Protein AF-0000000081581794 (afdb_homodimer)

Structure (mmCIF, N/CA/C/O backbone):
data_AF-0000000081581794-model_v1
#
loop_
_entity.id
_entity.type
_entity.pdbx_description
1 polymer 'Sorting nexin 8/Mvp1 BAR domain-containing protein'
#
loop_
_atom_site.group_PDB
_atom_site.id
_atom_site.type_symbol
_atom_site.label_atom_id
_atom_site.label_alt_id
_atom_site.label_comp_id
_atom_site.label_asym_id
_atom_site.label_entity_id
_atom_site.label_seq_id
_atom_site.pdbx_PDB_ins_code
_atom_site.Cartn_x
_atom_site.Cartn_y
_atom_site.Cartn_z
_atom_site.occupancy
_atom_site.B_iso_or_equiv
_atom_site.auth_seq_id
_atom_site.auth_comp_id
_atom_site.auth_asym_id
_atom_site.auth_atom_id
_atom_site.pdbx_PDB_model_num
ATOM 1 N N . MET A 1 1 ? 2.571 -38.838 -3.15 1 15.88 1 MET A N 1
ATOM 2 C CA . MET A 1 1 ? 2.567 -38.268 -1.806 1 15.88 1 MET A CA 1
ATOM 3 C C . MET A 1 1 ? 2.924 -36.785 -1.843 1 15.88 1 MET A C 1
ATOM 5 O O . MET A 1 1 ? 3.583 -36.324 -2.776 1 15.88 1 MET A O 1
ATOM 9 N N . PHE A 1 2 ? 2.056 -35.899 -0.903 1 24.11 2 PHE A N 1
ATOM 10 C CA . PHE A 1 2 ? 1.143 -35.27 0.043 1 24.11 2 PHE A CA 1
ATOM 11 C C . PHE A 1 2 ? 1.891 -34.791 1.281 1 24.11 2 PHE A C 1
ATOM 13 O O . PHE A 1 2 ? 2.546 -35.583 1.962 1 24.11 2 PHE A O 1
ATOM 20 N N . LEU A 1 3 ? 2.773 -33.843 1.28 1 21.47 3 LEU A N 1
ATOM 21 C CA . LEU A 1 3 ? 3.25 -33.45 2.601 1 21.47 3 LEU A CA 1
ATOM 22 C C . LEU A 1 3 ? 2.082 -33.148 3.534 1 21.47 3 LEU A C 1
ATOM 24 O O . LEU A 1 3 ? 1.028 -32.689 3.087 1 21.47 3 LEU A O 1
ATOM 28 N N . THR A 1 4 ? 2.008 -33.867 4.716 1 24.39 4 THR A N 1
ATOM 29 C CA . THR A 1 4 ? 1.626 -33.788 6.121 1 24.39 4 THR A CA 1
ATOM 30 C C . THR A 1 4 ? 2.242 -32.556 6.78 1 24.39 4 THR A C 1
ATOM 32 O O . THR A 1 4 ? 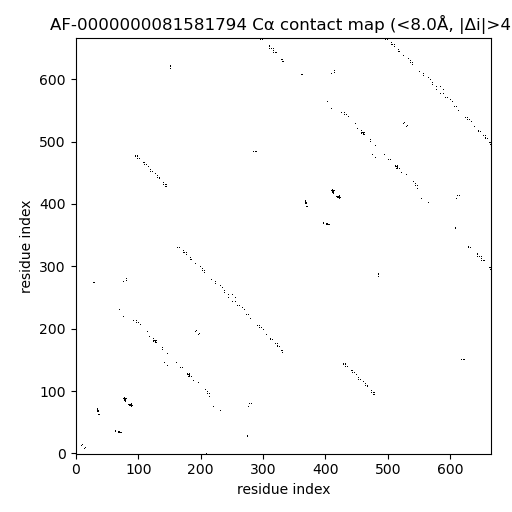3.386 -32.199 6.494 1 24.39 4 THR A O 1
ATOM 35 N N . VAL A 1 5 ? 1.724 -31.543 7.047 1 32.82 5 VAL A N 1
ATOM 36 C CA . VAL A 1 5 ? 1.978 -30.844 8.302 1 32.82 5 VAL A CA 1
ATOM 37 C C . VAL A 1 5 ? 2.266 -31.856 9.409 1 32.82 5 VAL A C 1
ATOM 39 O O . VAL A 1 5 ? 1.883 -33.024 9.305 1 32.82 5 VAL A O 1
ATOM 42 N N . PRO A 1 6 ? 2.948 -31.815 10.591 1 32.62 6 PRO A N 1
ATOM 43 C CA . PRO A 1 6 ? 2.888 -32.912 11.56 1 32.62 6 PRO A CA 1
ATOM 44 C C . PRO A 1 6 ? 1.545 -33.638 11.547 1 32.62 6 PRO A C 1
ATOM 46 O O . PRO A 1 6 ? 1.184 -34.294 12.527 1 32.62 6 PRO A O 1
ATOM 49 N N . ASN A 1 7 ? 0.827 -33.798 10.554 1 34.12 7 ASN A N 1
ATOM 50 C CA . ASN A 1 7 ? -0.032 -34.939 10.254 1 34.12 7 ASN A CA 1
ATOM 51 C C . ASN A 1 7 ? 0.785 -36.202 9.993 1 34.12 7 ASN A C 1
ATOM 53 O O . ASN A 1 7 ? 1.591 -36.243 9.062 1 34.12 7 ASN A O 1
ATOM 57 N N . ASP A 1 8 ? 1.502 -36.965 11.092 1 35.01 8 ASP A N 1
ATOM 58 C CA . ASP A 1 8 ? 2.462 -38.059 11.207 1 35.01 8 ASP A CA 1
ATOM 59 C C . ASP A 1 8 ? 2.275 -39.075 10.083 1 35.01 8 ASP A C 1
ATOM 61 O O . ASP A 1 8 ? 1.322 -39.857 10.098 1 35.01 8 ASP A O 1
ATOM 65 N N . PHE A 1 9 ? 2.508 -38.888 8.924 1 38.37 9 PHE A N 1
ATOM 66 C CA . PHE A 1 9 ? 2.329 -39.871 7.862 1 38.37 9 PHE A CA 1
ATOM 67 C C . PHE A 1 9 ? 3.103 -41.147 8.169 1 38.37 9 PHE A C 1
ATOM 69 O O . PHE A 1 9 ? 2.884 -42.18 7.533 1 38.37 9 PHE A O 1
ATOM 76 N N . SER A 1 10 ? 4.218 -41.123 8.837 1 38.15 10 SER A N 1
ATOM 77 C CA . SER A 1 10 ? 4.787 -42.373 9.33 1 38.15 10 SER A CA 1
ATOM 78 C C . SER A 1 10 ? 3.746 -43.197 10.08 1 38.15 10 SER A C 1
ATOM 80 O O . SER A 1 10 ? 3.675 -44.416 9.914 1 38.15 10 SER A O 1
ATOM 82 N N . ASN A 1 11 ? 3.141 -42.514 11.161 1 40.36 11 ASN A N 1
ATOM 83 C CA . ASN A 1 11 ? 2.062 -43.154 11.906 1 40.36 11 ASN A CA 1
ATOM 84 C C . ASN A 1 11 ? 0.745 -43.105 11.138 1 40.36 11 ASN A C 1
ATOM 86 O O . ASN A 1 11 ? -0.208 -43.806 11.485 1 40.36 11 ASN A O 1
ATOM 90 N N . TRP A 1 12 ? 0.551 -42.109 10.319 1 44.78 12 TRP A N 1
ATOM 91 C CA . TRP A 1 12 ? -0.661 -42.142 9.507 1 44.78 12 TRP A CA 1
ATOM 92 C C . TRP A 1 12 ? -0.673 -43.364 8.595 1 44.78 12 TRP A C 1
ATOM 94 O O . TRP A 1 12 ? -1.73 -43.948 8.343 1 44.78 12 TRP A O 1
ATOM 104 N N . LYS A 1 13 ? 0.37 -43.616 7.951 1 42.88 13 LYS A N 1
ATOM 105 C CA . LYS A 1 13 ? 0.433 -44.925 7.308 1 42.88 13 LYS A CA 1
ATOM 106 C C . LYS A 1 13 ? 0.066 -46.037 8.286 1 42.88 13 LYS A C 1
ATOM 108 O O . LYS A 1 13 ? -0.538 -47.039 7.897 1 42.88 13 LYS A O 1
ATOM 113 N N . LYS A 1 14 ? 0.507 -45.869 9.498 1 43.44 14 LYS A N 1
ATOM 114 C CA . LYS A 1 14 ? 0.141 -46.871 10.494 1 43.44 14 LYS A CA 1
ATOM 115 C C . LYS A 1 14 ? -1.365 -46.873 10.744 1 43.44 14 LYS A C 1
ATOM 117 O O . LYS A 1 14 ? -1.954 -47.922 11.012 1 43.44 14 LYS A O 1
ATOM 122 N N . PHE A 1 15 ? -1.948 -45.686 10.864 1 45.15 15 PHE A N 1
ATOM 123 C CA . PHE A 1 15 ? -3.386 -45.64 11.1 1 45.15 15 PHE A CA 1
ATOM 124 C C . PHE A 1 15 ? -4.15 -45.604 9.782 1 45.15 15 PHE A C 1
ATOM 126 O O . PHE A 1 15 ? -5.351 -45.882 9.746 1 45.15 15 PHE A O 1
ATOM 133 N N . ALA A 1 16 ? -3.536 -44.922 8.749 1 43.76 16 ALA A N 1
ATOM 134 C CA . ALA A 1 16 ? -4.236 -45.023 7.471 1 43.76 16 ALA A CA 1
ATOM 135 C C . ALA A 1 16 ? -4.098 -46.423 6.879 1 43.76 16 ALA A C 1
ATOM 137 O O . ALA A 1 16 ? -3.012 -47.005 6.893 1 43.76 16 ALA A O 1
ATOM 138 N N . ASN A 1 17 ? -4.92 -47.342 7.164 1 42.13 17 ASN A N 1
ATOM 139 C CA . ASN A 1 17 ? -4.988 -48.612 6.449 1 42.13 17 ASN A CA 1
ATOM 140 C C . ASN A 1 17 ? -4.678 -48.436 4.965 1 42.13 17 ASN A C 1
ATOM 142 O O . ASN A 1 17 ? -5.582 -48.207 4.16 1 42.13 17 ASN A O 1
ATOM 146 N N . ILE A 1 18 ? -3.591 -47.75 4.708 1 43.72 18 ILE A N 1
ATOM 147 C CA . ILE A 1 18 ? -3.258 -47.645 3.292 1 43.72 18 ILE A CA 1
ATOM 148 C C . ILE A 1 18 ? -3.1 -49.041 2.694 1 43.72 18 ILE A C 1
ATOM 150 O O . ILE A 1 18 ? -2.286 -49.838 3.168 1 43.72 18 ILE A O 1
ATOM 154 N N . GLU A 1 19 ? -4.05 -49.629 2.28 1 46.06 19 GLU A N 1
ATOM 155 C CA . GLU A 1 19 ? -3.909 -50.847 1.487 1 46.06 19 GLU A CA 1
ATOM 156 C C . GLU A 1 19 ? -2.819 -50.696 0.431 1 46.06 19 GLU A C 1
ATOM 158 O O . GLU A 1 19 ? -2.92 -49.845 -0.456 1 46.06 19 GLU A O 1
ATOM 163 N N . LEU A 1 20 ? -1.635 -50.896 0.862 1 47.8 20 LEU A N 1
ATOM 164 C CA . LEU A 1 20 ? -0.533 -50.946 -0.093 1 47.8 20 LEU A CA 1
ATOM 165 C C . LEU A 1 20 ? -0.796 -51.989 -1.173 1 47.8 20 LEU A C 1
ATOM 167 O O . LEU A 1 20 ? 0.027 -52.881 -1.394 1 47.8 20 LEU A O 1
ATOM 171 N N . THR A 1 21 ? -2.086 -52.267 -1.334 1 51.14 21 THR A N 1
ATOM 172 C CA . THR A 1 21 ? -2.295 -53.205 -2.431 1 51.14 21 THR A CA 1
ATOM 173 C C . THR A 1 21 ? -1.914 -52.571 -3.765 1 51.14 21 THR A C 1
ATOM 175 O O . THR A 1 21 ? -2.094 -51.367 -3.96 1 51.14 21 THR A O 1
ATOM 178 N N . ASP A 1 22 ? -1.001 -53.204 -4.345 1 57.32 22 ASP A N 1
ATOM 179 C CA . ASP A 1 22 ? -0.636 -52.757 -5.686 1 57.32 22 ASP A CA 1
ATOM 180 C C . ASP A 1 22 ? -1.878 -52.439 -6.516 1 57.32 22 ASP A C 1
ATOM 182 O O . ASP A 1 22 ? -2.799 -53.254 -6.602 1 57.32 22 ASP A O 1
ATOM 186 N N . GLU A 1 23 ? -2.096 -51.273 -6.787 1 58.6 23 GLU A 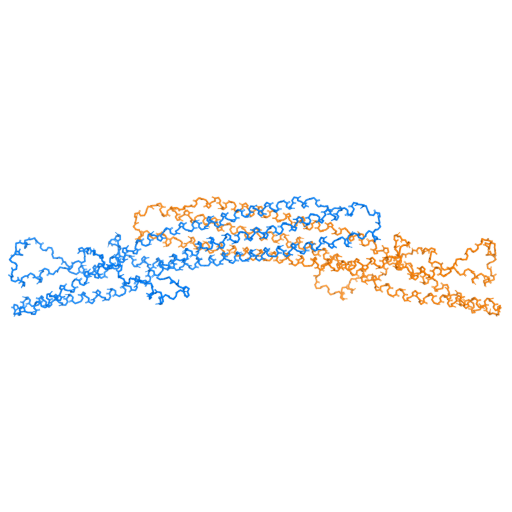N 1
ATOM 187 C CA . GLU A 1 23 ? -3.239 -50.764 -7.54 1 58.6 23 GLU A CA 1
ATOM 188 C C . GLU A 1 23 ? -3.55 -51.654 -8.74 1 58.6 23 GLU A C 1
ATOM 190 O O . GLU A 1 23 ? -4.701 -51.742 -9.173 1 58.6 23 GLU A O 1
ATOM 195 N N . PHE A 1 24 ? -2.478 -52.442 -9.187 1 58.23 24 PHE A N 1
ATOM 196 C CA . PHE A 1 24 ? -2.66 -53.164 -10.441 1 58.23 24 PHE A CA 1
ATOM 197 C C . PHE A 1 24 ? -2.785 -54.662 -10.19 1 58.23 24 PHE A C 1
ATOM 199 O O . PHE A 1 24 ? -2.85 -55.451 -11.134 1 58.23 24 PHE A O 1
ATOM 206 N N . GLU A 1 25 ? -2.696 -55.15 -8.975 1 60.35 25 GLU A N 1
ATOM 207 C CA . GLU A 1 25 ? -2.656 -56.581 -8.689 1 60.35 25 GLU A CA 1
ATOM 208 C C . GLU A 1 25 ? -3.875 -57.294 -9.269 1 60.35 25 GLU A C 1
ATOM 210 O O . GLU A 1 25 ? -3.761 -58.407 -9.787 1 60.35 25 GLU A O 1
ATOM 215 N N . SER A 1 26 ? -5.022 -56.652 -9.234 1 61.48 26 SER A N 1
ATOM 216 C CA . SER A 1 26 ? -6.21 -57.388 -9.656 1 61.48 26 SER A CA 1
ATOM 217 C C . SER A 1 26 ? -6.536 -57.117 -11.121 1 61.48 26 SER A C 1
ATOM 219 O O . SER A 1 26 ? -7.496 -57.67 -11.661 1 61.48 26 SER A O 1
ATOM 221 N N . ILE A 1 27 ? -5.635 -56.358 -11.873 1 63.63 27 ILE A N 1
ATOM 222 C CA . ILE A 1 27 ? -5.974 -56.021 -13.251 1 63.63 27 ILE A CA 1
ATOM 223 C C . ILE A 1 27 ? -5.113 -56.841 -14.209 1 63.63 27 ILE A C 1
ATOM 225 O O . ILE A 1 27 ? -3.882 -56.808 -14.131 1 63.63 27 ILE A O 1
ATOM 229 N N . LYS A 1 28 ? -5.704 -57.873 -14.816 1 64.98 28 LYS A N 1
ATOM 230 C CA . LYS A 1 28 ? -4.957 -58.643 -15.806 1 64.98 28 LYS A CA 1
ATOM 231 C C . LYS A 1 28 ? -5.172 -58.087 -17.211 1 64.98 28 LYS A C 1
ATOM 233 O O . LYS A 1 28 ? -6.308 -57.838 -17.619 1 64.98 28 LYS A O 1
ATOM 238 N N . ILE A 1 29 ? -4.143 -57.532 -17.794 1 73.15 29 ILE A N 1
ATOM 239 C CA . ILE A 1 29 ? -4.227 -57.048 -19.168 1 73.15 29 ILE A CA 1
ATOM 240 C C . ILE A 1 29 ? -3.593 -58.066 -20.113 1 73.15 29 ILE A C 1
ATOM 242 O O . ILE A 1 29 ? -2.645 -58.761 -19.742 1 73.15 29 ILE A O 1
ATOM 246 N N . ASN A 1 30 ? -4.329 -58.27 -21.161 1 74.94 30 ASN A N 1
ATOM 247 C CA . ASN A 1 30 ? -3.738 -59.109 -22.199 1 74.94 30 ASN A CA 1
ATOM 248 C C . ASN A 1 30 ? -2.583 -58.402 -22.901 1 74.94 30 ASN A C 1
ATOM 250 O O . ASN A 1 30 ? -2.756 -57.308 -23.443 1 74.94 30 ASN A O 1
ATOM 254 N N . VAL A 1 31 ? -1.454 -59.023 -22.704 1 84.12 31 VAL A N 1
ATOM 255 C CA . VAL A 1 31 ? -0.263 -58.464 -23.335 1 84.12 31 VAL A CA 1
ATOM 256 C C . VAL A 1 31 ? -0.381 -58.575 -24.853 1 84.12 31 VAL A C 1
ATOM 258 O O . VAL A 1 31 ? -0.769 -59.623 -25.377 1 84.12 31 VAL A O 1
ATOM 261 N N . PRO A 1 32 ? -0.146 -57.544 -25.53 1 84.72 32 PRO A N 1
ATOM 262 C CA . PRO A 1 32 ? -0.22 -57.569 -26.993 1 84.72 32 PRO A CA 1
ATOM 263 C C . PRO A 1 32 ? 0.717 -58.602 -27.614 1 84.72 32 PRO A C 1
ATOM 265 O O . PRO A 1 32 ? 1.728 -58.966 -27.009 1 84.72 32 PRO A O 1
ATOM 268 N N . LYS A 1 33 ? 0.48 -59.012 -28.863 1 84.36 33 LYS A N 1
ATOM 269 C CA . LYS A 1 33 ? 1.213 -60.052 -29.578 1 84.36 33 LYS A CA 1
ATOM 270 C C . LYS A 1 33 ? 2.647 -59.616 -29.863 1 84.36 33 LYS A C 1
ATOM 272 O O . LYS A 1 33 ? 3.544 -60.454 -29.981 1 84.36 33 LYS A O 1
ATOM 277 N N . ARG A 1 34 ? 2.776 -58.331 -29.82 1 86.31 34 ARG A N 1
ATOM 278 C CA . ARG A 1 34 ? 4.093 -57.805 -30.166 1 86.31 34 ARG A CA 1
ATOM 279 C C . ARG A 1 34 ? 5.099 -58.07 -29.051 1 86.31 34 ARG A C 1
ATOM 281 O O . ARG A 1 34 ? 6.308 -57.944 -29.256 1 86.31 34 ARG A O 1
ATOM 288 N N . PHE A 1 35 ? 4.574 -58.583 -27.853 1 88.17 35 PHE A N 1
ATOM 289 C CA . PHE A 1 35 ? 5.469 -58.86 -26.735 1 88.17 35 PHE A CA 1
ATOM 290 C C . PHE A 1 35 ? 5.488 -60.35 -26.414 1 88.17 35 PHE A C 1
ATOM 292 O O . PHE A 1 35 ? 6.095 -60.77 -25.426 1 88.17 35 PHE A O 1
ATOM 299 N N . LYS A 1 36 ? 4.954 -61.191 -27.224 1 84.47 36 LYS A N 1
ATOM 300 C CA . LYS A 1 36 ? 4.858 -62.617 -26.926 1 84.47 36 LYS A CA 1
ATOM 301 C C . LYS A 1 36 ? 5.956 -63.403 -27.637 1 84.47 36 LYS A C 1
ATOM 303 O O . LYS A 1 36 ? 6.025 -63.408 -28.868 1 84.47 36 LYS A O 1
ATOM 308 N N . LEU A 1 37 ? 6.748 -63.971 -26.783 1 84.33 37 LEU A N 1
ATOM 309 C CA . LEU A 1 37 ? 7.809 -64.825 -27.305 1 84.33 37 LEU A CA 1
ATOM 310 C C . LEU A 1 37 ? 7.256 -66.178 -27.737 1 84.33 37 LEU A C 1
ATOM 312 O O . LEU A 1 37 ? 6.293 -66.676 -27.15 1 84.33 37 LEU A O 1
ATOM 316 N N . ASN A 1 38 ? 7.774 -66.652 -28.808 1 80 38 ASN A N 1
ATOM 317 C CA . ASN A 1 38 ? 7.338 -67.947 -29.32 1 80 38 ASN A CA 1
ATOM 318 C C . ASN A 1 38 ? 8.371 -69.036 -29.043 1 80 38 ASN A C 1
ATOM 320 O O . ASN A 1 38 ? 9.509 -68.95 -29.506 1 80 38 ASN A O 1
ATOM 324 N N . PHE A 1 39 ? 7.884 -70.044 -28.213 1 79.39 39 PHE A N 1
ATOM 325 C CA . PHE A 1 39 ? 8.781 -71.145 -27.885 1 79.39 39 PHE A CA 1
ATOM 326 C C . PHE A 1 39 ? 8.278 -72.451 -28.488 1 79.39 39 PHE A C 1
ATOM 328 O O . PHE A 1 39 ? 8.719 -73.533 -28.094 1 79.39 39 PHE A O 1
ATOM 335 N N . ASP A 1 40 ? 7.396 -72.413 -29.452 1 71.89 40 ASP A N 1
ATOM 336 C CA . ASP A 1 40 ? 6.764 -73.598 -30.023 1 71.89 40 ASP A CA 1
ATOM 337 C C . ASP A 1 40 ? 7.803 -74.531 -30.642 1 71.89 40 ASP A C 1
ATOM 339 O O . ASP A 1 40 ? 7.687 -75.754 -30.539 1 71.89 40 ASP A O 1
ATOM 343 N N . GLN A 1 41 ? 8.801 -73.97 -31.248 1 70.59 41 GLN A N 1
ATOM 344 C CA . GLN A 1 41 ? 9.8 -74.804 -31.909 1 70.59 41 GLN A CA 1
ATOM 345 C C . GLN A 1 41 ? 10.537 -75.682 -30.903 1 70.59 41 GLN A C 1
ATOM 347 O O . GLN A 1 41 ? 10.839 -76.843 -31.188 1 70.59 41 GLN A O 1
ATOM 352 N N . VAL A 1 42 ? 10.69 -75.082 -29.709 1 70.59 42 VAL A N 1
ATOM 353 C CA . VAL A 1 42 ? 11.49 -75.814 -28.734 1 70.59 42 VAL A CA 1
ATOM 354 C C . VAL A 1 42 ? 10.588 -76.727 -27.906 1 70.59 42 VAL A C 1
ATOM 356 O O . VAL A 1 42 ? 10.994 -77.824 -27.516 1 70.59 42 VAL A O 1
ATOM 359 N N . LEU A 1 43 ? 9.388 -76.341 -27.758 1 70.62 43 LEU A N 1
ATOM 360 C CA . LEU A 1 43 ? 8.495 -77.11 -26.898 1 70.62 43 LEU A CA 1
ATOM 361 C C . LEU A 1 43 ? 7.815 -78.228 -27.681 1 70.62 43 LEU A C 1
ATOM 363 O O . LEU A 1 43 ? 7.425 -79.246 -27.106 1 70.62 43 LEU A O 1
ATOM 367 N N . ARG A 1 44 ? 7.798 -78.176 -29.05 1 69.02 44 ARG A N 1
ATOM 368 C CA . ARG A 1 44 ? 7.207 -79.219 -29.884 1 69.02 44 ARG A CA 1
ATOM 369 C C . ARG A 1 44 ? 8.101 -80.453 -29.932 1 69.02 44 ARG A C 1
ATOM 371 O O . ARG A 1 44 ? 9.315 -80.34 -30.112 1 69.02 44 ARG A O 1
ATOM 378 N N . GLY A 1 45 ? 7.568 -81.541 -29.512 1 58.86 45 GLY A N 1
ATOM 379 C CA . GLY A 1 45 ? 8.213 -82.842 -29.587 1 58.86 45 GLY A CA 1
ATOM 380 C C . GLY A 1 45 ? 8.681 -83.355 -28.239 1 58.86 45 GLY A C 1
ATOM 381 O O . GLY A 1 45 ? 9.108 -84.505 -28.12 1 58.86 45 GLY A O 1
ATOM 382 N N . LEU A 1 46 ? 8.854 -82.466 -27.385 1 59.53 46 LEU A N 1
ATOM 383 C CA . LEU A 1 46 ? 9.332 -82.951 -26.095 1 59.53 46 LEU A CA 1
ATOM 384 C C . LEU A 1 46 ? 8.219 -83.666 -25.337 1 59.53 46 LEU A C 1
ATOM 386 O O . LEU A 1 46 ? 8.489 -84.533 -24.502 1 59.53 46 LEU A O 1
ATOM 390 N N . ASN A 1 47 ? 6.971 -83.199 -25.27 1 50.01 47 ASN A N 1
ATOM 391 C CA . ASN A 1 47 ? 5.931 -83.946 -24.57 1 50.01 47 ASN A CA 1
ATOM 392 C C . ASN A 1 47 ? 5.38 -85.08 -25.431 1 50.01 47 ASN A C 1
ATOM 394 O O . ASN A 1 47 ? 4.952 -84.853 -26.564 1 50.01 47 ASN A O 1
ATOM 398 N N . ASP A 1 48 ? 5.824 -86.367 -25.405 1 46.46 48 ASP A N 1
ATOM 399 C CA . ASP A 1 48 ? 5.261 -87.571 -26.008 1 46.46 48 ASP A CA 1
ATOM 400 C C . ASP A 1 48 ? 3.739 -87.485 -26.09 1 46.46 48 ASP A C 1
ATOM 402 O O . ASP A 1 48 ? 3.11 -88.223 -26.852 1 46.46 48 ASP A O 1
ATOM 406 N N . GLN A 1 49 ? 2.955 -87.124 -25.007 1 42.27 49 GLN A N 1
ATOM 407 C CA . GLN A 1 49 ? 1.56 -87.519 -24.848 1 42.27 49 GLN A CA 1
ATOM 408 C C . GLN A 1 49 ? 0.653 -86.724 -25.783 1 42.27 49 GLN A C 1
ATOM 410 O O . GLN A 1 49 ? -0.534 -87.032 -25.915 1 42.27 49 GLN A O 1
ATOM 415 N N . ASP A 1 50 ? 0.666 -85.355 -25.914 1 40.36 50 ASP A N 1
ATOM 416 C CA . ASP A 1 50 ? -0.571 -84.864 -26.513 1 40.36 50 ASP A CA 1
ATOM 417 C C . ASP A 1 50 ? -0.568 -85.069 -28.026 1 40.36 50 ASP A C 1
ATOM 419 O O . ASP A 1 50 ? 0.251 -84.481 -28.735 1 40.36 50 ASP A O 1
ATOM 423 N N . PRO A 1 51 ? -0.982 -86.141 -28.622 1 41.59 51 PRO A N 1
ATOM 424 C CA . PRO A 1 51 ? -1.22 -86.473 -30.029 1 41.59 51 PRO A CA 1
ATOM 425 C C . PRO A 1 51 ? -1.704 -85.275 -30.843 1 41.59 51 PRO A C 1
ATOM 427 O O . PRO A 1 51 ? -1.529 -85.242 -32.064 1 41.59 51 PRO A O 1
ATOM 430 N N . GLU A 1 52 ? -2.687 -84.479 -30.244 1 41.24 52 GLU A N 1
ATOM 431 C CA . GLU A 1 52 ? -3.471 -83.504 -30.997 1 41.24 52 GLU A CA 1
ATOM 432 C C . GLU A 1 52 ? -2.58 -82.407 -31.573 1 41.24 52 GLU A C 1
ATOM 434 O O . GLU A 1 52 ? -3.025 -81.612 -32.404 1 41.24 52 GLU A O 1
ATOM 439 N N . LEU A 1 53 ? -1.434 -82.18 -31.129 1 41.85 53 LEU A N 1
ATOM 440 C CA . LEU A 1 53 ? -0.595 -81.121 -31.681 1 41.85 53 LEU A CA 1
ATOM 441 C C . LEU A 1 53 ? -0.048 -81.519 -33.047 1 41.85 53 LEU A C 1
ATOM 443 O O . LEU A 1 53 ? 0.626 -80.723 -33.707 1 41.85 53 LEU A O 1
ATOM 447 N N . GLU A 1 54 ? -0.055 -82.782 -33.532 1 40.75 54 GLU A N 1
ATOM 448 C CA . GLU A 1 54 ? 0.342 -83.13 -34.893 1 40.75 54 GLU A CA 1
ATOM 449 C C . GLU A 1 54 ? -0.454 -82.331 -35.922 1 40.75 54 GLU A C 1
ATOM 451 O O . GLU A 1 54 ? 0.081 -81.943 -36.962 1 40.75 54 GLU A O 1
ATOM 456 N N . GLU A 1 55 ? -1.83 -82.356 -35.839 1 41.99 55 GLU A N 1
ATOM 457 C CA . GLU A 1 55 ? -2.661 -81.857 -36.931 1 41.99 55 GLU A CA 1
ATOM 458 C C . GLU A 1 55 ? -2.495 -80.351 -37.108 1 41.99 55 GLU A C 1
ATOM 460 O O . GLU A 1 55 ? -2.709 -79.821 -38.2 1 41.99 55 GLU A O 1
ATOM 465 N N . GLN A 1 56 ? -2.402 -79.499 -36.062 1 41.15 56 GLN A N 1
ATOM 466 C CA . GLN A 1 56 ? -2.321 -78.069 -36.341 1 41.15 56 GLN A CA 1
ATOM 467 C C . GLN A 1 56 ? -0.945 -77.692 -36.884 1 41.15 56 GLN A C 1
ATOM 469 O O . GLN A 1 56 ? -0.642 -76.51 -37.055 1 41.15 56 GLN A O 1
ATOM 474 N N . ALA A 1 57 ? -0.072 -78.546 -37.299 1 43.29 57 ALA A N 1
ATOM 475 C CA . ALA A 1 57 ? 1.255 -78.485 -37.906 1 43.29 57 ALA A CA 1
ATOM 476 C C . ALA A 1 57 ? 1.21 -77.767 -39.252 1 43.29 57 ALA A C 1
ATOM 478 O O . ALA A 1 57 ? 2.232 -77.27 -39.732 1 43.29 57 ALA A O 1
ATOM 479 N N . GLN A 1 58 ? 0.226 -77.795 -39.987 1 41.88 58 GLN A N 1
ATOM 480 C CA . GLN A 1 58 ? 0.307 -77.335 -41.369 1 41.88 58 GLN A CA 1
ATOM 481 C C . GLN A 1 58 ? 0.269 -75.812 -41.446 1 41.88 58 GLN A C 1
ATOM 483 O O . GLN A 1 58 ? 0.261 -75.24 -42.538 1 41.88 58 GLN A O 1
ATOM 488 N N . VAL A 1 59 ? -0.267 -75.141 -40.417 1 43.46 59 VAL A N 1
ATOM 489 C CA . VAL A 1 59 ? -0.23 -73.719 -40.741 1 43.46 59 VAL A CA 1
ATOM 490 C C . VAL A 1 59 ? 1.219 -73.241 -40.806 1 43.46 59 VAL A C 1
ATOM 492 O O . VAL A 1 59 ? 2.032 -73.585 -39.944 1 43.46 59 VAL A O 1
ATOM 495 N N . PRO A 1 60 ? 1.838 -72.884 -41.981 1 41.43 60 PRO A N 1
ATOM 496 C CA . PRO A 1 60 ? 3.162 -72.267 -42.093 1 41.43 60 PRO A CA 1
ATOM 497 C C . PRO A 1 60 ? 3.527 -71.428 -40.87 1 41.43 60 PRO A C 1
ATOM 499 O O . PRO A 1 60 ? 2.741 -70.579 -40.443 1 41.43 60 PRO A O 1
ATOM 502 N N . GLU A 1 61 ? 4.131 -72.037 -39.814 1 42.89 61 GLU A N 1
ATOM 503 C CA . GLU A 1 61 ? 4.716 -71.423 -38.626 1 42.89 61 GLU A CA 1
ATOM 504 C C . GLU A 1 61 ? 5.318 -70.058 -38.95 1 42.89 61 GLU A C 1
ATOM 506 O O . GLU A 1 61 ? 6.301 -69.967 -39.688 1 42.89 61 GLU A O 1
ATOM 511 N N . GLN A 1 62 ? 4.591 -69.128 -39.367 1 44.23 62 GLN A N 1
ATOM 512 C CA . GLN A 1 62 ? 5.24 -67.824 -39.46 1 44.23 62 GLN A CA 1
ATOM 513 C C . GLN A 1 62 ? 6.342 -67.683 -38.414 1 44.23 62 GLN A C 1
ATOM 515 O O . GLN A 1 62 ? 6.094 -67.843 -37.217 1 44.23 62 GLN A O 1
ATOM 520 N N . THR A 1 63 ? 7.632 -68.105 -38.541 1 49.03 63 THR A N 1
ATOM 521 C CA . THR A 1 63 ? 8.864 -67.892 -37.79 1 49.03 63 THR A CA 1
ATOM 522 C C . THR A 1 63 ? 8.809 -66.573 -37.024 1 49.03 63 THR A C 1
ATOM 524 O O . THR A 1 63 ? 8.918 -65.499 -37.618 1 49.03 63 THR A O 1
ATOM 527 N N . VAL A 1 64 ? 7.932 -66.436 -36.124 1 58.17 64 VAL A N 1
ATOM 528 C CA . VAL A 1 64 ? 7.992 -65.264 -35.256 1 58.17 64 VAL A CA 1
ATOM 529 C C . VAL A 1 64 ? 9.431 -65.03 -34.802 1 58.17 64 VAL A C 1
ATOM 531 O O . VAL A 1 64 ? 10.074 -65.936 -34.265 1 58.17 64 VAL A O 1
ATOM 534 N N . ASN A 1 65 ? 10.212 -64.094 -35.441 1 70.75 65 ASN A N 1
ATOM 535 C CA . ASN A 1 65 ? 11.569 -63.672 -35.11 1 70.75 65 ASN A CA 1
ATOM 536 C C . ASN A 1 65 ? 11.654 -63.118 -33.691 1 70.75 65 ASN A C 1
ATOM 538 O O . ASN A 1 65 ? 11.227 -61.991 -33.433 1 70.75 65 ASN A O 1
ATOM 542 N N . ASN A 1 66 ? 12.034 -64.048 -32.662 1 82.7 66 ASN A N 1
ATOM 543 C CA . ASN A 1 66 ? 12.192 -63.691 -31.256 1 82.7 66 ASN A CA 1
ATOM 544 C C . ASN A 1 66 ? 13.097 -62.475 -31.084 1 82.7 66 ASN A C 1
ATOM 546 O O . ASN A 1 66 ? 12.969 -61.733 -30.108 1 82.7 66 ASN A O 1
ATOM 550 N N . ASP A 1 67 ? 13.812 -62.186 -32.16 1 85.4 67 ASP A N 1
ATOM 551 C CA . ASP A 1 67 ? 14.71 -61.04 -32.054 1 85.4 67 ASP A CA 1
ATOM 552 C C . ASP A 1 67 ? 13.934 -59.726 -32.111 1 85.4 67 ASP A C 1
ATOM 554 O O . ASP A 1 67 ? 14.224 -58.795 -31.358 1 85.4 67 ASP A O 1
ATOM 558 N N . SER A 1 68 ? 12.923 -59.685 -32.955 1 87.78 68 SER A N 1
ATOM 559 C CA . SER A 1 68 ? 12.104 -58.484 -33.079 1 87.78 68 SER A CA 1
ATOM 560 C C . SER A 1 68 ? 11.261 -58.258 -31.828 1 87.78 68 SER A C 1
ATOM 562 O O . SER A 1 68 ? 11.092 -57.12 -31.384 1 87.78 68 SER A O 1
ATOM 564 N N . ILE A 1 69 ? 10.873 -59.331 -31.2 1 90.29 69 ILE A N 1
ATOM 565 C CA . ILE A 1 69 ? 10.044 -59.25 -30.002 1 90.29 69 ILE A CA 1
ATOM 566 C C . ILE A 1 69 ? 10.888 -58.775 -28.822 1 90.29 69 ILE A C 1
ATOM 568 O O . ILE A 1 69 ? 10.438 -57.953 -28.02 1 90.29 69 ILE A O 1
ATOM 572 N N . VAL A 1 70 ? 12.122 -59.306 -28.75 1 91.44 70 VAL A N 1
ATOM 573 C CA . VAL A 1 70 ? 13.028 -58.89 -27.685 1 91.44 70 VAL A CA 1
ATOM 574 C C . VAL A 1 70 ? 13.311 -57.394 -27.802 1 91.44 70 VAL A C 1
ATOM 576 O O . VAL A 1 70 ? 13.365 -56.685 -26.794 1 91.44 70 VAL A O 1
ATOM 579 N N . ASN A 1 71 ? 13.396 -56.911 -29.058 1 91.3 71 ASN A N 1
ATOM 580 C CA . ASN A 1 71 ? 13.602 -55.483 -29.276 1 91.3 71 ASN A CA 1
ATOM 581 C C . ASN A 1 71 ? 12.39 -54.668 -28.835 1 91.3 71 ASN A C 1
ATOM 583 O O . ASN A 1 71 ? 12.538 -53.612 -28.218 1 91.3 71 ASN A O 1
ATOM 587 N N . ASN A 1 72 ? 11.209 -55.133 -29.102 1 91.48 72 ASN A N 1
ATOM 588 C CA . ASN A 1 72 ? 9.989 -54.462 -28.668 1 91.48 72 ASN A CA 1
ATOM 589 C C . ASN A 1 72 ? 9.885 -54.415 -27.146 1 91.48 72 ASN A C 1
ATOM 591 O O . ASN A 1 72 ? 9.488 -53.397 -26.578 1 91.48 72 ASN A O 1
ATOM 595 N N . ILE A 1 73 ? 10.319 -55.498 -26.49 1 93.71 73 ILE A N 1
ATOM 596 C CA . ILE A 1 73 ? 10.223 -55.592 -25.037 1 93.71 73 ILE A CA 1
ATOM 597 C C . ILE A 1 73 ? 11.2 -54.614 -24.39 1 93.71 73 ILE A C 1
ATOM 599 O O . ILE A 1 73 ? 10.856 -53.931 -23.423 1 93.71 73 ILE A O 1
ATOM 603 N N . THR A 1 74 ? 12.377 -54.484 -24.993 1 92.65 74 THR A N 1
ATOM 604 C CA . THR A 1 74 ? 13.392 -53.604 -24.424 1 92.65 74 THR A CA 1
ATOM 605 C C . THR A 1 74 ? 13.007 -52.14 -24.614 1 92.65 74 THR A C 1
ATOM 607 O O . THR A 1 74 ? 13.435 -51.275 -23.847 1 92.65 74 THR A O 1
ATOM 610 N N . GLN A 1 75 ? 12.044 -51.83 -25.629 1 93.4 75 GLN A N 1
ATOM 611 C CA . GLN A 1 75 ? 11.651 -50.457 -25.929 1 93.4 75 GLN A CA 1
ATOM 612 C C . GLN A 1 75 ? 10.245 -50.163 -25.414 1 93.4 75 GLN A C 1
ATOM 614 O O . GLN A 1 75 ? 9.636 -49.16 -25.793 1 93.4 75 GLN A O 1
ATOM 619 N N . ILE A 1 76 ? 9.781 -50.941 -24.488 1 93.59 76 ILE A N 1
ATOM 620 C CA . ILE A 1 76 ? 8.394 -50.844 -24.046 1 93.59 76 ILE A CA 1
ATOM 621 C C . ILE A 1 76 ? 8.158 -49.489 -23.382 1 93.59 76 ILE A C 1
ATOM 623 O O . ILE A 1 76 ? 7.09 -48.892 -23.539 1 93.59 76 ILE A O 1
ATOM 627 N N . TRP A 1 77 ? 9.124 -48.929 -22.76 1 93.51 77 TRP A N 1
ATOM 628 C CA . TRP A 1 77 ? 8.978 -47.669 -22.038 1 93.51 77 TRP A CA 1
ATOM 629 C C . TRP A 1 77 ? 8.99 -46.486 -23.001 1 93.51 77 TRP A C 1
ATOM 631 O O . TRP A 1 77 ? 8.371 -45.453 -22.732 1 93.51 77 TRP A O 1
ATOM 641 N N . ASN A 1 78 ? 9.634 -46.667 -24.107 1 92.49 78 ASN A N 1
ATOM 642 C CA . ASN A 1 78 ? 9.722 -45.57 -25.064 1 92.49 78 ASN A CA 1
ATOM 643 C C . ASN A 1 78 ? 8.532 -45.561 -26.019 1 92.49 78 ASN A C 1
ATOM 645 O O . ASN A 1 78 ? 8.265 -44.553 -26.676 1 92.49 78 ASN A O 1
ATOM 649 N N . GLU A 1 79 ? 7.793 -46.638 -26.022 1 90.86 79 GLU A N 1
ATOM 650 C CA . GLU A 1 79 ? 6.638 -46.735 -26.91 1 90.86 7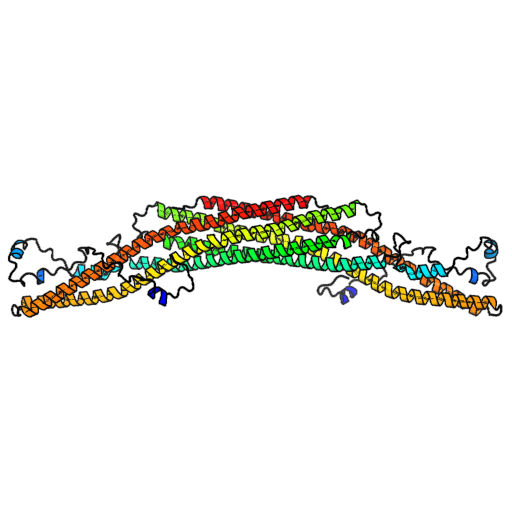9 GLU A CA 1
ATOM 651 C C . GLU A 1 79 ? 5.483 -45.871 -26.411 1 90.86 79 GLU A C 1
ATOM 653 O O . GLU A 1 79 ? 5.134 -45.915 -25.229 1 90.86 79 GLU A O 1
ATOM 658 N N . ASN A 1 80 ? 4.921 -45.161 -27.284 1 87.62 80 ASN A N 1
ATOM 659 C CA . ASN A 1 80 ? 3.756 -44.349 -26.948 1 87.62 80 ASN A CA 1
ATOM 660 C C . ASN A 1 80 ? 2.512 -45.209 -26.747 1 87.62 80 ASN A C 1
ATOM 662 O O . ASN A 1 80 ? 2.2 -46.061 -27.581 1 87.62 80 ASN A O 1
ATOM 666 N N . PRO A 1 81 ? 1.87 -45.005 -25.69 1 83.78 81 PRO A N 1
ATOM 667 C CA . PRO A 1 81 ? 0.7 -45.84 -25.408 1 83.78 81 PRO A CA 1
ATOM 668 C C . PRO A 1 81 ? -0.454 -45.585 -26.375 1 83.78 81 PRO A C 1
ATOM 670 O O . PRO A 1 81 ? -1.319 -46.448 -26.551 1 83.78 81 PRO A O 1
ATOM 673 N N . VAL A 1 82 ? -0.521 -44.425 -26.966 1 81.47 82 VAL A N 1
ATOM 674 C CA . VAL A 1 82 ? -1.589 -44.093 -27.903 1 81.47 82 VAL A CA 1
ATOM 675 C C . VAL A 1 82 ? -1.191 -44.521 -29.314 1 81.47 82 VAL A C 1
ATOM 677 O O . VAL A 1 82 ? -1.958 -45.197 -30.003 1 81.47 82 VAL A O 1
ATOM 680 N N . ASP A 1 83 ? -0.006 -44.151 -29.722 1 80.87 83 ASP A N 1
ATOM 681 C CA . ASP A 1 83 ? 0.566 -44.561 -31 1 80.87 83 ASP A CA 1
ATOM 682 C C . ASP A 1 83 ? 1.812 -45.419 -30.794 1 80.87 83 ASP A C 1
ATOM 684 O O . ASP A 1 83 ? 2.908 -44.892 -30.59 1 80.87 83 ASP A O 1
ATOM 688 N N . HIS A 1 84 ? 1.695 -46.68 -30.948 1 83.11 84 HIS A N 1
ATOM 689 C CA . HIS A 1 84 ? 2.743 -47.64 -30.62 1 83.11 84 HIS A CA 1
ATOM 690 C C . HIS A 1 84 ? 3.905 -47.544 -31.602 1 83.11 84 HIS A C 1
ATOM 692 O O . HIS A 1 84 ? 4.985 -48.084 -31.348 1 83.11 84 HIS A O 1
ATOM 698 N N . SER A 1 85 ? 3.705 -46.874 -32.734 1 83.53 85 SER A N 1
ATOM 699 C CA . SER A 1 85 ? 4.765 -46.737 -33.727 1 83.53 85 SER A CA 1
ATOM 700 C C . SER A 1 85 ? 5.782 -45.681 -33.307 1 83.53 85 SER A C 1
ATOM 702 O O . SER A 1 85 ? 6.916 -45.676 -33.792 1 83.53 85 SER A O 1
ATOM 704 N N . LYS A 1 86 ? 5.378 -44.838 -32.379 1 87.5 86 LYS A N 1
ATOM 705 C CA . LYS A 1 86 ? 6.258 -43.755 -31.949 1 87.5 86 LYS A CA 1
ATOM 706 C C . LYS A 1 86 ? 6.975 -44.112 -30.65 1 87.5 86 LYS A C 1
ATOM 708 O O . LYS A 1 86 ? 6.355 -44.615 -29.711 1 87.5 86 LYS A O 1
ATOM 713 N N . LEU A 1 87 ? 8.266 -43.899 -30.573 1 89.51 87 LEU A N 1
ATOM 714 C CA . LEU A 1 87 ? 9.092 -44.164 -29.401 1 89.51 87 LEU A CA 1
ATOM 715 C C . LEU A 1 87 ? 9.502 -42.863 -28.719 1 89.51 87 LEU A C 1
ATOM 717 O O . LEU A 1 87 ? 10.693 -42.566 -28.603 1 89.51 87 LEU A O 1
ATOM 721 N N . ASP A 1 88 ? 8.485 -42.073 -28.243 1 88.39 88 ASP A N 1
ATOM 722 C CA . ASP A 1 88 ? 8.796 -40.746 -27.721 1 88.39 88 ASP A CA 1
ATOM 723 C C . ASP A 1 88 ? 8.165 -40.535 -26.347 1 88.39 88 ASP A C 1
ATOM 725 O O . ASP A 1 88 ? 8.121 -39.41 -25.844 1 88.39 88 ASP A O 1
ATOM 729 N N . PHE A 1 89 ? 7.69 -41.584 -25.733 1 90.52 89 PHE A N 1
ATOM 730 C CA . PHE A 1 89 ? 6.954 -41.435 -24.483 1 90.52 89 PHE A CA 1
ATOM 731 C C . PHE A 1 89 ? 7.853 -40.872 -23.389 1 90.52 89 PHE A C 1
ATOM 733 O O . PHE A 1 89 ? 7.518 -39.868 -22.758 1 90.52 89 PHE A O 1
ATOM 740 N N . MET A 1 90 ? 9.027 -41.447 -23.222 1 90.09 90 MET A N 1
ATOM 741 C CA . MET A 1 90 ? 9.904 -41.029 -22.133 1 90.09 90 MET A CA 1
ATOM 742 C C . MET A 1 90 ? 10.496 -39.65 -22.409 1 90.09 90 MET A C 1
ATOM 744 O O . MET A 1 90 ? 10.703 -38.863 -21.484 1 90.09 90 MET A O 1
ATOM 748 N N . GLU A 1 91 ? 10.688 -39.356 -23.653 1 89.31 91 GLU A N 1
ATOM 749 C CA . GLU A 1 91 ? 11.178 -38.029 -24.012 1 89.31 91 GLU A CA 1
ATOM 750 C C . GLU A 1 91 ? 10.132 -36.957 -23.721 1 89.31 91 GLU A C 1
ATOM 752 O O . GLU A 1 91 ? 10.458 -35.893 -23.19 1 89.31 91 GLU A O 1
ATOM 757 N N . ASN A 1 92 ? 8.899 -37.235 -24.069 1 88.22 92 ASN A N 1
ATOM 758 C CA . ASN A 1 92 ? 7.807 -36.306 -23.8 1 88.22 92 ASN A CA 1
ATOM 759 C C . ASN A 1 92 ? 7.577 -36.13 -22.301 1 88.22 92 ASN A C 1
ATOM 761 O O . ASN A 1 92 ? 7.305 -35.022 -21.837 1 88.22 92 ASN A O 1
ATOM 765 N N . LEU A 1 93 ? 7.707 -37.227 -21.599 1 90.21 93 LEU A N 1
ATOM 766 C CA . LEU A 1 93 ? 7.534 -37.184 -20.151 1 90.21 93 LEU A CA 1
ATOM 767 C C . LEU A 1 93 ? 8.6 -36.306 -19.503 1 90.21 93 LEU A C 1
ATOM 769 O O . LEU A 1 93 ? 8.302 -35.536 -18.587 1 90.21 93 LEU A O 1
ATOM 773 N N . GLN A 1 94 ? 9.775 -36.429 -20.026 1 89.99 94 GLN A N 1
ATOM 774 C CA . GLN A 1 94 ? 10.856 -35.605 -19.495 1 89.99 94 GLN A CA 1
ATOM 775 C C . GLN A 1 94 ? 10.633 -34.13 -19.819 1 89.99 94 GLN A C 1
ATOM 777 O O . GLN A 1 94 ? 10.902 -33.26 -18.989 1 89.99 94 GLN A O 1
ATOM 782 N N . THR A 1 95 ? 10.178 -33.833 -20.989 1 89.19 95 THR A N 1
ATOM 783 C CA . THR A 1 95 ? 9.882 -32.459 -21.38 1 89.19 95 THR A CA 1
ATOM 784 C C . THR A 1 95 ? 8.791 -31.868 -20.492 1 89.19 95 THR A C 1
ATOM 786 O O . THR A 1 95 ? 8.892 -30.719 -20.057 1 89.19 95 THR A O 1
ATOM 789 N N . VAL A 1 96 ? 7.751 -32.655 -20.231 1 89.6 96 VAL A N 1
ATOM 790 C CA . VAL A 1 96 ? 6.66 -32.218 -19.366 1 89.6 96 VAL A CA 1
ATOM 791 C C . VAL A 1 96 ? 7.189 -31.953 -17.959 1 89.6 96 VAL A C 1
ATOM 793 O O . VAL A 1 96 ? 6.797 -30.978 -17.314 1 89.6 96 VAL A O 1
ATOM 796 N N . ASN A 1 97 ? 8.084 -32.786 -17.506 1 92.03 97 ASN A N 1
ATOM 797 C CA . ASN A 1 97 ? 8.629 -32.635 -16.161 1 92.03 97 ASN A CA 1
ATOM 798 C C . ASN A 1 97 ? 9.422 -31.339 -16.02 1 92.03 97 ASN A C 1
ATOM 800 O O . ASN A 1 97 ? 9.301 -30.638 -15.014 1 92.03 97 ASN A O 1
ATOM 804 N N . VAL A 1 98 ? 10.219 -31.031 -17.016 1 91.59 98 VAL A N 1
ATOM 805 C CA . VAL A 1 98 ? 11.006 -29.803 -16.998 1 91.59 98 VAL A CA 1
ATOM 806 C C . VAL A 1 98 ? 10.076 -28.592 -17.028 1 91.59 98 VAL A C 1
ATOM 808 O O . VAL A 1 98 ? 10.249 -27.65 -16.251 1 91.59 98 VAL A O 1
ATOM 811 N N . SER A 1 99 ? 9.112 -28.634 -17.891 1 91.29 99 SER A N 1
ATOM 812 C CA . SER A 1 99 ? 8.142 -27.547 -17.982 1 91.29 99 SER A CA 1
ATOM 813 C C . SER A 1 99 ? 7.343 -27.409 -16.691 1 91.29 99 SER A C 1
ATOM 815 O O . SER A 1 99 ? 7.054 -26.295 -16.25 1 91.29 99 SER A O 1
ATOM 817 N N . LEU A 1 100 ? 7.014 -28.561 -16.152 1 93.07 100 LEU A N 1
ATOM 818 C CA . LEU A 1 100 ? 6.264 -28.593 -14.902 1 93.07 100 LEU A CA 1
ATOM 819 C C . LEU A 1 100 ? 7.049 -27.923 -13.779 1 93.07 100 LEU A C 1
ATOM 821 O O . LEU A 1 100 ? 6.491 -27.141 -13.007 1 93.07 100 LEU A O 1
ATOM 825 N N . SER A 1 101 ? 8.312 -28.192 -13.663 1 93.7 101 SER A N 1
ATOM 826 C CA . SER A 1 101 ? 9.153 -27.595 -12.63 1 93.7 101 SER A CA 1
ATOM 827 C C . SER A 1 101 ? 9.243 -26.082 -12.798 1 93.7 101 SER A C 1
ATOM 829 O O . SER A 1 101 ? 9.113 -25.336 -11.825 1 93.7 101 SER A O 1
ATOM 831 N N . THR A 1 102 ? 9.426 -25.656 -14.001 1 94.18 102 THR A N 1
ATOM 832 C CA . THR A 1 102 ? 9.489 -24.227 -14.289 1 94.18 102 THR A CA 1
ATOM 833 C C . THR A 1 102 ? 8.158 -23.552 -13.974 1 94.18 102 THR A C 1
ATOM 835 O O . THR A 1 102 ? 8.126 -22.498 -13.335 1 94.18 102 THR A O 1
ATOM 838 N N . PHE A 1 103 ? 7.115 -24.234 -14.411 1 93.85 103 PHE A N 1
ATOM 839 C CA . PHE A 1 103 ? 5.771 -23.714 -14.192 1 93.85 103 PHE A CA 1
ATOM 840 C C . PHE A 1 103 ? 5.461 -23.626 -12.702 1 93.85 103 PHE A C 1
ATOM 842 O O . PHE A 1 103 ? 4.908 -22.627 -12.236 1 93.85 103 PHE A O 1
ATOM 849 N N . ALA A 1 104 ? 5.801 -24.596 -11.978 1 94.21 104 ALA A N 1
ATOM 850 C CA . ALA A 1 104 ? 5.555 -24.626 -10.538 1 94.21 104 ALA A CA 1
ATOM 851 C C . ALA A 1 104 ? 6.308 -23.504 -9.829 1 94.21 104 ALA A C 1
ATOM 853 O O . ALA A 1 104 ? 5.777 -22.877 -8.909 1 94.21 104 ALA A O 1
ATOM 854 N N . ASP A 1 105 ? 7.492 -23.246 -10.251 1 95.62 105 ASP A N 1
ATOM 855 C CA . ASP A 1 105 ? 8.297 -22.18 -9.662 1 95.62 105 ASP A CA 1
ATOM 856 C C . ASP A 1 105 ? 7.665 -20.813 -9.91 1 95.62 105 ASP A C 1
ATOM 858 O O . ASP A 1 105 ? 7.562 -19.995 -8.993 1 95.62 105 ASP A O 1
ATOM 862 N N . ILE A 1 106 ? 7.253 -20.561 -11.072 1 96.35 106 ILE A N 1
ATOM 863 C CA . ILE A 1 106 ? 6.623 -19.299 -11.444 1 96.35 106 ILE A CA 1
ATOM 864 C C . ILE A 1 106 ? 5.33 -19.115 -10.653 1 96.35 106 ILE A C 1
ATOM 866 O O . ILE A 1 106 ? 5.08 -18.042 -10.099 1 96.35 106 ILE A O 1
ATOM 870 N N . TRP A 1 107 ? 4.547 -20.157 -10.594 1 95.42 107 TRP A N 1
ATOM 871 C CA . TRP A 1 107 ? 3.266 -20.074 -9.9 1 95.42 107 TRP A CA 1
ATOM 872 C C . TRP A 1 107 ? 3.47 -19.814 -8.411 1 95.42 107 TRP A C 1
ATOM 874 O O . TRP A 1 107 ? 2.725 -19.042 -7.801 1 95.42 107 TRP A O 1
ATOM 884 N N . SER A 1 108 ? 4.466 -20.425 -7.819 1 95.97 108 SER A N 1
ATOM 885 C CA . SER A 1 108 ? 4.775 -20.185 -6.413 1 95.97 108 SER A CA 1
ATOM 886 C C . SER A 1 108 ? 5.115 -18.719 -6.164 1 95.97 108 SER A C 1
ATOM 888 O O . SER A 1 108 ? 4.681 -18.136 -5.168 1 95.97 108 SER A O 1
ATOM 890 N N . LYS A 1 109 ? 5.854 -18.163 -7.062 1 96.81 109 LYS A N 1
ATOM 891 C CA . LYS A 1 109 ? 6.208 -16.751 -6.949 1 96.81 109 LYS A CA 1
ATOM 892 C C . LYS A 1 109 ? 4.974 -15.863 -7.072 1 96.81 109 LYS A C 1
ATOM 894 O O . LYS A 1 109 ? 4.853 -14.858 -6.368 1 96.81 109 LYS A O 1
ATOM 899 N N . LEU A 1 110 ? 4.062 -16.234 -7.933 1 96.13 110 LEU A N 1
ATOM 900 C CA . LEU A 1 110 ? 2.813 -15.494 -8.077 1 96.13 110 LEU A CA 1
ATOM 901 C C . LEU A 1 110 ? 1.99 -15.562 -6.794 1 96.13 110 LEU A C 1
ATOM 903 O O . LEU A 1 110 ? 1.416 -14.557 -6.366 1 96.13 110 LEU A O 1
ATOM 907 N N . CYS A 1 111 ? 1.979 -16.726 -6.204 1 94.59 111 CYS A N 1
ATOM 908 C CA . CYS A 1 111 ? 1.244 -16.898 -4.955 1 94.59 111 CYS A CA 1
ATOM 909 C C . CYS A 1 111 ? 1.821 -16.013 -3.857 1 94.59 111 CYS A C 1
ATOM 911 O O . CYS A 1 111 ? 1.077 -15.339 -3.142 1 94.59 111 CYS A O 1
ATOM 913 N N . ILE A 1 112 ? 3.137 -15.932 -3.766 1 94.95 112 ILE A N 1
ATOM 914 C CA . ILE A 1 112 ? 3.813 -15.121 -2.76 1 94.95 112 ILE A CA 1
ATOM 915 C C . ILE A 1 112 ? 3.505 -13.644 -2.995 1 94.95 112 ILE A C 1
ATOM 917 O O . ILE A 1 112 ? 3.284 -12.891 -2.044 1 94.95 112 ILE A O 1
ATOM 921 N N . LEU A 1 113 ? 3.487 -13.249 -4.213 1 96.23 113 LEU A N 1
ATOM 922 C CA . LEU A 1 113 ? 3.238 -11.853 -4.555 1 96.23 113 LEU A CA 1
ATOM 923 C C . LEU A 1 113 ? 1.807 -11.455 -4.208 1 96.23 113 LEU A C 1
ATOM 925 O O . LEU A 1 113 ? 1.563 -10.342 -3.738 1 96.23 113 LEU A O 1
ATOM 929 N N . VAL A 1 114 ? 0.861 -12.31 -4.445 1 94.09 114 VAL A N 1
ATOM 930 C CA . VAL A 1 114 ? -0.528 -12.022 -4.105 1 94.09 114 VAL A CA 1
ATOM 931 C C . VAL A 1 114 ? -0.66 -11.823 -2.597 1 94.09 114 VAL A C 1
ATOM 933 O O . VAL A 1 114 ? -1.307 -10.876 -2.144 1 94.09 114 VAL A O 1
ATOM 936 N N . GLU A 1 115 ? -0.007 -12.677 -1.842 1 92.81 115 GLU A N 1
ATOM 937 C CA . GLU A 1 115 ? -0.03 -12.555 -0.388 1 92.81 115 GLU A CA 1
ATOM 938 C C . GLU A 1 115 ? 0.629 -11.256 0.068 1 92.81 115 GLU A C 1
ATOM 940 O O . GLU A 1 115 ? 0.121 -10.576 0.962 1 92.81 115 GLU A O 1
ATOM 945 N N . ARG A 1 116 ? 1.741 -10.991 -0.524 1 95.21 116 ARG A N 1
ATOM 946 C CA . ARG A 1 116 ? 2.474 -9.776 -0.179 1 95.21 116 ARG A CA 1
ATOM 947 C C . ARG A 1 116 ? 1.651 -8.532 -0.497 1 95.21 116 ARG A C 1
ATOM 949 O O . ARG A 1 116 ? 1.633 -7.578 0.283 1 95.21 116 ARG A O 1
ATOM 956 N N . MET A 1 117 ? 0.992 -8.473 -1.633 1 93.32 117 MET A N 1
ATOM 957 C CA . MET A 1 117 ? 0.142 -7.35 -2.014 1 93.32 117 MET A CA 1
ATOM 958 C C . MET A 1 117 ? -0.985 -7.153 -1.005 1 93.32 117 MET A C 1
ATOM 960 O O . MET A 1 117 ? -1.299 -6.021 -0.633 1 93.32 117 MET A O 1
ATOM 964 N N . GLU A 1 118 ? -1.544 -8.24 -0.565 1 91.54 118 GLU A N 1
ATOM 965 C CA . GLU A 1 118 ? -2.623 -8.159 0.416 1 91.54 118 GLU A CA 1
ATOM 966 C C . GLU A 1 118 ? -2.12 -7.599 1.743 1 91.54 118 GLU A C 1
ATOM 968 O O . GLU A 1 118 ? -2.794 -6.781 2.373 1 91.54 118 GLU A O 1
ATOM 973 N N . LYS A 1 119 ? -0.967 -8.007 2.162 1 91.95 119 LYS A N 1
ATOM 974 C CA . LYS A 1 119 ? -0.396 -7.535 3.42 1 91.95 119 LYS A CA 1
ATOM 975 C C . LYS A 1 119 ? -0.051 -6.05 3.344 1 91.95 119 LYS A C 1
ATOM 977 O O . LYS A 1 119 ? -0.232 -5.314 4.316 1 91.95 119 LYS A O 1
ATOM 982 N N . ARG A 1 120 ? 0.452 -5.636 2.25 1 94.43 120 ARG A N 1
ATOM 983 C CA . ARG A 1 120 ? 0.789 -4.229 2.063 1 94.43 120 ARG A CA 1
ATOM 984 C C . ARG A 1 120 ? -0.465 -3.363 2.043 1 94.43 120 ARG A C 1
ATOM 986 O O . ARG A 1 120 ? -0.468 -2.252 2.577 1 94.43 120 ARG A O 1
ATOM 993 N N . GLU A 1 121 ? -1.508 -3.891 1.39 1 92.88 121 GLU A N 1
ATOM 994 C CA . GLU A 1 121 ? -2.777 -3.17 1.382 1 92.88 121 GLU A CA 1
ATOM 995 C C . GLU A 1 121 ? -3.347 -3.041 2.792 1 92.88 121 GLU A C 1
ATOM 997 O O . GLU A 1 121 ? -3.892 -1.997 3.154 1 92.88 121 GLU A O 1
ATOM 1002 N N . LEU A 1 122 ? -3.181 -4.092 3.553 1 92.57 122 LEU A N 1
ATOM 1003 C CA . LEU A 1 122 ? -3.662 -4.047 4.93 1 92.57 122 LEU A CA 1
ATOM 1004 C C . LEU A 1 122 ? -2.906 -2.995 5.735 1 92.57 122 LEU A C 1
ATOM 1006 O O . LEU A 1 122 ? -3.51 -2.239 6.499 1 92.57 122 LEU A O 1
ATOM 1010 N N . ALA A 1 123 ? -1.628 -2.94 5.554 1 94.91 123 ALA A N 1
ATOM 1011 C CA . ALA A 1 123 ? -0.805 -1.954 6.249 1 94.91 123 ALA A CA 1
ATOM 1012 C C . ALA A 1 123 ? -1.202 -0.534 5.857 1 94.91 123 ALA A C 1
ATOM 1014 O O . ALA A 1 123 ? -1.244 0.362 6.703 1 94.91 123 ALA A O 1
ATOM 1015 N N . LEU A 1 124 ? -1.463 -0.318 4.608 1 95.36 124 LEU A N 1
ATOM 1016 C CA . LEU A 1 124 ? -1.895 0.98 4.101 1 95.36 124 LEU A CA 1
ATOM 1017 C C . LEU A 1 124 ? -3.203 1.412 4.756 1 95.36 124 LEU A C 1
ATOM 1019 O O . LEU A 1 124 ? -3.34 2.562 5.179 1 95.36 124 LEU A O 1
ATOM 1023 N N . HIS A 1 125 ? -4.13 0.538 4.928 1 95.48 125 HIS A N 1
ATOM 1024 C CA . HIS A 1 125 ? -5.437 0.893 5.469 1 95.48 125 HIS A CA 1
ATOM 1025 C C . HIS A 1 125 ? -5.38 1.06 6.983 1 95.48 125 HIS A C 1
ATOM 1027 O O . HIS A 1 125 ? -6.246 1.71 7.573 1 95.48 125 HIS A O 1
ATOM 1033 N N . GLN A 1 126 ? -4.357 0.444 7.631 1 96.07 126 GLN A N 1
ATOM 1034 C CA . GLN A 1 126 ? -4.107 0.753 9.035 1 96.07 126 GLN A CA 1
ATOM 1035 C C . GLN A 1 126 ? -3.671 2.205 9.21 1 96.07 126 GLN A C 1
ATOM 1037 O O . GLN A 1 126 ? -4.048 2.859 10.184 1 96.07 126 GLN A O 1
ATOM 1042 N N . ASP A 1 127 ? -2.905 2.637 8.289 1 96.56 127 ASP A N 1
ATOM 1043 C CA . ASP A 1 127 ? -2.49 4.036 8.311 1 96.56 127 ASP A CA 1
ATOM 1044 C C . ASP A 1 127 ? -3.679 4.965 8.077 1 96.56 127 ASP A C 1
ATOM 1046 O O . ASP A 1 127 ? -3.719 6.077 8.608 1 96.56 127 ASP A O 1
ATOM 1050 N N . HIS A 1 128 ? -4.665 4.532 7.264 1 96.26 128 HIS A N 1
ATOM 1051 C CA . HIS A 1 128 ? -5.889 5.306 7.087 1 96.26 128 HIS A CA 1
ATOM 1052 C C . HIS A 1 128 ? -6.612 5.505 8.415 1 96.26 128 HIS A C 1
ATOM 1054 O O . HIS A 1 128 ? -7.09 6.603 8.708 1 96.26 128 HIS A O 1
ATOM 1060 N N . GLN A 1 129 ? -6.598 4.452 9.18 1 96.88 129 GLN A N 1
ATOM 1061 C CA . GLN A 1 129 ? -7.246 4.534 10.485 1 96.88 129 GLN A CA 1
ATOM 1062 C C . GLN A 1 129 ? -6.523 5.523 11.395 1 96.88 129 GLN A C 1
ATOM 1064 O O . GLN A 1 129 ? -7.162 6.317 12.089 1 96.88 129 GLN A O 1
ATOM 1069 N N . ARG A 1 130 ? -5.223 5.456 11.422 1 97.63 130 ARG A N 1
ATOM 1070 C CA . ARG A 1 130 ? -4.432 6.384 12.225 1 97.63 130 ARG A CA 1
ATOM 1071 C C . ARG A 1 130 ? -4.638 7.822 11.762 1 97.63 130 ARG A C 1
ATOM 1073 O O . ARG A 1 130 ? -4.737 8.736 12.583 1 97.63 130 ARG A O 1
ATOM 1080 N N . PHE A 1 131 ? -4.718 8.019 10.436 1 97.83 131 PHE A N 1
ATOM 1081 C CA . PHE A 1 131 ? -4.947 9.348 9.88 1 97.83 131 PHE A CA 1
ATOM 1082 C C . PHE A 1 131 ? -6.286 9.907 10.346 1 97.83 131 PHE A C 1
ATOM 1084 O O . PHE A 1 131 ? -6.378 11.075 10.729 1 97.83 131 PHE A O 1
ATOM 1091 N N . SER A 1 132 ? -7.266 9.001 10.327 1 97.63 132 SER A N 1
ATOM 1092 C CA . SER A 1 132 ? -8.59 9.404 10.789 1 97.63 132 SER A CA 1
ATOM 1093 C C . SER A 1 132 ? -8.561 9.819 12.256 1 97.63 132 SER A C 1
ATOM 1095 O O . SER A 1 132 ? -9.182 10.813 12.638 1 97.63 132 SER A O 1
ATOM 1097 N N . TYR A 1 133 ? -7.775 9.166 13.021 1 97.36 133 TYR A N 1
ATOM 1098 C CA . TYR A 1 133 ? -7.665 9.463 14.445 1 97.36 133 TYR A CA 1
ATOM 1099 C C . TYR A 1 133 ? -7.044 10.836 14.67 1 97.36 133 TYR A C 1
ATOM 1101 O O . TYR A 1 133 ? -7.596 11.662 15.401 1 97.36 133 TYR A O 1
ATOM 1109 N N . TYR A 1 134 ? -5.963 11.127 14.018 1 97.1 134 TYR A N 1
ATOM 1110 C CA . TYR A 1 134 ? -5.266 12.397 14.191 1 97.1 134 TYR A CA 1
ATOM 1111 C C . TYR A 1 134 ? -6.07 13.546 13.594 1 97.1 134 TYR A C 1
ATOM 1113 O O . TYR A 1 134 ? -6.04 14.666 14.11 1 97.1 134 TYR A O 1
ATOM 1121 N N . LEU A 1 135 ? -6.798 13.286 12.482 1 96.74 135 LEU A N 1
ATOM 1122 C CA . LEU A 1 135 ? -7.663 14.311 11.91 1 96.74 135 LEU A CA 1
ATOM 1123 C C . LEU A 1 135 ? -8.78 14.683 12.879 1 96.74 135 LEU A C 1
ATOM 1125 O O . LEU A 1 135 ? -9.162 15.851 12.976 1 96.74 135 LEU A O 1
ATOM 1129 N N . GLY A 1 136 ? -9.237 13.651 13.598 1 96.03 136 GLY A N 1
ATOM 1130 C CA . GLY A 1 136 ? -10.218 13.924 14.636 1 96.03 136 GLY A CA 1
ATOM 1131 C C . GLY A 1 136 ? -9.685 14.815 15.743 1 96.03 136 GLY A C 1
ATOM 1132 O O . GLY A 1 136 ? -10.372 15.734 16.193 1 96.03 136 GLY A O 1
ATOM 1133 N N . GLN A 1 137 ? -8.468 14.604 16.125 1 95.64 137 GLN A N 1
ATOM 1134 C CA . GLN A 1 137 ? -7.814 15.444 17.123 1 95.64 137 GLN A CA 1
ATOM 1135 C C . GLN A 1 137 ? -7.614 16.864 16.601 1 95.64 137 GLN A C 1
ATOM 1137 O O . GLN A 1 137 ? -7.767 17.833 17.348 1 95.64 137 GLN A O 1
ATOM 1142 N N . PHE A 1 138 ? -7.334 16.976 15.308 1 94.58 138 PHE A N 1
ATOM 1143 C CA . PHE A 1 138 ? -7.131 18.272 14.672 1 94.58 138 PHE A CA 1
ATOM 1144 C C . PHE A 1 138 ? -8.409 19.1 14.711 1 94.58 138 PHE A C 1
ATOM 1146 O O . PHE A 1 138 ? -8.386 20.27 15.101 1 94.58 138 PHE A O 1
ATOM 1153 N N . THR A 1 139 ? -9.516 18.525 14.389 1 93.06 139 THR A N 1
ATOM 1154 C CA . THR A 1 139 ? -10.797 19.222 14.337 1 93.06 139 THR A CA 1
ATOM 1155 C C . THR A 1 139 ? -11.248 19.629 15.736 1 93.06 139 THR A C 1
ATOM 1157 O O . THR A 1 139 ? -11.849 20.69 15.917 1 93.06 139 THR A O 1
ATOM 1160 N N . SER A 1 140 ? -10.893 18.86 16.781 1 91.09 140 SER A N 1
ATOM 1161 C CA . SER A 1 140 ? -11.301 19.155 18.151 1 91.09 140 SER A CA 1
ATOM 1162 C C . SER A 1 140 ? -10.463 20.28 18.747 1 91.09 140 SER A C 1
ATOM 1164 O O . SER A 1 140 ? -10.925 21.002 19.633 1 91.09 140 SER A O 1
ATOM 1166 N N . ASN A 1 141 ? -9.276 20.49 18.227 1 88.15 141 ASN A N 1
ATOM 1167 C CA . ASN A 1 141 ? -8.366 21.479 18.795 1 88.15 141 ASN A CA 1
ATOM 1168 C C . ASN A 1 141 ? -8.3 22.739 17.935 1 88.15 141 ASN A C 1
ATOM 1170 O O . ASN A 1 141 ? -7.668 23.725 18.319 1 88.15 141 ASN A O 1
ATOM 1174 N N . SER A 1 142 ? -8.999 22.758 16.797 1 85.55 142 SER A N 1
ATOM 1175 C CA . SER A 1 142 ? -8.95 23.896 15.884 1 85.55 142 SER A CA 1
ATOM 1176 C C . SER A 1 142 ? -9.673 25.105 16.468 1 85.55 142 SER A C 1
ATOM 1178 O O . SER A 1 142 ? -9.309 26.248 16.185 1 85.55 142 SER A O 1
ATOM 1180 N N . GLY A 1 143 ? -10.653 24.905 17.343 1 78.54 143 GLY A N 1
ATOM 1181 C CA . GLY A 1 143 ? -11.429 25.981 17.939 1 78.54 143 GLY A CA 1
ATOM 1182 C C . GLY A 1 143 ? -10.615 26.861 18.868 1 78.54 143 GLY A C 1
ATOM 1183 O O . GLY A 1 143 ? -10.855 28.067 18.959 1 78.54 143 GLY A O 1
ATOM 1184 N N . ASN A 1 144 ? -9.609 26.322 19.438 1 77.78 144 ASN A N 1
ATOM 1185 C CA . ASN A 1 144 ? -8.787 27.075 20.38 1 77.78 144 ASN A CA 1
ATOM 1186 C C . ASN A 1 144 ? -7.814 28.003 19.658 1 77.78 144 ASN A C 1
ATOM 1188 O O . ASN A 1 144 ? -7.445 29.053 20.186 1 77.78 144 ASN A O 1
ATOM 1192 N N . LEU A 1 145 ? -7.458 27.627 18.447 1 82.86 145 LEU A N 1
ATOM 1193 C CA . LEU A 1 145 ? -6.484 28.418 17.702 1 82.86 145 LEU A CA 1
ATOM 1194 C C . LEU A 1 145 ? -7.18 29.467 16.841 1 82.86 145 LEU A C 1
ATOM 1196 O O . LEU A 1 145 ? -6.746 30.62 16.787 1 82.86 145 LEU A O 1
ATOM 1200 N N . TYR A 1 146 ? -8.294 29.156 16.256 1 80.23 146 TYR A N 1
ATOM 1201 C CA . TYR A 1 146 ? -8.982 30.051 15.333 1 80.23 146 TYR A CA 1
ATOM 1202 C C . TYR A 1 146 ? -10.194 30.693 15.997 1 80.23 146 TYR A C 1
ATOM 1204 O O . TYR A 1 146 ? -10.775 31.639 15.46 1 80.23 146 TYR A O 1
ATOM 1212 N N . GLY A 1 147 ? -10.623 30.378 17.117 1 66.92 147 GLY A N 1
ATOM 1213 C CA . GLY A 1 147 ? -11.822 30.878 17.77 1 66.92 147 GLY A CA 1
ATOM 1214 C C . GLY A 1 147 ? -11.533 31.934 18.82 1 66.92 147 GLY A C 1
ATOM 1215 O O . GLY A 1 147 ? -12.427 32.333 19.569 1 66.92 147 GLY A O 1
ATOM 1216 N N . ILE A 1 148 ? -10.288 32.304 19.018 1 60.09 148 ILE A N 1
ATOM 1217 C CA . ILE A 1 148 ? -10.064 33.227 20.125 1 60.09 148 ILE A CA 1
ATOM 1218 C C . ILE A 1 148 ? -10.52 34.629 19.728 1 60.09 148 ILE A C 1
ATOM 1220 O O . ILE A 1 148 ? -9.802 35.347 19.029 1 60.09 148 ILE A O 1
ATOM 1224 N N . GLU A 1 149 ? -11.811 34.886 19.852 1 60.13 149 GLU A N 1
ATOM 1225 C CA . GLU A 1 149 ? -12.5 36.14 19.563 1 60.13 149 GLU A CA 1
ATOM 1226 C C . GLU A 1 149 ? -11.833 37.313 20.276 1 60.13 149 GLU A C 1
ATOM 1228 O O . GLU A 1 149 ? -11.774 38.421 19.739 1 60.13 149 GLU A O 1
ATOM 1233 N N . ASN A 1 150 ? -11.283 37.011 21.411 1 57.55 150 ASN A N 1
ATOM 1234 C CA . ASN A 1 150 ? -10.816 38.121 22.233 1 57.55 150 ASN A CA 1
ATOM 1235 C C . ASN A 1 150 ? -9.51 38.703 21.7 1 57.55 150 ASN A C 1
ATOM 1237 O O . ASN A 1 150 ? -9.14 39.827 22.045 1 57.55 150 ASN A O 1
ATOM 1241 N N . MET A 1 151 ? -8.765 37.885 20.976 1 66.96 151 MET A N 1
ATOM 1242 C CA . MET A 1 151 ? -7.521 38.422 20.432 1 66.96 151 MET A CA 1
ATOM 1243 C C . MET A 1 151 ? -7.762 39.091 19.082 1 66.96 151 MET A C 1
ATOM 1245 O O . MET A 1 151 ? -7.026 40 18.696 1 66.96 151 MET A O 1
ATOM 1249 N N . VAL A 1 152 ? -8.696 38.624 18.424 1 60.34 152 VAL A N 1
ATOM 1250 C CA . VAL A 1 152 ? -8.947 39.174 17.096 1 60.34 152 VAL A CA 1
ATOM 1251 C C . VAL A 1 152 ? -10.177 40.078 17.135 1 60.34 152 VAL A C 1
ATOM 1253 O O . VAL A 1 152 ? -11.098 39.85 17.922 1 60.34 152 VAL A O 1
ATOM 1256 N N . VAL A 1 153 ? -9.98 41.373 16.974 1 54.02 153 VAL A N 1
ATOM 1257 C CA . VAL A 1 153 ? -11.037 42.379 16.959 1 54.02 153 VAL A CA 1
ATOM 1258 C C . VAL A 1 153 ? -12.35 41.743 16.511 1 54.02 153 VAL A C 1
ATOM 1260 O O . VAL A 1 153 ? -12.382 40.995 15.531 1 54.02 153 VAL A O 1
ATOM 1263 N N . SER A 1 154 ? -13.196 41.636 17.489 1 51.24 154 SER A N 1
ATOM 1264 C CA . SER A 1 154 ? -14.614 41.33 17.336 1 51.24 154 SER A CA 1
ATOM 1265 C C . SER A 1 154 ? -15.122 41.737 15.957 1 51.24 154 SER A C 1
ATOM 1267 O O . SER A 1 154 ? -16.271 41.461 15.606 1 51.24 154 SER A O 1
ATOM 1269 N N . GLU A 1 155 ? -14.441 42.686 15.495 1 50.84 155 GLU A N 1
ATOM 1270 C CA . GLU A 1 155 ? -15.126 43.052 14.259 1 50.84 155 GLU A CA 1
ATOM 1271 C C . GLU A 1 155 ? -15.053 41.925 13.232 1 50.84 155 GLU A C 1
ATOM 1273 O O . GLU A 1 155 ? -15.471 42.095 12.085 1 50.84 155 GLU A O 1
ATOM 1278 N N . ALA A 1 156 ? -14.24 41.089 13.515 1 50.98 156 ALA A N 1
ATOM 1279 C CA . ALA A 1 156 ? -14.192 39.95 12.601 1 50.98 156 ALA A CA 1
ATOM 1280 C C . ALA A 1 156 ? -15.574 39.325 12.431 1 50.98 156 ALA A C 1
ATOM 1282 O O . ALA A 1 156 ? -16.291 39.112 13.412 1 50.98 156 ALA A O 1
ATOM 1283 N N . GLN A 1 157 ? -16.063 39.453 11.408 1 55.55 157 GLN A N 1
ATOM 1284 C CA . GLN A 1 157 ? -17.359 39.109 10.832 1 55.55 157 GLN A CA 1
ATOM 1285 C C . GLN A 1 157 ? -17.756 37.678 11.186 1 55.55 157 GLN A C 1
ATOM 1287 O O . GLN A 1 157 ? -16.929 36.766 11.124 1 55.55 157 GLN A O 1
ATOM 1292 N N . PRO A 1 158 ? -18.873 37.565 12.055 1 58.65 158 PRO A N 1
ATOM 1293 C CA . PRO A 1 158 ? -19.545 36.29 12.313 1 58.65 158 PRO A CA 1
ATOM 1294 C C . PRO A 1 158 ? -19.277 35.251 11.227 1 58.65 158 PRO A C 1
ATOM 1296 O O . PRO A 1 158 ? -19.243 34.051 11.51 1 58.65 158 PRO A O 1
ATOM 1299 N N . GLU A 1 159 ? -18.876 35.777 10.146 1 60.96 159 GLU A N 1
ATOM 1300 C CA . GLU A 1 159 ? -18.705 34.895 8.996 1 60.96 159 GLU A CA 1
ATOM 1301 C C . GLU A 1 159 ? -17.423 34.075 9.115 1 60.96 159 GLU A C 1
ATOM 1303 O O . GLU A 1 159 ? -17.383 32.913 8.703 1 60.96 159 GLU A O 1
ATOM 1308 N N . GLU A 1 160 ? -16.444 34.727 9.862 1 63.32 160 GLU A N 1
ATOM 1309 C CA . GLU A 1 160 ? -15.166 34.023 9.92 1 63.32 160 GLU A CA 1
ATOM 1310 C C . GLU A 1 160 ? -15.237 32.827 10.865 1 63.32 160 GLU A C 1
ATOM 1312 O O . GLU A 1 160 ? -14.668 31.771 10.582 1 63.32 160 GLU A O 1
ATOM 1317 N N . SER A 1 161 ? -15.939 32.999 12.007 1 67.08 161 SER A N 1
ATOM 1318 C CA . SER A 1 161 ? -16.126 31.882 12.928 1 67.08 161 SER A CA 1
ATOM 1319 C C . SER A 1 161 ? -16.976 30.783 12.299 1 67.08 161 SER A C 1
ATOM 1321 O O . SER A 1 161 ? -16.747 29.597 12.545 1 67.08 161 SER A O 1
ATOM 1323 N N . GLN A 1 162 ? -17.838 31.182 11.415 1 77.49 162 GLN A N 1
ATOM 1324 C CA . GLN A 1 162 ? -18.718 30.225 10.752 1 77.49 162 GLN A CA 1
ATOM 1325 C C . GLN A 1 162 ? -17.95 29.383 9.737 1 77.49 162 GLN A C 1
ATOM 1327 O O . GLN A 1 162 ? -18.24 28.198 9.56 1 77.49 162 GLN A O 1
ATOM 1332 N N . ASN A 1 163 ? -16.887 29.946 9.216 1 84.52 163 ASN A N 1
ATOM 1333 C CA . ASN A 1 163 ? -16.118 29.235 8.2 1 84.52 163 ASN A CA 1
ATOM 1334 C C . ASN A 1 163 ? -15.312 28.09 8.805 1 84.52 163 ASN A C 1
ATOM 1336 O O . ASN A 1 163 ? -15.185 27.025 8.198 1 84.52 163 ASN A O 1
ATOM 1340 N N . MET A 1 164 ? -14.912 28.281 10.033 1 84.37 164 MET A N 1
ATOM 1341 C CA . MET A 1 164 ? -14.143 27.216 10.672 1 84.37 164 MET A CA 1
ATOM 1342 C C . MET A 1 164 ? -15.041 26.037 11.029 1 84.37 164 MET A C 1
ATOM 1344 O O . MET A 1 164 ? -14.624 24.881 10.932 1 84.37 164 MET A O 1
ATOM 1348 N N . SER A 1 165 ? -16.251 26.38 11.395 1 86.63 165 SER A N 1
ATOM 1349 C CA . SER A 1 165 ? -17.196 25.318 11.724 1 86.63 165 SER A CA 1
ATOM 1350 C C . SER A 1 165 ? -17.534 24.479 10.496 1 86.63 165 SER A C 1
ATOM 1352 O O . SER A 1 165 ? -17.642 23.255 10.584 1 86.63 165 SER A O 1
ATOM 1354 N N . ILE A 1 166 ? -17.622 25.092 9.344 1 90.45 166 ILE A N 1
ATOM 1355 C CA . ILE A 1 166 ? -17.895 24.401 8.089 1 90.45 166 ILE A CA 1
ATOM 1356 C C . ILE A 1 166 ? -16.706 23.518 7.717 1 90.45 166 ILE A C 1
ATOM 1358 O O . ILE A 1 166 ? -16.882 22.359 7.333 1 90.45 166 ILE A O 1
ATOM 1362 N N . ILE A 1 167 ? -15.529 24.032 7.845 1 92.33 167 ILE A N 1
ATOM 1363 C CA . ILE A 1 167 ? -14.315 23.291 7.524 1 92.33 167 ILE A CA 1
ATOM 1364 C C . ILE A 1 167 ? -14.212 22.056 8.416 1 92.33 167 ILE A C 1
ATOM 1366 O O . ILE A 1 167 ? -13.938 20.955 7.933 1 92.33 167 ILE A O 1
ATOM 1370 N N . ASN A 1 168 ? -14.514 22.257 9.689 1 91.96 168 ASN A N 1
ATOM 1371 C CA . ASN A 1 168 ? -14.435 21.137 10.62 1 91.96 168 ASN A CA 1
ATOM 1372 C C . ASN A 1 168 ? -15.475 20.067 10.3 1 91.96 168 ASN A C 1
ATOM 1374 O O . ASN A 1 168 ? -15.203 18.872 10.431 1 91.96 168 ASN A O 1
ATOM 1378 N N . THR A 1 169 ? -16.644 20.472 9.872 1 93.29 169 THR A N 1
ATOM 1379 C CA . THR A 1 169 ? -17.688 19.52 9.508 1 93.29 169 THR A CA 1
ATOM 1380 C C . THR A 1 169 ? -17.26 18.682 8.307 1 93.29 169 THR A C 1
ATOM 1382 O O . THR A 1 169 ? -17.446 17.463 8.296 1 93.29 169 THR A O 1
ATOM 1385 N N . ILE A 1 170 ? -16.655 19.339 7.355 1 94.6 170 ILE A N 1
ATOM 1386 C CA . ILE A 1 170 ? -16.222 18.64 6.15 1 94.6 170 ILE A CA 1
ATOM 1387 C C . ILE A 1 170 ? -15.027 17.746 6.473 1 94.6 170 ILE A C 1
ATOM 1389 O O . ILE A 1 170 ? -14.905 16.643 5.935 1 94.6 170 ILE A O 1
ATOM 1393 N N . LEU A 1 171 ? -14.176 18.145 7.353 1 95.3 171 LEU A N 1
ATOM 1394 C CA . LEU A 1 171 ? -13.043 17.322 7.761 1 95.3 171 LEU A CA 1
ATOM 1395 C C . LEU A 1 171 ? -13.516 16.07 8.493 1 95.3 171 LEU A C 1
ATOM 1397 O O . LEU A 1 171 ? -12.883 15.016 8.401 1 95.3 171 LEU A O 1
ATOM 1401 N N . LYS A 1 172 ? -14.622 16.248 9.204 1 95.12 172 LYS A N 1
ATOM 1402 C CA . LYS A 1 172 ? -15.197 15.076 9.857 1 95.12 172 LYS A CA 1
ATOM 1403 C C . LYS A 1 172 ? -15.699 14.065 8.83 1 95.12 172 LYS A C 1
ATOM 1405 O O . LYS A 1 172 ? -15.649 12.856 9.066 1 95.12 172 LYS A O 1
ATOM 1410 N N . GLN A 1 173 ? -16.151 14.559 7.705 1 95.58 173 GLN A N 1
ATOM 1411 C CA . GLN A 1 173 ? -16.543 13.667 6.619 1 95.58 173 GLN A CA 1
ATOM 1412 C C . GLN A 1 173 ? -15.331 12.949 6.032 1 95.58 173 GLN A C 1
ATOM 1414 O O . GLN A 1 173 ? -15.418 11.777 5.659 1 95.58 173 GLN A O 1
ATOM 1419 N N . VAL A 1 174 ? -14.237 13.655 5.936 1 96.27 174 VAL A N 1
ATOM 1420 C CA . VAL A 1 174 ? -12.997 13.044 5.468 1 96.27 174 VAL A CA 1
ATOM 1421 C C . VAL A 1 174 ? -12.565 11.944 6.435 1 96.27 174 VAL A C 1
ATOM 1423 O O . VAL A 1 174 ? -12.118 10.876 6.011 1 96.27 174 VAL A O 1
ATOM 1426 N N . MET A 1 175 ? -12.741 12.238 7.704 1 96.65 175 MET A N 1
ATOM 1427 C CA . MET A 1 175 ? -12.444 11.236 8.724 1 96.65 175 MET A CA 1
ATOM 1428 C C . MET A 1 175 ? -13.28 9.978 8.511 1 96.65 175 MET A C 1
ATOM 1430 O O . MET A 1 175 ? -12.757 8.864 8.568 1 96.65 175 MET A O 1
ATOM 1434 N N . LYS A 1 176 ? -14.49 10.144 8.236 1 95.46 176 LYS A N 1
ATOM 1435 C CA . LYS A 1 176 ? -15.393 9.022 7.997 1 95.46 176 LYS A CA 1
ATOM 1436 C C . LYS A 1 176 ? -14.977 8.235 6.759 1 95.46 176 LYS A C 1
ATOM 1438 O O . LYS A 1 176 ? -15.074 7.006 6.736 1 95.46 176 LYS A O 1
ATOM 1443 N N . TYR A 1 177 ? -14.535 8.946 5.78 1 96.01 177 TYR A N 1
ATOM 1444 C CA . TYR A 1 177 ? -14.049 8.301 4.566 1 96.01 177 TYR A CA 1
ATOM 1445 C C . TYR A 1 177 ? -12.908 7.34 4.877 1 96.01 177 TYR A C 1
ATOM 1447 O O . TYR A 1 177 ? -12.926 6.185 4.445 1 96.01 177 TYR A O 1
ATOM 1455 N N . PHE A 1 178 ? -11.943 7.762 5.635 1 96.86 178 PHE A N 1
ATOM 1456 C CA . PHE A 1 178 ? -10.784 6.936 5.952 1 96.86 178 PHE A CA 1
ATOM 1457 C C . PHE A 1 178 ? -11.184 5.754 6.827 1 96.86 178 PHE A C 1
ATOM 1459 O O . PHE A 1 178 ? -10.671 4.646 6.655 1 96.86 178 PHE A O 1
ATOM 1466 N N . THR A 1 179 ? -12.112 5.973 7.683 1 95.85 179 THR A N 1
ATOM 1467 C CA . THR A 1 179 ? -12.594 4.892 8.535 1 95.85 179 THR A CA 1
ATOM 1468 C C . THR A 1 179 ? -13.372 3.865 7.718 1 95.85 179 THR A C 1
ATOM 1470 O O . THR A 1 179 ? -13.199 2.658 7.902 1 95.85 179 THR A O 1
ATOM 1473 N N . THR A 1 180 ? -14.159 4.361 6.797 1 95.65 180 THR A N 1
ATOM 1474 C CA . THR A 1 180 ? -14.947 3.479 5.942 1 95.65 180 THR A CA 1
ATOM 1475 C C . THR A 1 180 ? -14.041 2.663 5.025 1 95.65 180 THR A C 1
ATOM 1477 O O . THR A 1 180 ? -14.285 1.476 4.798 1 95.65 180 THR A O 1
ATOM 1480 N N . THR A 1 181 ? -13.05 3.339 4.482 1 94.82 181 THR A N 1
ATOM 1481 C CA . THR A 1 181 ? -12.129 2.65 3.584 1 94.82 181 THR A CA 1
ATOM 1482 C C . THR A 1 181 ? -11.409 1.518 4.312 1 94.82 181 THR A C 1
ATOM 1484 O O . THR A 1 181 ? -11.179 0.452 3.738 1 94.82 181 THR A O 1
ATOM 1487 N N . LYS A 1 182 ? -11.06 1.706 5.573 1 95.65 182 LYS A N 1
ATOM 1488 C CA . LYS A 1 182 ? -10.438 0.655 6.373 1 95.65 182 LYS A CA 1
ATOM 1489 C C . LYS A 1 182 ? -11.407 -0.499 6.614 1 95.65 182 LYS A C 1
ATOM 1491 O O . LYS A 1 182 ? -11.031 -1.667 6.498 1 95.65 182 LYS A O 1
ATOM 1496 N N . GLN A 1 183 ? -12.614 -0.185 6.869 1 95.37 183 GLN A N 1
ATOM 1497 C CA . GLN A 1 183 ? -13.623 -1.213 7.099 1 95.37 183 GLN A CA 1
ATOM 1498 C C . GLN A 1 183 ? -13.868 -2.034 5.836 1 95.37 183 GLN A C 1
ATOM 1500 O O . GLN A 1 183 ? -13.977 -3.261 5.899 1 95.37 183 GLN A O 1
ATOM 1505 N N . LEU A 1 184 ? -13.934 -1.372 4.744 1 94.34 184 LEU A N 1
ATOM 1506 C CA . LEU A 1 184 ? -14.138 -2.048 3.467 1 94.34 184 LEU A CA 1
ATOM 1507 C C . LEU A 1 184 ? -12.97 -2.977 3.151 1 94.34 184 LEU A C 1
ATOM 1509 O O . LEU A 1 184 ? -13.172 -4.086 2.65 1 94.34 184 LEU A O 1
ATOM 1513 N N . LYS A 1 185 ? -11.782 -2.537 3.487 1 93.3 185 LYS A N 1
ATOM 1514 C CA . LYS A 1 185 ? -10.611 -3.368 3.224 1 93.3 185 LYS A CA 1
ATOM 1515 C C . LYS A 1 185 ? -10.586 -4.589 4.139 1 93.3 185 LYS A C 1
ATOM 1517 O O . LYS A 1 185 ? -10.181 -5.676 3.722 1 93.3 185 LYS A O 1
ATOM 1522 N N . ASP A 1 186 ? -11 -4.475 5.372 1 92.42 186 ASP A N 1
ATOM 1523 C CA . ASP A 1 186 ? -11.093 -5.608 6.288 1 92.42 186 ASP A CA 1
ATOM 1524 C C . ASP A 1 186 ? -12.075 -6.656 5.768 1 92.42 186 ASP A C 1
ATOM 1526 O O . ASP A 1 186 ? -11.798 -7.856 5.823 1 92.42 186 ASP A O 1
ATOM 1530 N N . ASP A 1 187 ? -13.089 -6.214 5.19 1 91.83 187 ASP A N 1
ATOM 1531 C CA . ASP A 1 187 ? -14.084 -7.118 4.62 1 91.83 187 ASP A CA 1
ATOM 1532 C C . ASP A 1 187 ? -13.537 -7.828 3.384 1 91.83 187 ASP A C 1
ATOM 1534 O O . ASP A 1 187 ? -13.751 -9.029 3.205 1 91.83 187 ASP A O 1
ATOM 1538 N N . GLU A 1 188 ? -12.904 -7.071 2.587 1 90.59 188 GLU A N 1
ATOM 1539 C CA . GLU A 1 188 ? -12.297 -7.635 1.385 1 90.59 188 GLU A CA 1
ATOM 1540 C C . GLU A 1 188 ? -11.275 -8.713 1.737 1 90.59 188 GLU A C 1
ATOM 1542 O O . GLU A 1 188 ? -11.247 -9.776 1.113 1 90.59 188 GLU A O 1
ATOM 1547 N N . LEU A 1 189 ? -10.45 -8.471 2.753 1 87.83 189 LEU A N 1
ATOM 1548 C CA . LEU A 1 189 ? -9.39 -9.394 3.145 1 87.83 189 LEU A CA 1
ATOM 1549 C C . LEU A 1 189 ? -9.975 -10.682 3.715 1 87.83 189 LEU A C 1
ATOM 1551 O O . LEU A 1 189 ? -9.421 -11.765 3.509 1 87.83 189 LEU A O 1
ATOM 1555 N N . THR A 1 190 ? -10.99 -10.566 4.391 1 85.73 190 THR A N 1
ATOM 1556 C CA . THR A 1 190 ? -11.639 -11.753 4.938 1 85.73 190 THR A CA 1
ATOM 1557 C C . THR A 1 190 ? -12.165 -12.646 3.818 1 85.73 190 THR A C 1
ATOM 1559 O O . THR A 1 190 ? -12.029 -13.87 3.878 1 85.73 190 THR A O 1
ATOM 1562 N N . SER A 1 191 ? -12.672 -12.05 2.778 1 81.96 191 SER A N 1
ATOM 1563 C CA . SER A 1 191 ? -13.165 -12.795 1.624 1 81.96 191 SER A CA 1
ATOM 1564 C C . SER A 1 191 ? -12.014 -13.364 0.801 1 81.96 191 SER A C 1
ATOM 1566 O O . SER A 1 191 ? -12.067 -14.516 0.365 1 81.96 191 SER A O 1
ATOM 1568 N N . LEU A 1 192 ? -10.918 -12.607 0.603 1 80.19 192 LEU A N 1
ATOM 1569 C CA . LEU A 1 192 ? -9.775 -12.996 -0.217 1 80.19 192 LEU A CA 1
ATOM 1570 C C . LEU A 1 192 ? -8.975 -14.106 0.457 1 80.19 192 LEU A C 1
ATOM 1572 O O . LEU A 1 192 ? -8.531 -15.047 -0.206 1 80.19 192 LEU A O 1
ATOM 1576 N N . SER A 1 193 ? -8.662 -13.951 1.757 1 73.95 193 SER A N 1
ATOM 1577 C CA . SER A 1 193 ? -7.854 -14.927 2.479 1 73.95 193 SER A CA 1
ATOM 1578 C C . SER A 1 193 ? -8.533 -16.293 2.511 1 73.95 193 SER A C 1
ATOM 1580 O O . SER A 1 193 ? -7.862 -17.326 2.476 1 73.95 193 SER A O 1
ATOM 1582 N N . SER A 1 194 ? -9.756 -16.364 2.37 1 73.33 194 SER A N 1
ATOM 1583 C CA . SER A 1 194 ? -10.47 -17.632 2.484 1 73.33 194 SER A CA 1
ATOM 1584 C C . SER A 1 194 ? -10.597 -18.319 1.129 1 73.33 194 SER A C 1
ATOM 1586 O O . SER A 1 194 ? -10.161 -19.46 0.962 1 73.33 194 SER A O 1
ATOM 1588 N N . ASP A 1 195 ? -10.83 -17.56 0.123 1 81.66 195 ASP A N 1
ATOM 1589 C CA . ASP A 1 195 ? -11.245 -18.245 -1.097 1 81.66 195 ASP A CA 1
ATOM 1590 C C . ASP A 1 195 ? -10.186 -18.112 -2.189 1 81.66 195 ASP A C 1
ATOM 1592 O O . ASP A 1 195 ? -9.769 -19.109 -2.782 1 81.66 195 ASP A O 1
ATOM 1596 N N . THR A 1 196 ? -9.731 -16.922 -2.349 1 84.25 196 THR A N 1
ATOM 1597 C CA . THR A 1 196 ? -8.855 -16.677 -3.49 1 84.25 196 THR A CA 1
ATOM 1598 C C . THR A 1 196 ? -7.47 -17.267 -3.245 1 84.25 196 THR A C 1
ATOM 1600 O O . THR A 1 196 ? -6.927 -17.967 -4.103 1 84.25 196 THR A O 1
ATOM 1603 N N . LEU A 1 197 ? -6.891 -17.125 -2.056 1 86.51 197 LEU A N 1
ATOM 1604 C CA . LEU A 1 197 ? -5.569 -17.657 -1.747 1 86.51 197 LEU A CA 1
ATOM 1605 C C . LEU A 1 197 ? -5.587 -19.182 -1.725 1 86.51 197 LEU A C 1
ATOM 1607 O O . LEU A 1 197 ? -4.623 -19.825 -2.145 1 86.51 197 LEU A O 1
ATOM 1611 N N . GLU A 1 198 ? -6.716 -19.683 -1.368 1 89.28 198 GLU A N 1
ATOM 1612 C CA . GLU A 1 198 ? -6.866 -21.135 -1.366 1 89.28 198 GLU A CA 1
ATOM 1613 C C . GLU A 1 198 ? -6.865 -21.692 -2.786 1 89.28 198 GLU A C 1
ATOM 1615 O O . GLU A 1 198 ? -6.283 -22.749 -3.043 1 89.28 198 GLU A O 1
ATOM 1620 N N . ASN A 1 199 ? -7.481 -21.001 -3.659 1 90.04 199 ASN A N 1
ATOM 1621 C CA . ASN A 1 199 ? -7.498 -21.446 -5.048 1 90.04 199 ASN A CA 1
ATOM 1622 C C . ASN A 1 199 ? -6.101 -21.423 -5.661 1 90.04 199 ASN A C 1
ATOM 1624 O O . ASN A 1 199 ? -5.733 -22.328 -6.412 1 90.04 199 ASN A O 1
ATOM 1628 N N . PHE A 1 200 ? -5.334 -20.456 -5.335 1 91.63 200 PHE A N 1
ATOM 1629 C CA . PHE A 1 200 ? -3.954 -20.4 -5.802 1 91.63 200 PHE A CA 1
ATOM 1630 C C . PHE A 1 200 ? -3.153 -21.58 -5.265 1 91.63 200 PHE A C 1
ATOM 1632 O O . PHE A 1 200 ? -2.374 -22.193 -5.998 1 91.63 200 PHE A O 1
ATOM 1639 N N . ARG A 1 201 ? -3.447 -21.956 -4.051 1 91.98 201 ARG A N 1
ATOM 1640 C CA . ARG A 1 201 ? -2.714 -23.049 -3.42 1 91.98 201 ARG A CA 1
ATOM 1641 C C . ARG A 1 201 ? -3.158 -24.398 -3.976 1 91.98 201 ARG A C 1
ATOM 1643 O O . ARG A 1 201 ? -2.359 -25.333 -4.062 1 91.98 201 ARG A O 1
ATOM 1650 N N . LYS A 1 202 ? -4.426 -24.457 -4.44 1 93.42 202 LYS A N 1
ATOM 1651 C CA . LYS A 1 202 ? -4.928 -25.688 -5.044 1 93.42 202 LYS A CA 1
ATOM 1652 C C . LYS A 1 202 ? -4.144 -26.041 -6.305 1 93.42 202 LYS A C 1
ATOM 1654 O O . LYS A 1 202 ? -3.787 -27.202 -6.516 1 93.42 202 LYS A O 1
ATOM 1659 N N . LEU A 1 203 ? -3.914 -25.037 -7.109 1 93.31 203 LEU A N 1
ATOM 1660 C CA . LEU A 1 203 ? -3.149 -25.298 -8.324 1 93.31 203 LEU A CA 1
ATOM 1661 C C . LEU A 1 203 ? -1.73 -25.743 -7.987 1 93.31 203 LEU A C 1
ATOM 1663 O O . LEU A 1 203 ? -1.176 -26.621 -8.652 1 93.31 203 LEU A O 1
ATOM 1667 N N . GLN A 1 204 ? -1.154 -25.147 -6.961 1 93.36 204 GLN A N 1
ATOM 1668 C CA . GLN A 1 204 ? 0.178 -25.551 -6.525 1 93.36 204 GLN A CA 1
ATOM 1669 C C . GLN A 1 204 ? 0.205 -27.024 -6.129 1 93.36 204 GLN A C 1
ATOM 1671 O O . GLN A 1 204 ? 1.151 -27.744 -6.457 1 93.36 204 GLN A O 1
ATOM 1676 N N . ASP A 1 205 ? -0.851 -27.467 -5.555 1 93.6 205 ASP A N 1
ATOM 1677 C CA . ASP A 1 205 ? -0.954 -28.859 -5.129 1 93.6 205 ASP A CA 1
ATOM 1678 C C . ASP A 1 205 ? -1.041 -29.797 -6.331 1 93.6 205 ASP A C 1
ATOM 1680 O O . ASP A 1 205 ? -0.426 -30.865 -6.337 1 93.6 205 ASP A O 1
ATOM 1684 N N . TYR A 1 206 ? -1.78 -29.379 -7.347 1 94.07 206 TYR A N 1
ATOM 1685 C CA . TYR A 1 206 ? -1.906 -30.195 -8.549 1 94.07 206 TYR A CA 1
ATOM 1686 C C . TYR A 1 206 ? -0.572 -30.304 -9.277 1 94.07 206 TYR A C 1
ATOM 1688 O O . TYR A 1 206 ? -0.207 -31.379 -9.759 1 94.07 206 TYR A O 1
ATOM 1696 N N . LEU A 1 207 ? 0.163 -29.22 -9.311 1 93.7 207 LEU A N 1
ATOM 1697 C CA . LEU A 1 207 ? 1.465 -29.229 -9.969 1 93.7 207 LEU A CA 1
ATOM 1698 C C . LEU A 1 207 ? 2.45 -30.116 -9.215 1 93.7 207 LEU A C 1
ATOM 1700 O O . LEU A 1 207 ? 3.167 -30.913 -9.825 1 93.7 207 LEU A O 1
ATOM 1704 N N . ALA A 1 208 ? 2.425 -30.058 -7.919 1 93.32 208 ALA A N 1
ATOM 1705 C CA . ALA A 1 208 ? 3.3 -30.888 -7.095 1 93.32 208 ALA A CA 1
ATOM 1706 C C . ALA A 1 208 ? 2.942 -32.365 -7.23 1 93.32 208 ALA A C 1
ATOM 1708 O O . ALA A 1 208 ? 3.828 -33.22 -7.305 1 93.32 208 ALA A O 1
ATOM 1709 N N . SER A 1 209 ? 1.638 -32.611 -7.294 1 94.09 209 SER A N 1
ATOM 1710 C CA . SER A 1 209 ? 1.173 -33.99 -7.407 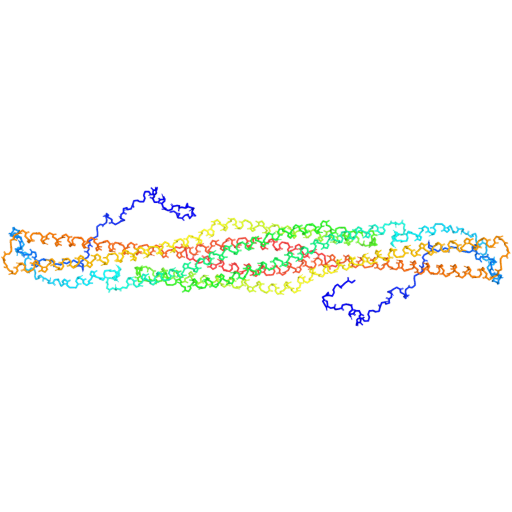1 94.09 209 SER A CA 1
ATOM 1711 C C . SER A 1 209 ? 1.649 -34.628 -8.708 1 94.09 209 SER A C 1
ATOM 1713 O O . SER A 1 209 ? 2.096 -35.777 -8.714 1 94.09 209 SER A O 1
ATOM 1715 N N . LEU A 1 210 ? 1.561 -33.891 -9.78 1 93.83 210 LEU A N 1
ATOM 1716 C CA . LEU A 1 210 ? 2.009 -34.423 -11.062 1 93.83 210 LEU A CA 1
ATOM 1717 C C . LEU A 1 210 ? 3.519 -34.64 -11.062 1 93.83 210 LEU A C 1
ATOM 1719 O O . LEU A 1 210 ? 4.009 -35.623 -11.623 1 93.83 210 LEU A O 1
ATOM 1723 N N . HIS A 1 211 ? 4.224 -33.742 -10.42 1 93.83 211 HIS A N 1
ATOM 1724 C CA . HIS A 1 211 ? 5.672 -33.881 -10.315 1 93.83 211 HIS A CA 1
ATOM 1725 C C . HIS A 1 211 ? 6.051 -35.16 -9.575 1 93.83 211 HIS A C 1
ATOM 1727 O O . HIS A 1 211 ? 6.904 -35.92 -10.039 1 93.83 211 HIS A O 1
ATOM 1733 N N . PHE A 1 212 ? 5.355 -35.463 -8.525 1 92.8 212 PHE A N 1
ATOM 1734 C CA . PHE A 1 212 ? 5.632 -36.656 -7.733 1 92.8 212 PHE A CA 1
ATOM 1735 C C . PHE A 1 212 ? 5.246 -37.916 -8.499 1 92.8 212 PHE A C 1
ATOM 1737 O O . PHE A 1 212 ? 5.905 -38.95 -8.375 1 92.8 212 PHE A O 1
ATOM 1744 N N . LEU A 1 213 ? 4.204 -37.763 -9.29 1 94.47 213 LEU A N 1
ATOM 1745 C CA . LEU A 1 213 ? 3.79 -38.898 -10.108 1 94.47 213 LEU A CA 1
ATOM 1746 C C . LEU A 1 213 ? 4.856 -39.238 -11.144 1 94.47 213 LEU A C 1
ATOM 1748 O O . LEU A 1 213 ? 5.191 -40.41 -11.334 1 94.47 213 LEU A O 1
ATOM 1752 N N . ILE A 1 214 ? 5.455 -38.254 -11.761 1 94.84 214 ILE A N 1
ATOM 1753 C CA . ILE A 1 214 ? 6.483 -38.472 -12.772 1 94.84 214 ILE A CA 1
ATOM 1754 C C . ILE A 1 214 ? 7.732 -39.059 -12.119 1 94.84 214 ILE A C 1
ATOM 1756 O O . ILE A 1 214 ? 8.381 -39.941 -12.686 1 94.84 214 ILE A O 1
ATOM 1760 N N . GLU A 1 215 ? 8.009 -38.619 -10.948 1 94.03 215 GLU A N 1
ATOM 1761 C CA . GLU A 1 215 ? 9.145 -39.163 -10.211 1 94.03 215 GLU A CA 1
ATOM 1762 C C . GLU A 1 215 ? 8.939 -40.64 -9.889 1 94.03 215 GLU A C 1
ATOM 1764 O O . GLU A 1 215 ? 9.864 -41.444 -10.016 1 94.03 215 GLU A O 1
ATOM 1769 N N . ARG A 1 216 ? 7.734 -41.05 -9.543 1 93.95 216 ARG A N 1
ATOM 1770 C CA . ARG A 1 216 ? 7.403 -42.44 -9.247 1 93.95 216 ARG A CA 1
ATOM 1771 C C . ARG A 1 216 ? 7.522 -43.309 -10.494 1 93.95 216 ARG A C 1
ATOM 1773 O O . ARG A 1 216 ? 8.02 -44.435 -10.427 1 93.95 216 ARG A O 1
ATOM 1780 N N . ILE A 1 217 ? 7.139 -42.785 -11.614 1 94.63 217 ILE A N 1
ATOM 1781 C CA . ILE A 1 217 ? 7.229 -43.519 -12.871 1 94.63 217 ILE A CA 1
ATOM 1782 C C . ILE A 1 217 ? 8.695 -43.71 -13.253 1 94.63 217 ILE A C 1
ATOM 1784 O O . ILE A 1 217 ? 9.089 -44.787 -13.708 1 94.63 217 ILE A O 1
ATOM 1788 N N . GLY A 1 218 ? 9.452 -42.641 -13.038 1 93.2 218 GLY A N 1
ATOM 1789 C CA . GLY A 1 218 ? 10.876 -42.754 -13.311 1 93.2 218 GLY A CA 1
ATOM 1790 C C . GLY A 1 218 ? 11.56 -43.821 -12.479 1 93.2 218 GLY A C 1
ATOM 1791 O O . GLY A 1 218 ? 12.357 -44.605 -12.999 1 93.2 218 GLY A O 1
ATOM 1792 N N . ASN A 1 219 ? 11.251 -43.957 -11.225 1 94.42 219 ASN A N 1
ATOM 1793 C CA . ASN A 1 219 ? 11.815 -44.968 -10.337 1 94.42 219 ASN A CA 1
ATOM 1794 C C . ASN A 1 219 ? 11.381 -46.374 -10.742 1 94.42 219 ASN A C 1
ATOM 1796 O O . ASN A 1 219 ? 12.194 -47.299 -10.755 1 94.42 219 ASN A O 1
ATOM 1800 N N . PHE A 1 220 ? 10.109 -46.502 -11.12 1 94.5 220 PHE A N 1
ATOM 1801 C CA . PHE A 1 220 ? 9.587 -47.795 -11.545 1 94.5 220 PHE A CA 1
ATOM 1802 C C . PHE A 1 220 ? 10.225 -48.231 -12.859 1 94.5 220 PHE A C 1
ATOM 1804 O O . PHE A 1 220 ? 10.512 -49.414 -13.053 1 94.5 220 PHE A O 1
ATOM 1811 N N . LYS A 1 221 ? 10.406 -47.316 -13.754 1 96.12 221 LYS A N 1
ATOM 1812 C CA . LYS A 1 221 ? 11.07 -47.621 -15.018 1 96.12 221 LYS A CA 1
ATOM 1813 C C . LYS A 1 221 ? 12.459 -48.209 -14.782 1 96.12 221 LYS A C 1
ATOM 1815 O O . LYS A 1 221 ? 12.806 -49.242 -15.357 1 96.12 221 LYS A O 1
ATOM 1820 N N . ASN A 1 222 ? 13.278 -47.597 -13.902 1 95.77 222 ASN A N 1
ATOM 1821 C CA . ASN A 1 222 ? 14.634 -48.061 -13.63 1 95.77 222 ASN A CA 1
ATOM 1822 C C . ASN A 1 222 ? 14.638 -49.468 -13.04 1 95.77 222 ASN A C 1
ATOM 1824 O O . ASN A 1 222 ? 15.425 -50.319 -13.458 1 95.77 222 ASN A O 1
ATOM 1828 N N . ALA A 1 223 ? 13.704 -49.758 -12.203 1 95.02 223 ALA A N 1
ATOM 1829 C CA . ALA A 1 223 ? 13.616 -51.069 -11.564 1 95.02 223 ALA A CA 1
ATOM 1830 C C . ALA A 1 223 ? 13.119 -52.125 -12.546 1 95.02 223 ALA A C 1
ATOM 1832 O O . ALA A 1 223 ? 13.657 -53.234 -12.6 1 95.02 223 ALA A O 1
ATOM 1833 N N . SER A 1 224 ? 12.115 -51.802 -13.35 1 95.21 224 SER A N 1
ATOM 1834 C CA . SER A 1 224 ? 11.511 -52.753 -14.278 1 95.21 224 SER A CA 1
ATOM 1835 C C . SER A 1 224 ? 12.445 -53.059 -15.443 1 95.21 224 SER A C 1
ATOM 1837 O O . SER A 1 224 ? 12.477 -54.186 -15.941 1 95.21 224 SER A O 1
ATOM 1839 N N . GLU A 1 225 ? 13.186 -52.027 -15.885 1 95.2 225 GLU A N 1
ATOM 1840 C CA . GLU A 1 225 ? 14.139 -52.256 -16.968 1 95.2 225 GLU A CA 1
ATOM 1841 C C . GLU A 1 225 ? 15.213 -53.258 -16.554 1 95.2 225 GLU A C 1
ATOM 1843 O O . GLU A 1 225 ? 15.578 -54.141 -17.333 1 95.2 225 GLU A O 1
ATOM 1848 N N . LYS A 1 226 ? 15.729 -53.205 -15.339 1 95.75 226 LYS A N 1
ATOM 1849 C CA . LYS A 1 226 ? 16.702 -54.161 -14.82 1 95.75 226 LYS A CA 1
ATOM 1850 C C . LYS A 1 226 ? 16.105 -55.563 -14.737 1 95.75 226 LYS A C 1
ATOM 1852 O O . LYS A 1 226 ? 16.745 -56.54 -15.131 1 95.75 226 LYS A O 1
ATOM 1857 N N . GLN A 1 227 ? 14.871 -55.66 -14.35 1 96.28 227 GLN A N 1
ATOM 1858 C CA . GLN A 1 227 ? 14.195 -56.946 -14.213 1 96.28 227 GLN A CA 1
ATOM 1859 C C . GLN A 1 227 ? 13.942 -57.581 -15.577 1 96.28 227 GLN A C 1
ATOM 1861 O O . GLN A 1 227 ? 14.056 -58.799 -15.732 1 96.28 227 GLN A O 1
ATOM 1866 N N . ILE A 1 228 ? 13.614 -56.74 -16.55 1 96.31 228 ILE A N 1
ATOM 1867 C CA . ILE A 1 228 ? 13.367 -57.236 -17.9 1 96.31 228 ILE A CA 1
ATOM 1868 C C . ILE A 1 228 ? 14.643 -57.86 -18.462 1 96.31 228 ILE A C 1
ATOM 1870 O O . ILE A 1 228 ? 14.608 -58.951 -19.036 1 96.31 228 ILE A O 1
ATOM 1874 N N . HIS A 1 229 ? 15.769 -57.221 -18.244 1 95.1 229 HIS A N 1
ATOM 1875 C CA . HIS A 1 229 ? 17.034 -57.732 -18.76 1 95.1 229 HIS A CA 1
ATOM 1876 C C . HIS A 1 229 ? 17.398 -59.062 -18.109 1 95.1 229 HIS A C 1
ATOM 1878 O O . HIS A 1 229 ? 17.836 -59.992 -18.789 1 95.1 229 HIS A O 1
ATOM 1884 N N . VAL A 1 230 ? 17.113 -59.18 -16.822 1 95.87 230 VAL A N 1
ATOM 1885 C CA . VAL A 1 230 ? 17.418 -60.408 -16.094 1 95.87 230 VAL A CA 1
ATOM 1886 C C . VAL A 1 230 ? 16.521 -61.539 -16.591 1 95.87 230 VAL A C 1
ATOM 1888 O O . VAL A 1 230 ? 16.998 -62.642 -16.868 1 95.87 230 VAL A O 1
ATOM 1891 N N . LEU A 1 231 ? 15.256 -61.246 -16.844 1 96.01 231 LEU A N 1
ATOM 1892 C CA . LEU A 1 231 ? 14.289 -62.255 -17.264 1 96.01 231 LEU A CA 1
ATOM 1893 C C . LEU A 1 231 ? 14.534 -62.674 -18.71 1 96.01 231 LEU A C 1
ATOM 1895 O O . LEU A 1 231 ? 14.474 -63.862 -19.035 1 96.01 231 LEU A O 1
ATOM 1899 N N . LEU A 1 232 ? 14.834 -61.733 -19.566 1 94.54 232 LEU A N 1
ATOM 1900 C CA . LEU A 1 232 ? 15.096 -62.045 -20.967 1 94.54 232 LEU A CA 1
ATOM 1901 C C . LEU A 1 232 ? 16.351 -62.9 -21.107 1 94.54 232 LEU A C 1
ATOM 1903 O O . LEU A 1 232 ? 16.373 -63.853 -21.89 1 94.54 232 LEU A O 1
ATOM 1907 N N . ASN A 1 233 ? 17.405 -62.595 -20.336 1 94.55 233 ASN A N 1
ATOM 1908 C CA . ASN A 1 233 ? 18.629 -63.389 -20.354 1 94.55 233 ASN A CA 1
ATOM 1909 C C . ASN A 1 233 ? 18.379 -64.814 -19.869 1 94.55 233 ASN A C 1
ATOM 1911 O O . ASN A 1 233 ? 18.881 -65.773 -20.46 1 94.55 233 ASN A O 1
ATOM 1915 N N . ARG A 1 234 ? 17.562 -64.945 -18.866 1 95.05 234 ARG A N 1
ATOM 1916 C CA . ARG A 1 234 ? 17.213 -66.261 -18.341 1 95.05 234 ARG A CA 1
ATOM 1917 C C . ARG A 1 234 ? 16.426 -67.069 -19.369 1 95.05 234 ARG A C 1
ATOM 1919 O O . ARG A 1 234 ? 16.7 -68.253 -19.577 1 95.05 234 ARG A O 1
ATOM 1926 N N . ILE A 1 235 ? 15.516 -66.433 -20.035 1 93.94 235 ILE A N 1
ATOM 1927 C CA . ILE A 1 235 ? 14.672 -67.089 -21.027 1 93.94 235 ILE A CA 1
ATOM 1928 C C . ILE A 1 235 ? 15.517 -67.509 -22.228 1 93.94 235 ILE A C 1
ATOM 1930 O O . ILE A 1 235 ? 15.398 -68.636 -22.715 1 93.94 235 ILE A O 1
ATOM 1934 N N . MET A 1 236 ? 16.45 -66.627 -22.636 1 90.5 236 MET A N 1
ATOM 1935 C CA . MET A 1 236 ? 17.284 -66.919 -23.799 1 90.5 236 MET A CA 1
ATOM 1936 C C . MET A 1 236 ? 18.268 -68.044 -23.493 1 90.5 236 MET A C 1
ATOM 1938 O O . MET A 1 236 ? 18.472 -68.936 -24.317 1 90.5 236 MET A O 1
ATOM 1942 N N . LYS A 1 237 ? 18.833 -68.032 -22.295 1 92.08 237 LYS A N 1
ATOM 1943 C CA . LYS A 1 237 ? 19.77 -69.08 -21.901 1 92.08 237 LYS A CA 1
ATOM 1944 C C . LYS A 1 237 ? 19.066 -70.428 -21.773 1 92.08 237 LYS A C 1
ATOM 1946 O O . LYS A 1 237 ? 19.581 -71.45 -22.232 1 92.08 237 LYS A O 1
ATOM 1951 N N . THR A 1 238 ? 17.857 -70.388 -21.188 1 91.9 238 THR A N 1
ATOM 1952 C CA . THR A 1 238 ? 17.091 -71.618 -21.02 1 91.9 238 THR A CA 1
ATOM 1953 C C . THR A 1 238 ? 16.646 -72.167 -22.373 1 91.9 238 THR A C 1
ATOM 1955 O O . THR A 1 238 ? 16.681 -73.378 -22.599 1 91.9 238 THR A O 1
ATOM 1958 N N . ASN A 1 239 ? 16.238 -71.296 -23.272 1 87.39 239 ASN A N 1
ATOM 1959 C CA . ASN A 1 239 ? 15.832 -71.692 -24.616 1 87.39 239 ASN A CA 1
ATOM 1960 C C . ASN A 1 239 ? 16.994 -72.299 -25.397 1 87.39 239 ASN A C 1
ATOM 1962 O O . ASN A 1 239 ? 16.822 -73.298 -26.097 1 87.39 239 ASN A O 1
ATOM 1966 N N . GLU A 1 240 ? 18.17 -71.712 -25.263 1 87.16 240 GLU A N 1
ATOM 1967 C CA . GLU A 1 240 ? 19.354 -72.23 -25.942 1 87.16 240 GLU A CA 1
ATOM 1968 C C . GLU A 1 240 ? 19.738 -73.607 -25.408 1 87.16 240 GLU A C 1
ATOM 1970 O O . GLU A 1 240 ? 20.077 -74.506 -26.181 1 87.16 240 GLU A O 1
ATOM 1975 N N . ARG A 1 241 ? 19.659 -73.761 -24.12 1 89.14 241 ARG A N 1
ATOM 1976 C CA . ARG A 1 241 ? 19.98 -75.045 -23.506 1 89.14 241 ARG A CA 1
ATOM 1977 C C . ARG A 1 241 ? 18.997 -76.125 -23.947 1 89.14 241 ARG A C 1
ATOM 1979 O O . ARG A 1 241 ? 19.395 -77.258 -24.226 1 89.14 241 ARG A O 1
ATOM 1986 N N . LEU A 1 242 ? 17.749 -75.733 -23.998 1 87.3 242 LEU A N 1
ATOM 1987 C CA . LEU A 1 242 ? 16.725 -76.673 -24.441 1 87.3 242 LEU A CA 1
ATOM 1988 C C . LEU A 1 242 ? 16.936 -77.057 -25.902 1 87.3 242 LEU A C 1
ATOM 1990 O O . LEU A 1 242 ? 16.753 -78.218 -26.275 1 87.3 242 LEU A O 1
ATOM 1994 N N . PHE A 1 243 ? 17.37 -76.097 -26.663 1 82.1 243 PHE A N 1
ATOM 1995 C CA . PHE A 1 243 ? 17.635 -76.352 -28.074 1 82.1 243 PHE A CA 1
ATOM 1996 C C . PHE A 1 243 ? 18.809 -77.308 -28.24 1 82.1 243 PHE A C 1
ATOM 1998 O O . PHE A 1 243 ? 18.764 -78.216 -29.073 1 82.1 243 PHE A O 1
ATOM 2005 N N . GLN A 1 244 ? 19.787 -77.209 -27.447 1 83.66 244 GLN A N 1
ATOM 2006 C CA . GLN A 1 244 ? 20.963 -78.071 -27.508 1 83.66 244 GLN A CA 1
ATOM 2007 C C . GLN A 1 244 ? 20.619 -79.501 -27.1 1 83.66 244 GLN A C 1
ATOM 2009 O O . GLN A 1 244 ? 21.129 -80.459 -27.684 1 83.66 244 GLN A O 1
ATOM 2014 N N . ILE A 1 245 ? 19.738 -79.667 -26.14 1 83.76 245 ILE A N 1
ATOM 2015 C CA . ILE A 1 245 ? 19.344 -80.989 -25.667 1 83.76 245 ILE A CA 1
ATOM 2016 C C . ILE A 1 245 ? 18.512 -81.693 -26.736 1 83.76 245 ILE A C 1
ATOM 2018 O O . ILE A 1 245 ? 18.626 -82.907 -26.921 1 83.76 245 ILE A O 1
ATOM 2022 N N . LYS A 1 246 ? 17.737 -80.985 -27.407 1 77.85 246 LYS A N 1
ATOM 2023 C CA . LYS A 1 246 ? 16.886 -81.538 -28.456 1 77.85 246 LYS A CA 1
ATOM 2024 C C . LYS A 1 246 ? 17.719 -82.058 -29.623 1 77.85 246 LYS A C 1
ATOM 2026 O O . LYS A 1 246 ? 17.404 -83.1 -30.202 1 77.85 246 LYS A O 1
ATOM 2031 N N . ILE A 1 247 ? 18.793 -81.376 -29.894 1 74.76 247 ILE A N 1
ATOM 2032 C CA . ILE A 1 247 ? 19.65 -81.78 -31.004 1 74.76 247 ILE A CA 1
ATOM 2033 C C . ILE A 1 247 ? 20.45 -83.02 -30.613 1 74.76 247 ILE A C 1
ATOM 2035 O O . ILE A 1 247 ? 20.648 -83.921 -31.432 1 74.76 247 ILE A O 1
ATOM 2039 N N . LYS A 1 248 ? 20.91 -83.189 -29.371 1 73.49 248 LYS A N 1
ATOM 2040 C CA . LYS A 1 248 ? 21.788 -84.284 -28.969 1 73.49 248 LYS A CA 1
ATOM 2041 C C . LYS A 1 248 ? 20.982 -85.521 -28.584 1 73.49 248 LYS A C 1
ATOM 2043 O O . LYS A 1 248 ? 21.537 -86.615 -28.455 1 73.49 248 LYS A O 1
ATOM 2048 N N . SER A 1 249 ? 19.697 -85.789 -28.757 1 65.12 249 SER A N 1
ATOM 2049 C CA . SER A 1 249 ? 18.793 -86.917 -28.556 1 65.12 249 SER A CA 1
ATOM 2050 C C . SER A 1 249 ? 19.024 -87.576 -27.2 1 65.12 249 SER A C 1
ATOM 2052 O O . SER A 1 249 ? 18.334 -88.533 -26.844 1 65.12 249 SER A O 1
ATOM 2054 N N . ASP A 1 250 ? 20.149 -87.259 -26.484 1 58.04 250 ASP A N 1
ATOM 2055 C CA . ASP A 1 250 ? 20.601 -88.114 -25.391 1 58.04 250 ASP A CA 1
ATOM 2056 C C . ASP A 1 250 ? 19.769 -87.881 -24.132 1 58.04 250 ASP A C 1
ATOM 2058 O O . ASP A 1 250 ? 19.885 -88.628 -23.158 1 58.04 250 ASP A O 1
AT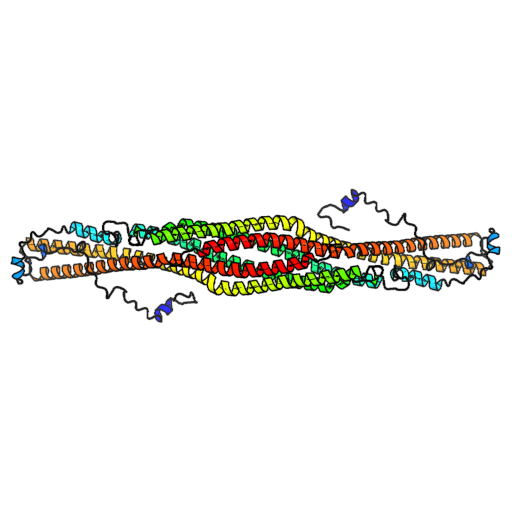OM 2062 N N . ILE A 1 251 ? 19.385 -86.64 -23.797 1 57.55 251 ILE A N 1
ATOM 2063 C CA . ILE A 1 251 ? 19.218 -86.306 -22.386 1 57.55 251 ILE A CA 1
ATOM 2064 C C . ILE A 1 251 ? 17.814 -86.693 -21.927 1 57.55 251 ILE A C 1
ATOM 2066 O O . ILE A 1 251 ? 16.848 -86.553 -22.681 1 57.55 251 ILE A O 1
ATOM 2070 N N . ARG A 1 252 ? 17.853 -87.255 -20.662 1 63.58 252 ARG A N 1
ATOM 2071 C CA . ARG A 1 252 ? 16.867 -87.831 -19.753 1 63.58 252 ARG A CA 1
ATOM 2072 C C . ARG A 1 252 ? 15.692 -86.882 -19.547 1 63.58 252 ARG A C 1
ATOM 2074 O O . ARG A 1 252 ? 15.86 -85.661 -19.577 1 63.58 252 ARG A O 1
ATOM 2081 N N . GLY A 1 253 ? 14.519 -87.254 -19.45 1 69.8 253 GLY A N 1
ATOM 2082 C CA . GLY A 1 253 ? 13.167 -86.749 -19.275 1 69.8 253 GLY A CA 1
ATOM 2083 C C . GLY A 1 253 ? 13.04 -85.767 -18.126 1 69.8 253 GLY A C 1
ATOM 2084 O O . GLY A 1 253 ? 12.339 -84.759 -18.238 1 69.8 253 GLY A O 1
ATOM 2085 N N . SER A 1 254 ? 13.996 -85.833 -17.127 1 81.99 254 SER A N 1
ATOM 2086 C CA . SER A 1 254 ? 13.829 -85.042 -15.912 1 81.99 254 SER A CA 1
ATOM 2087 C C . SER A 1 254 ? 14.422 -83.647 -16.074 1 81.99 254 SER A C 1
ATOM 2089 O O . SER A 1 254 ? 13.842 -82.662 -15.612 1 81.99 254 SER A O 1
ATOM 2091 N N . GLU A 1 255 ? 15.645 -83.524 -16.72 1 84.44 255 GLU A N 1
ATOM 2092 C CA . GLU A 1 255 ? 16.283 -82.228 -16.93 1 84.44 255 GLU A CA 1
ATOM 2093 C C . GLU A 1 255 ? 15.477 -81.366 -17.897 1 84.44 255 GLU A C 1
ATOM 2095 O O . GLU A 1 255 ? 15.37 -80.151 -17.714 1 84.44 255 GLU A O 1
ATOM 2100 N N . VAL A 1 256 ? 14.923 -81.931 -18.845 1 83.54 256 VAL A N 1
ATOM 2101 C CA . VAL A 1 256 ? 14.098 -81.233 -19.824 1 83.54 256 VAL A CA 1
ATOM 2102 C C . VAL A 1 256 ? 12.849 -80.675 -19.145 1 83.54 256 VAL A C 1
ATOM 2104 O O . VAL A 1 256 ? 12.452 -79.536 -19.402 1 83.54 256 VAL A O 1
ATOM 2107 N N . ASP A 1 257 ? 12.34 -81.437 -18.221 1 85.51 257 ASP A N 1
ATOM 2108 C CA . ASP A 1 257 ? 11.15 -80.996 -17.5 1 85.51 257 ASP A CA 1
ATOM 2109 C C . ASP A 1 257 ? 11.456 -79.785 -16.622 1 85.51 257 ASP A C 1
ATOM 2111 O O . ASP A 1 257 ? 10.636 -78.873 -16.506 1 85.51 257 ASP A O 1
ATOM 2115 N N . LYS A 1 258 ? 12.575 -79.784 -16.029 1 89.53 258 LYS A N 1
ATOM 2116 C CA . LYS A 1 258 ? 12.983 -78.664 -15.186 1 89.53 258 LYS A CA 1
ATOM 2117 C C . LYS A 1 258 ? 13.194 -77.4 -16.015 1 89.53 258 LYS A C 1
ATOM 2119 O O . LYS A 1 258 ? 12.785 -76.31 -15.611 1 89.53 258 LYS A O 1
ATOM 2124 N N . LEU A 1 259 ? 13.805 -77.563 -17.121 1 89.96 259 LEU A N 1
ATOM 2125 C CA . LEU A 1 259 ? 14.078 -76.425 -17.991 1 89.96 259 LEU A CA 1
ATOM 2126 C C . LEU A 1 259 ? 12.786 -75.868 -18.579 1 89.96 259 LEU A C 1
ATOM 2128 O O . LEU A 1 259 ? 12.64 -74.652 -18.726 1 89.96 259 LEU A O 1
ATOM 2132 N N . VAL A 1 260 ? 11.864 -76.754 -18.908 1 87.48 260 VAL A N 1
ATOM 2133 C CA . VAL A 1 260 ? 10.572 -76.328 -19.436 1 87.48 260 VAL A CA 1
ATOM 2134 C C . VAL A 1 260 ? 9.798 -75.569 -18.36 1 87.48 260 VAL A C 1
ATOM 2136 O O . VAL A 1 260 ? 9.159 -74.554 -18.646 1 87.48 260 VAL A O 1
ATOM 2139 N N . LYS A 1 261 ? 9.945 -76.02 -17.119 1 90.36 261 LYS A N 1
ATOM 2140 C CA . LYS A 1 261 ? 9.295 -75.335 -16.006 1 90.36 261 LYS A CA 1
ATOM 2141 C C . LYS A 1 261 ? 9.911 -73.958 -15.773 1 90.36 261 LYS A C 1
ATOM 2143 O O . LYS A 1 261 ? 9.193 -72.978 -15.566 1 90.36 261 LYS A O 1
ATOM 2148 N N . LEU A 1 262 ? 11.172 -73.897 -15.862 1 91.39 262 LEU A N 1
ATOM 2149 C CA . LEU A 1 262 ? 11.875 -72.632 -15.68 1 91.39 262 LEU A CA 1
ATOM 2150 C C . LEU A 1 262 ? 11.523 -71.65 -16.792 1 91.39 262 LEU A C 1
ATOM 2152 O O . LEU A 1 262 ? 11.314 -70.462 -16.534 1 91.39 262 LEU A O 1
ATOM 2156 N N . LEU A 1 263 ? 11.422 -72.119 -17.983 1 91.13 263 LEU A N 1
ATOM 2157 C CA . LEU A 1 263 ? 11.082 -71.284 -19.13 1 91.13 263 LEU A CA 1
ATOM 2158 C C . LEU A 1 263 ? 9.656 -70.757 -19.015 1 91.13 263 LEU A C 1
ATOM 2160 O O . LEU A 1 263 ? 9.407 -69.571 -19.244 1 91.13 263 LEU A O 1
ATOM 2164 N N . THR A 1 264 ? 8.734 -71.597 -18.608 1 89.74 264 THR A N 1
ATOM 2165 C CA . THR A 1 264 ? 7.336 -71.206 -18.47 1 89.74 264 THR A CA 1
ATOM 2166 C C . THR A 1 264 ? 7.164 -70.201 -17.334 1 89.74 264 THR A C 1
ATOM 2168 O O . THR A 1 264 ? 6.436 -69.216 -17.475 1 89.74 264 THR A O 1
ATOM 2171 N N . GLU A 1 265 ? 7.878 -70.424 -16.271 1 92.57 265 GLU A N 1
ATOM 2172 C CA . GLU A 1 265 ? 7.808 -69.514 -15.132 1 92.57 265 GLU A CA 1
ATOM 2173 C C . GLU A 1 265 ? 8.407 -68.153 -15.476 1 92.57 265 GLU A C 1
ATOM 2175 O O . GLU A 1 265 ? 7.85 -67.114 -15.114 1 92.57 265 GLU A O 1
ATOM 2180 N N . SER A 1 266 ? 9.524 -68.179 -16.158 1 93.98 266 SER A N 1
ATOM 2181 C CA . SER A 1 266 ? 10.172 -66.929 -16.54 1 93.98 266 SER A CA 1
ATOM 2182 C C . SER A 1 266 ? 9.333 -66.159 -17.554 1 93.98 266 SER A C 1
ATOM 2184 O O . SER A 1 266 ? 9.254 -64.93 -17.498 1 93.98 266 SER A O 1
ATOM 2186 N N . ALA A 1 267 ? 8.719 -66.93 -18.413 1 89.87 267 ALA A N 1
ATOM 2187 C CA . ALA A 1 267 ? 7.854 -66.297 -19.405 1 89.87 267 ALA A CA 1
ATOM 2188 C C . ALA A 1 267 ? 6.624 -65.68 -18.746 1 89.87 267 ALA A C 1
ATOM 2190 O O . ALA A 1 267 ? 6.181 -64.597 -19.136 1 89.87 267 ALA A O 1
ATOM 2191 N N . GLU A 1 268 ? 6.114 -66.369 -17.74 1 89.14 268 GLU A N 1
ATOM 2192 C CA . GLU A 1 268 ? 4.963 -65.848 -17.008 1 89.14 268 GLU A CA 1
ATOM 2193 C C . GLU A 1 268 ? 5.336 -64.607 -16.202 1 89.14 268 GLU A C 1
ATOM 2195 O O . GLU A 1 268 ? 4.571 -63.643 -16.147 1 89.14 268 GLU A O 1
ATOM 2200 N N . GLU A 1 269 ? 6.49 -64.615 -15.645 1 92.98 269 GLU A N 1
ATOM 2201 C CA . GLU A 1 269 ? 6.97 -63.456 -14.897 1 92.98 269 GLU A CA 1
ATOM 2202 C C . GLU A 1 269 ? 7.18 -62.255 -15.814 1 92.98 269 GLU A C 1
ATOM 2204 O O . GLU A 1 269 ? 6.848 -61.125 -15.452 1 92.98 269 GLU A O 1
ATOM 2209 N N . LEU A 1 270 ? 7.709 -62.482 -16.929 1 93.74 270 LEU A N 1
ATOM 2210 C CA . LEU A 1 270 ? 7.921 -61.417 -17.903 1 93.74 270 LEU A CA 1
ATOM 2211 C C . LEU A 1 270 ? 6.591 -60.833 -18.367 1 93.74 270 LEU A C 1
ATOM 2213 O O . LEU A 1 270 ? 6.441 -59.612 -18.453 1 93.74 270 LEU A O 1
ATOM 2217 N N . ASN A 1 271 ? 5.661 -61.77 -18.615 1 89.78 271 ASN A N 1
ATOM 2218 C CA . ASN A 1 271 ? 4.342 -61.31 -19.038 1 89.78 271 ASN A CA 1
ATOM 2219 C C . ASN A 1 271 ? 3.673 -60.461 -17.961 1 89.78 271 ASN A C 1
ATOM 2221 O O . ASN A 1 271 ? 3.007 -59.472 -18.27 1 89.78 271 ASN A O 1
ATOM 2225 N N . ASN A 1 272 ? 3.845 -60.857 -16.732 1 89.41 272 ASN A N 1
ATOM 2226 C CA . ASN A 1 272 ? 3.289 -60.079 -15.63 1 89.41 272 ASN A CA 1
ATOM 2227 C C . ASN A 1 272 ? 3.951 -58.708 -15.522 1 89.41 272 ASN A C 1
ATOM 2229 O O . ASN A 1 272 ? 3.272 -57.702 -15.309 1 89.41 272 ASN A O 1
ATOM 2233 N N . LEU A 1 273 ? 5.225 -58.674 -15.676 1 92.02 273 LEU A N 1
ATOM 2234 C CA . LEU A 1 273 ? 5.97 -57.421 -15.615 1 92.02 273 LEU A CA 1
ATOM 2235 C C . LEU A 1 273 ? 5.561 -56.489 -16.751 1 92.02 273 LEU A C 1
ATOM 2237 O O . LEU A 1 273 ? 5.337 -55.297 -16.531 1 92.02 273 LEU A O 1
ATOM 2241 N N . LEU A 1 274 ? 5.393 -57.014 -17.934 1 92.36 274 LEU A N 1
ATOM 2242 C CA . LEU A 1 274 ? 4.99 -56.225 -19.093 1 92.36 274 LEU A CA 1
ATOM 2243 C C . LEU A 1 274 ? 3.577 -55.679 -18.914 1 92.36 274 LEU A C 1
ATOM 2245 O O . LEU A 1 274 ? 3.304 -54.526 -19.256 1 92.36 274 LEU A O 1
ATOM 2249 N N . SER A 1 275 ? 2.715 -56.532 -18.362 1 90.12 275 SER A N 1
ATOM 2250 C CA . SER A 1 275 ? 1.351 -56.09 -18.085 1 90.12 275 SER A CA 1
ATOM 2251 C C . SER A 1 275 ? 1.337 -54.921 -17.106 1 90.12 275 SER A C 1
ATOM 2253 O O . SER A 1 275 ? 0.582 -53.963 -17.287 1 90.12 275 SER A O 1
ATOM 2255 N N . TYR A 1 276 ? 2.198 -54.946 -16.127 1 90.15 276 TYR A N 1
ATOM 2256 C CA . TYR A 1 276 ? 2.299 -53.885 -15.131 1 90.15 276 TYR A CA 1
ATOM 2257 C C . TYR A 1 276 ? 2.787 -52.587 -15.764 1 90.15 276 TYR A C 1
ATOM 2259 O O . TYR A 1 276 ? 2.259 -51.511 -15.475 1 90.15 276 TYR A O 1
ATOM 2267 N N . ILE A 1 277 ? 3.719 -52.653 -16.6 1 92.7 277 ILE A N 1
ATOM 2268 C CA . ILE A 1 277 ? 4.286 -51.475 -17.247 1 92.7 277 ILE A CA 1
ATOM 2269 C C . ILE A 1 277 ? 3.23 -50.81 -18.127 1 92.7 277 ILE A C 1
ATOM 2271 O O . ILE A 1 277 ? 3.069 -49.587 -18.098 1 92.7 277 ILE A O 1
ATOM 2275 N N . ILE A 1 278 ? 2.463 -51.612 -18.829 1 90.41 278 ILE A N 1
ATOM 2276 C CA . ILE A 1 278 ? 1.418 -51.087 -19.701 1 90.41 278 ILE A CA 1
ATOM 2277 C C . ILE A 1 278 ? 0.342 -50.402 -18.861 1 90.41 278 ILE A C 1
ATOM 2279 O O . ILE A 1 278 ? -0.154 -49.334 -19.228 1 90.41 278 ILE A O 1
ATOM 2283 N N . LEU A 1 279 ? 0.084 -50.982 -17.733 1 88.94 279 LEU A N 1
ATOM 2284 C CA . LEU A 1 279 ? -0.923 -50.41 -16.846 1 88.94 279 LEU A CA 1
ATOM 2285 C C . LEU A 1 279 ? -0.442 -49.087 -16.258 1 88.94 279 LEU A C 1
ATOM 2287 O O . LEU A 1 279 ? -1.211 -48.128 -16.167 1 88.94 279 LEU A O 1
ATOM 2291 N N . VAL A 1 280 ? 0.74 -48.972 -15.811 1 91.44 280 VAL A N 1
ATOM 2292 C CA . VAL A 1 280 ? 1.311 -47.761 -15.232 1 91.44 280 VAL A CA 1
ATOM 2293 C C . VAL A 1 280 ? 1.295 -46.637 -16.266 1 91.44 280 VAL A C 1
ATOM 2295 O O . VAL A 1 280 ? 0.902 -45.509 -15.96 1 91.44 280 VAL A O 1
ATOM 2298 N N . LYS A 1 281 ? 1.668 -46.906 -17.495 1 90.36 281 LYS A N 1
ATOM 2299 C CA . LYS A 1 281 ? 1.69 -45.907 -18.559 1 90.36 281 LYS A CA 1
ATOM 2300 C C . LYS A 1 281 ? 0.28 -45.427 -18.892 1 90.36 281 LYS A C 1
ATOM 2302 O O . LYS A 1 281 ? 0.058 -44.233 -19.1 1 90.36 281 LYS A O 1
ATOM 2307 N N . SER A 1 282 ? -0.68 -46.394 -18.86 1 87.35 282 SER A N 1
ATOM 2308 C CA . SER A 1 282 ? -2.066 -46.034 -19.142 1 87.35 282 SER A CA 1
ATOM 2309 C C . SER A 1 282 ? -2.652 -45.175 -18.027 1 87.35 282 SER A C 1
ATOM 2311 O O . SER A 1 282 ? -3.405 -44.235 -18.29 1 87.35 282 SER A O 1
ATOM 2313 N N . THR A 1 283 ? -2.342 -45.501 -16.821 1 88.34 283 THR A N 1
ATOM 2314 C CA . THR A 1 283 ? -2.817 -44.722 -15.683 1 88.34 283 THR A CA 1
ATOM 2315 C C . THR A 1 283 ? -2.231 -43.313 -15.708 1 88.34 283 THR A C 1
ATOM 2317 O O . THR A 1 283 ? -2.925 -42.341 -15.404 1 88.34 283 THR A O 1
ATOM 2320 N N . PHE A 1 284 ? -1.004 -43.173 -16.056 1 91.33 284 PHE A N 1
ATOM 2321 C CA . PHE A 1 284 ? -0.386 -41.857 -16.155 1 91.33 284 PHE A CA 1
ATOM 2322 C C . PHE A 1 284 ? -1.097 -41.002 -17.197 1 91.33 284 PHE A C 1
ATOM 2324 O 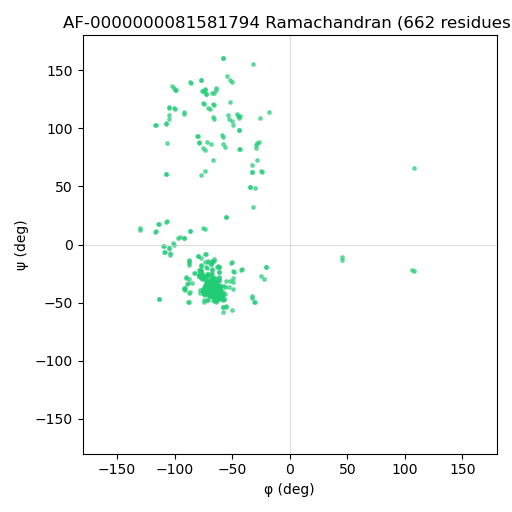O . PHE A 1 284 ? -1.369 -39.823 -16.96 1 91.33 284 PHE A O 1
ATOM 2331 N N . LEU A 1 285 ? -1.369 -41.604 -18.334 1 87.89 285 LEU A N 1
ATOM 2332 C CA . LEU A 1 285 ? -2.03 -40.856 -19.398 1 87.89 285 LEU A CA 1
ATOM 2333 C C . LEU A 1 285 ? -3.393 -40.349 -18.94 1 87.89 285 LEU A C 1
ATOM 2335 O O . LEU A 1 285 ? -3.782 -39.224 -19.263 1 87.89 285 LEU A O 1
ATOM 2339 N N . THR A 1 286 ? -4.07 -41.202 -18.172 1 87.55 286 THR A N 1
ATOM 2340 C CA . THR A 1 286 ? -5.37 -40.793 -17.652 1 87.55 286 THR A CA 1
ATOM 2341 C C . THR A 1 286 ? -5.219 -39.641 -16.663 1 87.55 286 THR A C 1
ATOM 2343 O O . THR A 1 286 ? -5.976 -38.669 -16.713 1 87.55 286 THR A O 1
ATOM 2346 N N . GLU A 1 287 ? -4.227 -39.726 -15.82 1 89.76 287 GLU A N 1
ATOM 2347 C CA . GLU A 1 287 ? -3.973 -38.675 -14.839 1 89.76 287 GLU A CA 1
ATOM 2348 C C . GLU A 1 287 ? -3.539 -37.379 -15.518 1 89.76 287 GLU A C 1
ATOM 2350 O O . GLU A 1 287 ? -3.909 -36.288 -15.079 1 89.76 287 GLU A O 1
ATOM 2355 N N . PHE A 1 288 ? -2.785 -37.513 -16.563 1 89.3 288 PHE A N 1
ATOM 2356 C CA . PHE A 1 288 ? -2.312 -36.343 -17.294 1 89.3 288 PHE A CA 1
ATOM 2357 C C . PHE A 1 288 ? -3.465 -35.647 -18.006 1 89.3 288 PHE A C 1
ATOM 2359 O O . PHE A 1 288 ? -3.507 -34.416 -18.075 1 89.3 288 PHE A O 1
ATOM 2366 N N . ARG A 1 289 ? -4.404 -36.462 -18.475 1 85.26 289 ARG A N 1
ATOM 2367 C CA . ARG A 1 289 ? -5.603 -35.892 -19.08 1 85.26 289 ARG A CA 1
ATOM 2368 C C . ARG A 1 289 ? -6.408 -35.097 -18.056 1 85.26 289 ARG A C 1
ATOM 2370 O O . ARG A 1 289 ? -6.923 -34.021 -18.364 1 85.26 289 ARG A O 1
ATOM 2377 N N . LEU A 1 290 ? -6.507 -35.609 -16.87 1 87.33 290 LEU A N 1
ATOM 2378 C CA . LEU A 1 290 ? -7.207 -34.911 -15.797 1 87.33 290 LEU A CA 1
ATOM 2379 C C . LEU A 1 290 ? -6.468 -33.637 -15.404 1 87.33 290 LEU A C 1
ATOM 2381 O O . LEU A 1 290 ? -7.094 -32.624 -15.085 1 87.33 290 LEU A O 1
ATOM 2385 N N . PHE A 1 291 ? -5.156 -33.731 -15.463 1 89.77 291 PHE A N 1
ATOM 2386 C CA . PHE A 1 291 ? -4.329 -32.578 -15.128 1 89.77 291 PHE A CA 1
ATOM 2387 C C . PHE A 1 291 ? -4.553 -31.443 -16.121 1 89.77 291 PHE A C 1
ATOM 2389 O O . PHE A 1 291 ? -4.489 -30.268 -15.753 1 89.77 291 PHE A O 1
ATOM 2396 N N . GLN A 1 292 ? -4.822 -31.743 -17.366 1 86.87 292 GLN A N 1
ATOM 2397 C CA . GLN A 1 292 ? -5.026 -30.722 -18.389 1 86.87 292 GLN A CA 1
ATOM 2398 C C . GLN A 1 292 ? -6.226 -29.841 -18.056 1 86.87 292 GLN A C 1
ATOM 2400 O O . GLN A 1 292 ? -6.3 -28.692 -18.495 1 86.87 292 GLN A O 1
ATOM 2405 N N . LYS A 1 293 ? -7.112 -30.331 -17.172 1 86.8 293 LYS A N 1
ATOM 2406 C CA . LYS A 1 293 ? -8.301 -29.575 -16.789 1 86.8 293 LYS A CA 1
ATOM 2407 C C . LYS A 1 293 ? -7.963 -28.505 -15.755 1 86.8 293 LYS A C 1
ATOM 2409 O O . LYS A 1 293 ? -8.783 -27.629 -15.47 1 86.8 293 LYS A O 1
ATOM 2414 N N . THR A 1 294 ? -6.749 -28.55 -15.226 1 90.08 294 THR A N 1
ATOM 2415 C CA . THR A 1 294 ? -6.334 -27.568 -14.23 1 90.08 294 THR A CA 1
ATOM 2416 C C . THR A 1 294 ? -6.219 -26.18 -14.854 1 90.08 294 THR A C 1
ATOM 2418 O O . THR A 1 294 ? -6.168 -25.176 -14.141 1 90.08 294 THR A O 1
ATOM 2421 N N . LYS A 1 295 ? -6.205 -26.11 -16.251 1 89.56 295 LYS A N 1
ATOM 2422 C CA . LYS A 1 295 ? -6.178 -24.81 -16.916 1 89.56 295 LYS A CA 1
ATOM 2423 C C . LYS A 1 295 ? -7.423 -23.995 -16.579 1 89.56 295 LYS A C 1
ATOM 2425 O O . LYS A 1 295 ? -7.362 -22.767 -16.491 1 89.56 295 LYS A O 1
ATOM 2430 N N . TYR A 1 296 ? -8.551 -24.695 -16.28 1 90.4 296 TYR A N 1
ATOM 2431 C CA . TYR A 1 296 ? -9.792 -24.004 -15.948 1 90.4 296 TYR A CA 1
ATOM 2432 C C . TYR A 1 296 ? -9.762 -23.485 -14.516 1 90.4 296 TYR A C 1
ATOM 2434 O O . TYR A 1 296 ? -10.476 -22.539 -14.176 1 90.4 296 TYR A O 1
ATOM 2442 N N . LEU A 1 297 ? -8.959 -24.146 -13.713 1 91.05 297 LEU A N 1
ATOM 2443 C CA . LEU A 1 297 ? -8.77 -23.657 -12.352 1 91.05 297 LEU A CA 1
ATOM 2444 C C . LEU A 1 297 ? -8.087 -22.293 -12.354 1 91.05 297 LEU A C 1
ATOM 2446 O O . LEU A 1 297 ? -8.395 -21.439 -11.519 1 91.05 297 LEU A O 1
ATOM 2450 N N . VAL A 1 298 ? -7.18 -22.101 -13.279 1 92.41 298 VAL A N 1
ATOM 2451 C CA . VAL A 1 298 ? -6.511 -20.812 -13.417 1 92.41 298 VAL A CA 1
ATOM 2452 C C . VAL A 1 298 ? -7.531 -19.736 -13.781 1 92.41 298 VAL A C 1
ATOM 2454 O O . VAL A 1 298 ? -7.538 -18.653 -13.19 1 92.41 298 VAL A O 1
ATOM 2457 N N . SER A 1 299 ? -8.391 -20.078 -14.692 1 92.81 299 SER A N 1
ATOM 2458 C CA . SER A 1 299 ? -9.43 -19.141 -15.106 1 92.81 299 SER A CA 1
ATOM 2459 C C . SER A 1 299 ? -10.347 -18.782 -13.942 1 92.81 299 SER A C 1
ATOM 2461 O O . SER A 1 299 ? -10.616 -17.604 -13.697 1 92.81 299 SER A O 1
ATOM 2463 N N . GLU A 1 300 ? -10.742 -19.776 -13.219 1 92.53 300 GLU A N 1
ATOM 2464 C CA . GLU A 1 300 ? -11.631 -19.559 -12.082 1 92.53 300 GLU A CA 1
ATOM 2465 C C . GLU A 1 300 ? -10.96 -18.705 -11.011 1 92.53 300 GLU A C 1
ATOM 2467 O O . GLU A 1 300 ? -11.591 -17.821 -10.428 1 92.53 300 GLU A O 1
ATOM 2472 N N . THR A 1 301 ? -9.768 -18.973 -10.765 1 92.99 301 THR A N 1
ATOM 2473 C CA . THR A 1 301 ? -9.026 -18.255 -9.735 1 92.99 301 THR A CA 1
ATOM 2474 C C . THR A 1 301 ? -8.937 -16.769 -10.069 1 92.99 301 THR A C 1
ATOM 2476 O O . THR A 1 301 ? -9.206 -15.919 -9.217 1 92.99 301 THR A O 1
ATOM 2479 N N . PHE A 1 302 ? -8.661 -16.437 -11.304 1 94.12 302 PHE A N 1
ATOM 2480 C CA . PHE A 1 302 ? -8.521 -15.042 -11.705 1 94.12 302 PHE A CA 1
ATOM 2481 C C . PHE A 1 302 ? -9.881 -14.357 -11.768 1 94.12 302 PHE A C 1
ATOM 2483 O O . PHE A 1 302 ? -10.009 -13.185 -11.41 1 94.12 302 PHE A O 1
ATOM 2490 N N . GLN A 1 303 ? -10.876 -15.073 -12.181 1 93.27 303 GLN A N 1
ATOM 2491 C CA . GLN A 1 303 ? -12.217 -14.497 -12.212 1 93.27 303 GLN A CA 1
ATOM 2492 C C . GLN A 1 303 ? -12.699 -14.151 -10.806 1 93.27 303 GLN A C 1
ATOM 2494 O O . GLN A 1 303 ? -13.215 -13.056 -10.573 1 93.27 303 GLN A O 1
ATOM 2499 N N . ASP A 1 304 ? -12.456 -15.093 -9.913 1 91.28 304 ASP A N 1
ATOM 2500 C CA . ASP A 1 304 ? -12.867 -14.862 -8.531 1 91.28 304 ASP A CA 1
ATOM 2501 C C . ASP A 1 304 ? -12.083 -13.709 -7.91 1 91.28 304 ASP A C 1
ATOM 2503 O O . ASP A 1 304 ? -12.652 -12.873 -7.205 1 91.28 304 ASP A O 1
ATOM 2507 N N . TRP A 1 305 ? -10.86 -13.681 -8.132 1 92.69 305 TRP A N 1
ATOM 2508 C CA . TRP A 1 305 ? -9.986 -12.649 -7.585 1 92.69 305 TRP A CA 1
ATOM 2509 C C . TRP A 1 305 ? -10.419 -11.264 -8.054 1 92.69 305 TRP A C 1
ATOM 2511 O O . TRP A 1 305 ? -10.569 -10.346 -7.244 1 92.69 305 TRP A O 1
ATOM 2521 N N . PHE A 1 306 ? -10.751 -11.133 -9.339 1 94.03 306 PHE A N 1
ATOM 2522 C CA . PHE A 1 306 ? -11.072 -9.824 -9.894 1 94.03 306 PHE A CA 1
ATOM 2523 C C . PHE A 1 306 ? -12.526 -9.461 -9.617 1 94.03 306 PHE A C 1
ATOM 2525 O O . PHE A 1 306 ? -12.883 -8.281 -9.595 1 94.03 306 PHE A O 1
ATOM 2532 N N . LEU A 1 307 ? -13.345 -10.508 -9.416 1 92.44 307 LEU A N 1
ATOM 2533 C CA . LEU A 1 307 ? -14.718 -10.223 -9.012 1 92.44 307 LEU A CA 1
ATOM 2534 C C . LEU A 1 307 ? -14.749 -9.486 -7.677 1 92.44 307 LEU A C 1
ATOM 2536 O O . LEU A 1 307 ? -15.451 -8.482 -7.533 1 92.44 307 LEU A O 1
ATOM 2540 N N . GLU A 1 308 ? -13.991 -9.984 -6.784 1 91.1 308 GLU A N 1
ATOM 2541 C CA . GLU A 1 308 ? -13.902 -9.35 -5.472 1 91.1 308 GLU A CA 1
ATOM 2542 C C . GLU A 1 308 ? -13.252 -7.973 -5.567 1 91.1 308 GLU A C 1
ATOM 2544 O O . GLU A 1 308 ? -13.701 -7.022 -4.924 1 91.1 308 GLU A O 1
ATOM 2549 N N . LYS A 1 309 ? -12.248 -7.789 -6.369 1 92.44 309 LYS A N 1
ATOM 2550 C CA . LYS A 1 309 ? -11.541 -6.521 -6.523 1 92.44 309 LYS A CA 1
ATOM 2551 C C . LYS A 1 309 ? -12.453 -5.452 -7.118 1 92.44 309 LYS A C 1
ATOM 2553 O O . LYS A 1 309 ? -12.403 -4.289 -6.712 1 92.44 309 LYS A O 1
ATOM 2558 N N . VAL A 1 310 ? -13.28 -5.848 -8.067 1 94.32 310 VAL A N 1
ATOM 2559 C CA . VAL A 1 310 ? -14.174 -4.892 -8.711 1 94.32 310 VAL A CA 1
ATOM 2560 C C . VAL A 1 310 ? -15.272 -4.474 -7.736 1 94.32 310 VAL A C 1
ATOM 2562 O O . VAL A 1 310 ? -15.612 -3.292 -7.642 1 94.32 310 VAL A O 1
ATOM 2565 N N . LYS A 1 311 ? -15.779 -5.448 -7.023 1 94.08 311 LYS A N 1
ATOM 2566 C CA . LYS A 1 311 ? -16.83 -5.158 -6.052 1 94.08 311 LYS A CA 1
ATOM 2567 C C . LYS A 1 311 ? -16.36 -4.137 -5.021 1 94.08 311 LYS A C 1
ATOM 2569 O O . LYS A 1 311 ? -16.992 -3.095 -4.838 1 94.08 311 LYS A O 1
ATOM 2574 N N . TYR A 1 312 ? -15.311 -4.381 -4.411 1 93.2 312 TYR A N 1
ATOM 2575 C CA . TYR A 1 312 ? -14.814 -3.505 -3.356 1 93.2 312 TYR A CA 1
ATOM 2576 C C . TYR A 1 312 ? -14.183 -2.248 -3.943 1 93.2 312 TYR A C 1
ATOM 2578 O O . TYR A 1 312 ? -14.18 -1.192 -3.306 1 93.2 312 TYR A O 1
ATOM 2586 N N . GLY A 1 313 ? -13.644 -2.349 -5.179 1 92.19 313 GLY A N 1
ATOM 2587 C CA . GLY A 1 313 ? -13.158 -1.159 -5.858 1 92.19 313 GLY A CA 1
ATOM 2588 C C . GLY A 1 313 ? -14.248 -0.139 -6.129 1 92.19 313 GLY A C 1
ATOM 2589 O O . GLY A 1 313 ? -14.032 1.064 -5.975 1 92.19 313 GLY A O 1
ATOM 2590 N N . GLU A 1 314 ? -15.37 -0.636 -6.437 1 94.23 314 GLU A N 1
ATOM 2591 C CA . GLU A 1 314 ? -16.51 0.236 -6.699 1 94.23 314 GLU A CA 1
ATOM 2592 C C . GLU A 1 314 ? -16.998 0.907 -5.418 1 94.23 314 GLU A C 1
ATOM 2594 O O . GLU A 1 314 ? -17.317 2.098 -5.418 1 94.23 314 GLU A O 1
ATOM 2599 N N . LEU A 1 315 ? -17.06 0.151 -4.367 1 94.91 315 LEU A N 1
ATOM 2600 C CA . LEU A 1 315 ? -17.487 0.701 -3.085 1 94.91 315 LEU A CA 1
ATOM 2601 C C . LEU A 1 315 ? -16.52 1.779 -2.606 1 94.91 315 LEU A C 1
ATOM 2603 O O . LEU A 1 315 ? -16.945 2.816 -2.092 1 94.91 315 LEU A O 1
ATOM 2607 N N . GLN A 1 316 ? -15.257 1.549 -2.82 1 94.05 316 GLN A N 1
ATOM 2608 C CA . GLN A 1 316 ? -14.24 2.52 -2.427 1 94.05 316 GLN A CA 1
ATOM 2609 C C . GLN A 1 316 ? -14.335 3.788 -3.271 1 94.05 316 GLN A C 1
ATOM 2611 O O . GLN A 1 316 ? -14.204 4.897 -2.75 1 94.05 316 GLN A O 1
ATOM 2616 N N . GLN A 1 317 ? -14.558 3.626 -4.52 1 94.19 317 GLN A N 1
ATOM 2617 C CA . GLN A 1 317 ? -14.67 4.773 -5.415 1 94.19 317 GLN A CA 1
ATOM 2618 C C . GLN A 1 317 ? -15.91 5.602 -5.094 1 94.19 317 GLN A C 1
ATOM 2620 O O . GLN A 1 317 ? -15.878 6.832 -5.171 1 94.19 317 GLN A O 1
ATOM 2625 N N . ASP A 1 318 ? -16.94 4.945 -4.757 1 94.76 318 ASP A N 1
ATOM 2626 C CA . ASP A 1 318 ? -18.16 5.646 -4.369 1 94.76 318 ASP A CA 1
ATOM 2627 C C . ASP A 1 318 ? -17.937 6.481 -3.11 1 94.76 318 ASP A C 1
ATOM 2629 O O . ASP A 1 318 ? -18.388 7.625 -3.03 1 94.76 318 ASP A O 1
ATOM 2633 N N . SER A 1 319 ? -17.27 5.886 -2.194 1 95.03 319 SER A N 1
ATOM 2634 C CA . SER A 1 319 ? -16.958 6.604 -0.962 1 95.03 319 SER A CA 1
ATOM 2635 C C . SER A 1 319 ? -16.051 7.799 -1.234 1 95.03 319 SER A C 1
ATOM 2637 O O . SER A 1 319 ? -16.24 8.873 -0.658 1 95.03 319 SER A O 1
ATOM 2639 N N . LEU A 1 320 ? -15.125 7.638 -2.142 1 95.49 320 LEU A N 1
ATOM 2640 C CA . LEU A 1 320 ? -14.198 8.702 -2.512 1 95.49 320 LEU A CA 1
ATOM 2641 C C . LEU A 1 320 ? -14.931 9.848 -3.201 1 95.49 320 LEU A C 1
ATOM 2643 O O . LEU A 1 320 ? -14.68 11.018 -2.905 1 95.49 320 LEU A O 1
ATOM 2647 N N . GLN A 1 321 ? -15.854 9.553 -4.037 1 95.22 321 GLN A N 1
ATOM 2648 C CA . GLN A 1 321 ? -16.618 10.568 -4.754 1 95.22 321 GLN A CA 1
ATOM 2649 C C . GLN A 1 321 ? -17.525 11.346 -3.805 1 95.22 321 GLN A C 1
ATOM 2651 O O . GLN A 1 321 ? -17.691 12.559 -3.951 1 95.22 321 GLN A O 1
ATOM 2656 N N . ARG A 1 322 ? -18.065 10.665 -2.851 1 94.73 322 ARG A N 1
ATOM 2657 C CA . ARG A 1 322 ? -18.934 11.319 -1.878 1 94.73 322 ARG A CA 1
ATOM 2658 C C . ARG A 1 322 ? -18.164 12.355 -1.066 1 94.73 322 ARG A C 1
ATOM 2660 O O . ARG A 1 322 ? -18.616 13.492 -0.913 1 94.73 322 ARG A O 1
ATOM 2667 N N . VAL A 1 323 ? -17.043 11.965 -0.61 1 95.42 323 VAL A N 1
ATOM 2668 C CA . VAL A 1 323 ? -16.244 12.878 0.2 1 95.42 323 VAL A CA 1
ATOM 2669 C C . VAL A 1 323 ? -15.742 14.032 -0.664 1 95.42 323 VAL A C 1
ATOM 2671 O O . VAL A 1 323 ? -15.678 15.176 -0.207 1 95.42 323 VAL A O 1
ATOM 2674 N N . PHE A 1 324 ? -15.453 13.791 -1.91 1 94.93 324 PHE A N 1
ATOM 2675 C CA . PHE A 1 324 ? -14.973 14.829 -2.814 1 94.93 324 PHE A CA 1
ATOM 2676 C C . PHE A 1 324 ? -16.051 15.878 -3.055 1 94.93 324 PHE A C 1
ATOM 2678 O O . PHE A 1 324 ? -15.76 17.076 -3.103 1 94.93 324 PHE A O 1
ATOM 2685 N N . ASN A 1 325 ? -17.225 15.447 -3.149 1 94.14 325 ASN A N 1
ATOM 2686 C CA . ASN A 1 325 ? -18.335 16.376 -3.332 1 94.14 325 ASN A CA 1
ATOM 2687 C C . ASN A 1 325 ? -18.515 17.281 -2.116 1 94.14 325 ASN A C 1
ATOM 2689 O O . ASN A 1 325 ? -18.781 18.475 -2.26 1 94.14 325 ASN A O 1
ATOM 2693 N N . ASP A 1 326 ? -18.277 16.718 -0.948 1 93.87 326 ASP A N 1
ATOM 2694 C CA . ASP A 1 326 ? -18.363 17.506 0.277 1 93.87 326 ASP A CA 1
ATOM 2695 C C . ASP A 1 326 ? -17.228 18.524 0.358 1 93.87 326 ASP A C 1
ATOM 2697 O O . ASP A 1 326 ? -17.428 19.65 0.819 1 93.87 326 ASP A O 1
ATOM 2701 N N . LEU A 1 327 ? -16.091 18.144 -0.166 1 93.99 327 LEU A N 1
ATOM 2702 C CA . LEU A 1 327 ? -14.893 18.972 -0.085 1 93.99 327 LEU A CA 1
ATOM 2703 C C . LEU A 1 327 ? -15.012 20.192 -0.992 1 93.99 327 LEU A C 1
ATOM 2705 O O . LEU A 1 327 ? -14.382 21.222 -0.74 1 93.99 327 LEU A O 1
ATOM 2709 N N . GLN A 1 328 ? -15.781 20.108 -2.008 1 90.08 328 GLN A N 1
ATOM 2710 C CA . GLN A 1 328 ? -15.96 21.226 -2.928 1 90.08 328 GLN A CA 1
ATOM 2711 C C . GLN A 1 328 ? -16.701 22.378 -2.256 1 90.08 328 GLN A C 1
ATOM 2713 O O . GLN A 1 328 ? -16.603 23.526 -2.695 1 90.08 328 GLN A O 1
ATOM 2718 N N . ASP A 1 329 ? -17.384 22.096 -1.098 1 86.17 329 ASP A N 1
ATOM 2719 C CA . ASP A 1 329 ? -18.161 23.105 -0.385 1 86.17 329 ASP A CA 1
ATOM 2720 C C . ASP A 1 329 ? -17.314 23.8 0.679 1 86.17 329 ASP A C 1
ATOM 2722 O O . ASP A 1 329 ? -17.801 24.682 1.389 1 86.17 329 ASP A O 1
ATOM 2726 N N . MET A 1 330 ? -16.051 23.458 0.664 1 88.27 330 MET A N 1
ATOM 2727 C CA . MET A 1 330 ? -15.173 24.082 1.649 1 88.27 330 MET A CA 1
ATOM 2728 C C . MET A 1 330 ? -14.843 25.517 1.253 1 88.27 330 MET A C 1
ATOM 2730 O O . MET A 1 330 ? -14.579 25.797 0.083 1 88.27 330 MET A O 1
ATOM 2734 N N . PRO A 1 331 ? -14.978 26.389 2.203 1 83.57 331 PRO A N 1
ATOM 2735 C CA . PRO A 1 331 ? -14.646 27.785 1.909 1 83.57 331 PRO A CA 1
ATOM 2736 C C . PRO A 1 331 ? -13.168 27.982 1.578 1 83.57 331 PRO A C 1
ATOM 2738 O O . PRO A 1 331 ? -12.308 27.313 2.156 1 83.57 331 PRO A O 1
ATOM 2741 N N . LEU A 1 332 ? -12.817 28.8 0.437 1 74.92 332 LEU A N 1
ATOM 2742 C CA . LEU A 1 332 ? -11.444 29.052 0.011 1 74.92 332 LEU A CA 1
ATOM 2743 C C . LEU A 1 332 ? -11.045 30.497 0.291 1 74.92 332 LEU A C 1
ATOM 2745 O O . LEU A 1 332 ? -9.933 30.913 -0.04 1 74.92 332 LEU A O 1
ATOM 2749 N N . LYS A 1 333 ? -11.925 31.422 0.734 1 72.93 333 LYS A N 1
ATOM 2750 C CA . LYS A 1 333 ? -11.639 32.821 1.037 1 72.93 333 LYS A CA 1
ATOM 2751 C C . LYS A 1 333 ? -12.468 33.308 2.222 1 72.93 333 LYS A C 1
ATOM 2753 O O . LYS A 1 333 ? -13.55 32.78 2.487 1 72.93 333 LYS A O 1
ATOM 2758 N N . MET B 1 1 ? 10.456 34.031 1.94 1 20.19 1 MET B N 1
ATOM 2759 C CA . MET B 1 1 ? 10.309 32.992 0.925 1 20.19 1 MET B CA 1
ATOM 2760 C C . MET B 1 1 ? 10.554 31.61 1.522 1 20.19 1 MET B C 1
ATOM 2762 O O . MET B 1 1 ? 10.125 30.601 0.96 1 20.19 1 MET B O 1
ATOM 2766 N N . PHE B 1 2 ? 10.231 30.505 2.82 1 23.99 2 PHE B N 1
ATOM 2767 C CA . PHE B 1 2 ? 11.219 29.844 3.665 1 23.99 2 PHE B CA 1
ATOM 2768 C C . PHE B 1 2 ? 11.336 28.367 3.306 1 23.99 2 PHE B C 1
ATOM 2770 O O . PHE B 1 2 ? 10.344 27.636 3.335 1 23.99 2 PHE B O 1
ATOM 2777 N N . LEU B 1 3 ? 12.184 27.752 2.289 1 26.08 3 LEU B N 1
ATOM 2778 C CA . LEU B 1 3 ? 12.901 26.562 1.842 1 26.08 3 LEU B CA 1
ATOM 2779 C C . LEU B 1 3 ? 13.821 26.038 2.94 1 26.08 3 LEU B C 1
ATOM 2781 O O . LEU B 1 3 ? 14.393 26.821 3.702 1 26.08 3 LEU B O 1
ATOM 2785 N N . THR B 1 4 ? 13.695 24.972 3.675 1 28.15 4 THR B N 1
ATOM 2786 C CA . THR B 1 4 ? 14.765 24.566 4.579 1 28.15 4 THR B CA 1
ATOM 2787 C C . THR B 1 4 ? 15.901 23.898 3.808 1 28.15 4 THR B C 1
ATOM 2789 O O . THR B 1 4 ? 15.727 22.809 3.258 1 28.15 4 THR B O 1
ATOM 2792 N N . VAL B 1 5 ? 16.597 24.424 2.867 1 33.63 5 VAL B N 1
ATOM 2793 C CA . VAL B 1 5 ? 17.9 24.129 2.282 1 33.63 5 VAL B CA 1
ATOM 2794 C C . VAL B 1 5 ? 18.965 24.105 3.376 1 33.63 5 VAL B C 1
ATOM 2796 O O . VAL B 1 5 ? 18.8 24.733 4.425 1 33.63 5 VAL B O 1
ATOM 2799 N N . PRO B 1 6 ? 20.128 23.282 3.492 1 36.69 6 PRO B N 1
ATOM 2800 C CA . PRO B 1 6 ? 21.26 23.523 4.39 1 36.69 6 PRO B CA 1
ATOM 2801 C C . PRO B 1 6 ? 21.494 25.007 4.66 1 36.69 6 PRO B C 1
ATOM 2803 O O . PRO B 1 6 ? 21.861 25.754 3.749 1 36.69 6 PRO B O 1
ATOM 2806 N N . ASN B 1 7 ? 20.601 25.879 5.005 1 33.9 7 ASN B N 1
ATOM 2807 C CA . ASN B 1 7 ? 20.521 27.328 5.149 1 33.9 7 ASN B CA 1
ATOM 2808 C C . ASN B 1 7 ? 21.267 27.81 6.39 1 33.9 7 ASN B C 1
ATOM 2810 O O . ASN B 1 7 ? 20.88 27.488 7.516 1 33.9 7 ASN B O 1
ATOM 2814 N N . ASP B 1 8 ? 22.693 27.615 6.471 1 36.75 8 ASP B N 1
ATOM 2815 C CA . ASP B 1 8 ? 23.595 28.187 7.465 1 36.75 8 ASP B CA 1
ATOM 2816 C C . ASP B 1 8 ? 23.068 29.524 7.98 1 36.75 8 ASP B C 1
ATOM 2818 O O . ASP B 1 8 ? 23.065 30.519 7.252 1 36.75 8 ASP B O 1
ATOM 2822 N N . PHE B 1 9 ? 22.125 29.613 8.716 1 38.64 9 PHE B N 1
ATOM 2823 C CA . PHE B 1 9 ? 21.538 30.793 9.34 1 38.64 9 PHE B CA 1
ATOM 2824 C C . PHE B 1 9 ? 22.611 31.635 10.02 1 38.64 9 PHE B C 1
ATOM 2826 O O . PHE B 1 9 ? 22.388 32.811 10.317 1 38.64 9 PHE B O 1
ATOM 2833 N N . SER B 1 10 ? 23.703 31.02 10.478 1 38.81 10 SER B N 1
ATOM 2834 C CA . SER B 1 10 ? 24.762 31.868 11.015 1 38.81 10 SER B CA 1
ATOM 2835 C C . SER B 1 10 ? 25.244 32.875 9.976 1 38.81 10 SER B C 1
ATOM 2837 O O . SER B 1 10 ? 25.458 34.047 10.293 1 38.81 10 SER B O 1
ATOM 2839 N N . ASN B 1 11 ? 25.742 32.313 8.753 1 40.68 11 ASN B N 1
ATOM 2840 C CA . ASN B 1 11 ? 26.253 33.171 7.689 1 40.68 11 ASN B CA 1
ATOM 2841 C C . ASN B 1 11 ? 25.122 33.854 6.927 1 40.68 11 ASN B C 1
ATOM 2843 O O . ASN B 1 11 ? 25.363 34.766 6.134 1 40.68 11 ASN B O 1
ATOM 2847 N N . TRP B 1 12 ? 23.957 33.26 6.831 1 44.75 12 TRP B N 1
ATOM 2848 C CA . TRP B 1 12 ? 22.86 33.946 6.156 1 44.75 12 TRP B CA 1
ATOM 2849 C C . TRP B 1 12 ? 22.588 35.302 6.799 1 44.75 12 TRP B C 1
ATOM 2851 O O . TRP B 1 12 ? 22.244 36.265 6.109 1 44.75 12 TRP B O 1
ATOM 2861 N N . LYS B 1 13 ? 22.601 35.351 8.034 1 43.62 13 LYS B N 1
ATOM 2862 C CA . LYS B 1 13 ? 22.566 36.665 8.67 1 43.62 13 LYS B CA 1
ATOM 2863 C C . LYS B 1 13 ? 23.669 37.568 8.127 1 43.62 13 LYS B C 1
ATOM 2865 O O . LYS B 1 13 ? 23.485 38.782 8.013 1 43.62 13 LYS B O 1
ATOM 2870 N N . LYS B 1 14 ? 24.82 36.986 7.838 1 43.99 14 LYS B N 1
ATOM 2871 C CA . LYS B 1 14 ? 25.92 37.797 7.325 1 43.99 14 LYS B CA 1
ATOM 2872 C C . LYS B 1 14 ? 25.607 38.331 5.93 1 43.99 14 LYS B C 1
ATOM 2874 O O . LYS B 1 14 ? 26.024 39.435 5.574 1 43.99 14 LYS B O 1
ATOM 2879 N N . PHE B 1 15 ? 25.084 37.489 5.08 1 45.31 15 PHE B N 1
ATOM 2880 C CA . PHE B 1 15 ? 24.81 37.959 3.727 1 45.31 15 PHE B CA 1
ATOM 2881 C C . PHE B 1 15 ? 23.415 38.567 3.637 1 45.31 15 PHE B C 1
ATOM 2883 O O . PHE B 1 15 ? 23.104 39.281 2.682 1 45.31 15 PHE B O 1
ATOM 2890 N N . ALA B 1 16 ? 22.452 38.015 4.429 1 43.78 16 ALA B N 1
ATOM 2891 C CA . ALA B 1 16 ? 21.161 38.699 4.411 1 43.78 16 ALA B CA 1
ATOM 2892 C C . ALA B 1 16 ? 21.255 40.066 5.081 1 43.78 16 ALA B C 1
ATOM 2894 O O . ALA B 1 16 ? 21.839 40.197 6.159 1 43.78 16 ALA B O 1
ATOM 2895 N N . ASN B 1 17 ? 21.621 41.101 4.408 1 42.16 17 ASN B N 1
ATOM 2896 C CA . ASN B 1 17 ? 21.489 42.454 4.938 1 42.16 17 ASN B CA 1
ATOM 2897 C C . ASN B 1 17 ? 20.242 42.597 5.807 1 42.16 17 ASN B C 1
ATOM 2899 O O . ASN B 1 17 ? 19.166 42.927 5.306 1 42.16 17 ASN B O 1
ATOM 2903 N N . ILE B 1 18 ? 20.109 41.666 6.703 1 43.21 18 ILE B N 1
ATOM 2904 C CA . ILE B 1 18 ? 18.969 41.841 7.597 1 43.21 18 ILE B CA 1
ATOM 2905 C C . ILE B 1 18 ? 19.058 43.2 8.287 1 43.21 18 ILE B C 1
ATOM 2907 O O . ILE B 1 18 ? 20.049 43.499 8.958 1 43.21 18 ILE B O 1
ATOM 2911 N N . GLU B 1 19 ? 18.632 44.198 7.716 1 45.71 19 GLU B N 1
ATOM 2912 C CA . GLU B 1 19 ? 18.483 45.454 8.444 1 45.71 19 GLU B CA 1
ATOM 2913 C C . GLU B 1 19 ? 17.876 45.224 9.825 1 45.71 19 GLU B C 1
ATOM 2915 O O . GLU B 1 19 ? 16.746 44.744 9.94 1 45.71 19 GLU B O 1
ATOM 2920 N N . LEU B 1 20 ? 18.733 44.854 10.692 1 47.05 20 LEU B N 1
ATOM 2921 C CA . LEU B 1 20 ? 18.298 44.761 12.081 1 47.05 20 LEU B CA 1
ATOM 2922 C C . LEU B 1 20 ? 17.693 46.08 12.55 1 47.05 20 LEU B C 1
ATOM 2924 O O . LEU B 1 20 ? 18.155 46.665 13.533 1 47.05 20 LEU B O 1
ATOM 2928 N N . THR B 1 21 ? 17.221 46.825 11.534 1 50.76 21 THR B N 1
ATOM 2929 C CA . THR B 1 21 ? 16.574 48.031 12.038 1 50.76 21 THR B CA 1
ATOM 2930 C C . THR B 1 21 ? 15.308 47.681 12.815 1 50.76 21 THR B C 1
ATOM 2932 O O . THR B 1 21 ? 14.613 46.721 12.479 1 50.76 21 THR B O 1
ATOM 2935 N N . ASP B 1 22 ? 15.361 48.084 13.978 1 57.43 22 ASP B N 1
ATOM 2936 C CA . ASP B 1 22 ? 14.154 47.915 14.781 1 57.43 22 ASP B CA 1
ATOM 2937 C C . ASP B 1 22 ? 12.909 48.309 13.991 1 57.43 22 ASP B C 1
ATOM 2939 O O . ASP B 1 22 ? 12.849 49.398 13.417 1 57.43 22 ASP B O 1
ATOM 2943 N N . GLU B 1 23 ? 12.155 47.418 13.643 1 58.58 23 GLU B N 1
ATOM 2944 C CA . GLU B 1 23 ? 10.935 47.578 12.857 1 58.58 23 GLU B CA 1
ATOM 2945 C C . GLU B 1 23 ? 10.139 48.796 13.315 1 58.58 23 GLU B C 1
ATOM 2947 O O . GLU B 1 23 ? 9.415 49.405 12.523 1 58.58 23 GLU B O 1
ATOM 2952 N N . PHE B 1 24 ? 10.417 49.238 14.608 1 58.39 24 PHE B N 1
ATOM 2953 C CA . PHE B 1 24 ? 9.548 50.269 15.162 1 58.39 24 PHE B CA 1
ATOM 2954 C C . PHE B 1 24 ? 10.292 51.592 15.292 1 58.39 24 PHE B C 1
ATOM 2956 O O . PHE B 1 24 ? 9.754 52.564 15.826 1 58.39 24 PHE B O 1
ATOM 2963 N N . GLU B 1 25 ? 11.565 51.697 14.956 1 60.35 25 GLU B N 1
ATOM 2964 C CA . GLU B 1 25 ? 12.369 52.891 15.2 1 60.35 25 GLU B CA 1
ATOM 2965 C C . GLU B 1 25 ? 11.744 54.12 14.546 1 60.35 25 GLU B C 1
ATOM 2967 O O . GLU B 1 25 ? 11.754 55.21 15.122 1 60.35 25 GLU B O 1
ATOM 2972 N N . SER B 1 26 ? 11.145 53.949 13.407 1 61.77 26 SER B N 1
ATOM 2973 C CA . SER B 1 26 ? 10.673 55.145 12.717 1 61.77 26 SER B CA 1
ATOM 2974 C C . SER B 1 26 ? 9.195 55.396 12.992 1 61.77 26 SER B C 1
ATOM 2976 O O . SER B 1 26 ? 8.626 56.378 12.511 1 61.77 26 SER B O 1
ATOM 2978 N N . ILE B 1 27 ? 8.548 54.579 13.921 1 64.64 27 ILE B N 1
ATOM 2979 C CA . ILE B 1 27 ? 7.116 54.752 14.137 1 64.64 27 ILE B CA 1
ATOM 2980 C C . ILE B 1 27 ? 6.875 55.413 15.492 1 64.64 27 ILE B C 1
ATOM 2982 O O . ILE B 1 27 ? 7.333 54.915 16.523 1 64.64 27 ILE B O 1
ATOM 2986 N N . LYS B 1 28 ? 6.532 56.714 15.497 1 66.28 28 LYS B N 1
ATOM 2987 C CA . LYS B 1 28 ? 6.207 57.38 16.754 1 66.28 28 LYS B CA 1
ATOM 2988 C C . LYS B 1 28 ? 4.709 57.318 17.037 1 66.28 28 LYS B C 1
ATOM 2990 O O . LYS B 1 28 ? 3.893 57.613 16.161 1 66.28 28 LYS B O 1
ATOM 2995 N N . ILE B 1 29 ? 4.32 56.609 18.076 1 73.68 29 ILE B N 1
ATOM 2996 C CA . ILE B 1 29 ? 2.917 56.556 18.473 1 73.68 29 ILE B CA 1
ATOM 2997 C C . ILE B 1 29 ? 2.688 57.466 19.678 1 73.68 29 ILE B C 1
ATOM 2999 O O . ILE B 1 29 ? 3.589 57.662 20.496 1 73.68 29 ILE B O 1
ATOM 3003 N N . ASN B 1 30 ? 1.595 58.166 19.562 1 75.47 30 ASN B N 1
ATOM 3004 C CA . ASN B 1 30 ? 1.203 58.951 20.727 1 75.47 30 ASN B CA 1
ATOM 3005 C C . ASN B 1 30 ? 0.704 58.061 21.862 1 75.47 30 ASN B C 1
ATOM 3007 O O . ASN B 1 30 ? -0.225 57.273 21.676 1 75.47 30 ASN B O 1
ATOM 3011 N N . VAL B 1 31 ? 1.458 58.165 22.92 1 84.52 31 VAL B N 1
ATOM 3012 C CA . VAL B 1 31 ? 1.086 57.377 24.09 1 84.52 31 VAL B CA 1
ATOM 3013 C C . VAL B 1 31 ? -0.232 57.893 24.663 1 84.52 31 VAL B C 1
ATOM 3015 O O . VAL B 1 31 ? -0.424 59.103 24.802 1 84.52 31 VAL B O 1
ATOM 3018 N N . PRO B 1 32 ? -1.126 57.054 24.901 1 85.15 32 PRO B N 1
ATOM 3019 C CA . PRO B 1 32 ? -2.412 57.464 25.471 1 85.15 32 PRO B CA 1
ATOM 3020 C C . PRO B 1 32 ? -2.261 58.185 26.809 1 85.15 32 PRO B C 1
ATOM 3022 O O . PRO B 1 32 ? -1.278 57.971 27.523 1 85.15 32 PRO B O 1
ATOM 3025 N N . LYS B 1 33 ? -3.264 58.944 27.242 1 84.59 33 LYS B N 1
ATOM 3026 C CA . LYS B 1 33 ? -3.257 59.771 28.445 1 84.59 33 LYS B CA 1
ATOM 3027 C C . LYS B 1 33 ? -3.208 58.909 29.704 1 84.59 33 LYS B C 1
ATOM 3029 O O . LYS B 1 33 ? -2.706 59.346 30.742 1 84.59 33 LYS B O 1
ATOM 3034 N N . ARG B 1 34 ? -3.626 57.709 29.477 1 86.48 34 ARG B N 1
ATOM 3035 C CA . ARG B 1 34 ? -3.702 56.825 30.636 1 86.48 34 ARG B CA 1
ATOM 3036 C C . ARG B 1 34 ? -2.31 56.402 31.094 1 86.48 34 ARG B C 1
ATOM 3038 O O . ARG B 1 34 ? -2.145 55.889 32.202 1 86.48 34 ARG B O 1
ATOM 3045 N N . PHE B 1 35 ? -1.237 56.771 30.248 1 88.38 35 PHE B N 1
ATOM 3046 C CA . PHE B 1 35 ? 0.127 56.403 30.61 1 88.38 35 PHE B CA 1
ATOM 3047 C C . PHE B 1 35 ? 0.976 57.645 30.851 1 88.38 35 PHE B C 1
ATOM 3049 O O . PHE B 1 35 ? 2.19 57.546 31.042 1 88.38 35 PHE B O 1
ATOM 3056 N N . LYS B 1 36 ? 0.419 58.794 30.936 1 84.63 36 LYS B N 1
ATOM 3057 C CA . LYS B 1 36 ? 1.186 60.029 31.07 1 84.63 36 LYS B CA 1
ATOM 3058 C C . LYS B 1 36 ? 1.209 60.508 32.519 1 84.63 36 LYS B C 1
ATOM 3060 O O . LYS B 1 36 ? 0.161 60.801 33.098 1 84.63 36 LYS B O 1
ATOM 3065 N N . LEU B 1 37 ? 2.407 60.527 33.009 1 84.25 37 LEU B N 1
ATOM 3066 C CA . LEU B 1 37 ? 2.606 61.03 34.364 1 84.25 37 LEU B CA 1
ATOM 3067 C C . LEU B 1 37 ? 2.554 62.554 34.391 1 84.25 37 LEU B C 1
ATOM 3069 O O . LEU B 1 37 ? 2.948 63.21 33.424 1 84.25 37 LEU B O 1
ATOM 3073 N N . ASN B 1 38 ? 1.968 63.052 35.408 1 80.04 38 ASN B N 1
ATOM 3074 C CA . ASN B 1 38 ? 1.864 64.499 35.56 1 80.04 38 ASN B CA 1
ATOM 3075 C C . ASN B 1 38 ? 2.836 65.023 36.613 1 80.04 38 ASN B C 1
ATOM 3077 O O . ASN B 1 38 ? 2.763 64.634 37.779 1 80.04 38 ASN B O 1
ATOM 3081 N N . PHE B 1 39 ? 3.761 65.913 36.099 1 79.6 39 PHE B N 1
ATOM 3082 C CA . PHE B 1 39 ? 4.742 66.486 37.014 1 79.6 39 PHE B CA 1
ATOM 3083 C C . PHE B 1 39 ? 4.537 67.989 37.155 1 79.6 39 PHE B C 1
ATOM 3085 O O . PHE B 1 39 ? 5.423 68.699 37.637 1 79.6 39 PHE B O 1
ATOM 3092 N N . ASP B 1 40 ? 3.415 68.504 36.797 1 71.92 40 ASP B N 1
ATOM 3093 C CA . ASP B 1 40 ? 3.152 69.94 36.782 1 71.92 40 ASP B CA 1
ATOM 3094 C C . ASP B 1 40 ? 3.291 70.538 38.18 1 71.92 40 ASP B C 1
ATOM 3096 O O . ASP B 1 40 ? 3.795 71.653 38.336 1 71.92 40 ASP B O 1
ATOM 3100 N N . GLN B 1 41 ? 2.875 69.817 39.167 1 70.67 41 GLN B N 1
ATOM 3101 C CA . GLN B 1 41 ? 2.928 70.351 40.524 1 70.67 41 GLN B CA 1
ATOM 3102 C C . GLN B 1 41 ? 4.368 70.619 40.954 1 70.67 41 GLN B C 1
ATOM 3104 O O . GLN B 1 41 ? 4.646 71.616 41.623 1 70.67 41 GLN B O 1
ATOM 3109 N N . VAL B 1 42 ? 5.244 69.74 40.429 1 70.89 42 VAL B N 1
ATOM 3110 C CA . VAL B 1 42 ? 6.622 69.863 40.894 1 70.89 42 VAL B CA 1
ATOM 3111 C C . VAL B 1 42 ? 7.392 70.816 39.983 1 70.89 42 VAL B C 1
ATOM 3113 O O . VAL B 1 42 ? 8.27 71.55 40.443 1 70.89 42 VAL B O 1
ATOM 3116 N N . LEU B 1 43 ? 6.989 70.879 38.785 1 70.72 43 LEU B N 1
ATOM 3117 C CA . LEU B 1 43 ? 7.738 71.689 37.83 1 70.72 43 LEU B CA 1
ATOM 3118 C C . LEU B 1 43 ? 7.25 73.134 37.842 1 70.72 43 LEU B C 1
ATOM 3120 O O . LEU B 1 43 ? 8.001 74.05 37.5 1 70.72 43 LEU B O 1
ATOM 3124 N N . ARG B 1 44 ? 6.047 73.432 38.414 1 68.85 44 ARG B N 1
ATOM 3125 C CA . ARG B 1 44 ? 5.52 74.789 38.508 1 68.85 44 ARG B CA 1
ATOM 3126 C C . ARG B 1 44 ? 6.234 75.58 39.599 1 68.85 44 ARG B C 1
ATOM 3128 O O . ARG B 1 44 ? 6.436 75.077 40.707 1 68.85 44 ARG B O 1
ATOM 3135 N N . GLY B 1 45 ? 6.808 76.638 39.206 1 58.86 45 GLY B N 1
ATOM 3136 C CA . GLY B 1 45 ? 7.437 77.59 40.108 1 58.86 45 GLY B CA 1
ATOM 3137 C C . GLY B 1 45 ? 8.952 77.537 40.069 1 58.86 45 GLY B C 1
ATOM 3138 O O . GLY B 1 45 ? 9.624 78.375 40.674 1 58.86 45 GLY B O 1
ATOM 3139 N N . LEU B 1 46 ? 9.414 76.451 39.632 1 59.62 46 LEU B N 1
ATOM 3140 C CA . LEU B 1 46 ? 10.871 76.387 39.617 1 59.62 46 LEU B CA 1
ATOM 3141 C C . LEU B 1 46 ? 11.442 77.246 38.494 1 59.62 46 LEU B C 1
ATOM 3143 O O . LEU B 1 46 ? 12.585 77.701 38.575 1 59.62 46 LEU B O 1
ATOM 3147 N N . ASN B 1 47 ? 10.904 77.294 37.294 1 50.08 47 ASN B N 1
ATOM 3148 C CA . ASN B 1 47 ? 11.461 78.167 36.266 1 50.08 47 ASN B CA 1
ATOM 3149 C C . ASN B 1 47 ? 10.994 79.609 36.442 1 50.08 47 ASN B C 1
ATOM 3151 O O . ASN B 1 47 ? 9.792 79.873 36.508 1 50.08 47 ASN B O 1
ATOM 3155 N N . ASP B 1 48 ? 11.669 80.575 37.131 1 46.44 48 ASP B N 1
ATOM 3156 C CA . ASP B 1 48 ? 11.455 82.018 37.185 1 46.44 48 ASP B CA 1
ATOM 3157 C C . ASP B 1 48 ? 10.876 82.536 35.87 1 46.44 48 ASP B C 1
ATOM 3159 O O . ASP B 1 48 ? 10.297 83.623 35.826 1 46.44 48 ASP B O 1
ATOM 3163 N N . GLN B 1 49 ? 11.415 82.232 34.648 1 42.27 49 GLN B N 1
ATOM 3164 C CA . GLN B 1 49 ? 11.254 83.065 33.461 1 42.27 49 GLN B CA 1
ATOM 3165 C C . GLN B 1 49 ? 9.849 82.931 32.882 1 42.27 49 GLN B C 1
ATOM 3167 O O . GLN B 1 49 ? 9.471 83.678 31.977 1 42.27 49 GLN B O 1
ATOM 3172 N N . ASP B 1 50 ? 9.213 81.744 32.655 1 40.43 50 ASP B N 1
ATOM 3173 C CA . ASP B 1 50 ? 8.095 81.907 31.73 1 40.43 50 ASP B CA 1
ATOM 3174 C C . ASP B 1 50 ? 6.872 82.48 32.442 1 40.43 50 ASP B C 1
ATOM 3176 O O . ASP B 1 50 ? 6.306 81.838 33.329 1 40.43 50 ASP B O 1
ATOM 3180 N N . PRO B 1 51 ? 6.65 83.767 32.6 1 41.28 51 PRO B N 1
ATOM 3181 C CA . PRO B 1 51 ? 5.487 84.517 33.078 1 41.28 51 PRO B CA 1
ATOM 3182 C C . PRO B 1 51 ? 4.163 83.843 32.724 1 41.28 51 PRO B C 1
ATOM 3184 O O . PRO B 1 51 ? 3.159 84.047 33.411 1 41.28 51 PRO B O 1
ATOM 3187 N N . GLU B 1 52 ? 4.037 83.382 31.407 1 40.74 52 GLU B N 1
ATOM 3188 C CA . GLU B 1 52 ? 2.752 83.018 30.817 1 40.74 52 GLU B CA 1
ATOM 3189 C C . GLU B 1 52 ? 2.112 81.852 31.565 1 40.74 52 GLU B C 1
ATOM 3191 O O . GLU B 1 52 ? 0.943 81.53 31.34 1 40.74 52 GLU B O 1
ATOM 3196 N N . LEU B 1 53 ? 2.796 81.102 32.312 1 41.42 53 LEU B N 1
ATOM 3197 C CA . LEU B 1 53 ? 2.154 79.961 32.956 1 41.42 53 LEU B CA 1
ATOM 3198 C C . LEU B 1 53 ? 1.311 80.412 34.144 1 41.42 53 LEU B C 1
ATOM 3200 O O . LEU B 1 53 ? 0.66 79.591 34.796 1 41.42 53 LEU B O 1
ATOM 3204 N N . GLU B 1 54 ? 1.346 81.634 34.688 1 40.41 54 GLU B N 1
ATOM 3205 C CA . GLU B 1 54 ? 0.427 82.092 35.726 1 40.41 54 GLU B CA 1
ATOM 3206 C C . GLU B 1 54 ? -1.025 81.926 35.289 1 40.41 54 GLU B C 1
ATOM 3208 O O . GLU B 1 54 ? -1.892 81.607 36.105 1 40.41 54 GLU B O 1
ATOM 3213 N N . GLU B 1 55 ? -1.425 82.489 34.083 1 41.61 55 GLU B N 1
ATOM 3214 C CA . GLU B 1 55 ? -2.834 82.62 33.725 1 41.61 55 GLU B CA 1
ATOM 3215 C C . GLU B 1 55 ? -3.494 81.253 33.568 1 41.61 55 GLU B C 1
ATOM 3217 O O . GLU B 1 55 ? -4.709 81.123 33.725 1 41.61 55 GLU B O 1
ATOM 3222 N N . GLN B 1 56 ? -2.885 80.219 32.971 1 40.83 56 GLN B N 1
ATOM 3223 C CA . GLN B 1 56 ? -3.631 78.978 32.793 1 40.83 56 GLN B CA 1
ATOM 3224 C C . GLN B 1 56 ? -3.761 78.22 34.111 1 40.83 56 GLN B C 1
ATOM 3226 O O . GLN B 1 56 ? -4.239 77.084 34.136 1 40.83 56 GLN B O 1
ATOM 3231 N N . ALA B 1 57 ? -3.514 78.72 35.262 1 42.95 57 ALA B N 1
ATOM 3232 C CA . ALA B 1 57 ? -3.619 78.28 36.65 1 42.95 57 ALA B CA 1
ATOM 3233 C C . ALA B 1 57 ? -5.068 77.973 37.02 1 42.95 57 ALA B C 1
ATOM 3235 O O . ALA B 1 57 ? -5.329 77.229 37.968 1 42.95 57 ALA B O 1
ATOM 3236 N N . GLN B 1 58 ? -6.019 78.57 36.518 1 41.22 58 GLN B N 1
ATOM 3237 C CA . GLN B 1 58 ? -7.364 78.459 37.073 1 41.22 58 GLN B CA 1
ATOM 3238 C C . GLN B 1 58 ? -8.01 77.131 36.691 1 41.22 58 GLN B C 1
ATOM 3240 O O . GLN B 1 58 ? -9.175 76.886 37.012 1 41.22 58 GLN B O 1
ATOM 3245 N N . VAL B 1 59 ? -7.559 76.506 35.612 1 42.14 59 VAL B N 1
ATOM 3246 C CA . VAL B 1 59 ? -8.361 75.301 35.427 1 42.14 59 VAL B CA 1
ATOM 3247 C C . VAL B 1 59 ? -8.117 74.335 36.584 1 42.14 59 VAL B C 1
ATOM 3249 O O . VAL B 1 59 ? -6.972 74.113 36.985 1 42.14 59 VAL B O 1
ATOM 3252 N N . PRO B 1 60 ? -9.06 74.105 37.558 1 41.2 60 PRO B N 1
ATOM 3253 C CA . PRO B 1 60 ? -8.956 73.072 38.592 1 41.2 60 PRO B CA 1
ATOM 3254 C C . PRO B 1 60 ? -8.096 71.887 38.158 1 41.2 60 PRO B C 1
ATOM 3256 O O . PRO B 1 60 ? -8.301 71.336 37.073 1 41.2 60 PRO B O 1
ATOM 3259 N N . GLU B 1 61 ? -6.765 71.937 38.376 1 42.62 61 GLU B N 1
ATOM 3260 C CA . GLU B 1 61 ? -5.763 70.889 38.205 1 42.62 61 GLU B CA 1
ATOM 3261 C C . GLU B 1 61 ? -6.349 69.512 38.504 1 42.62 61 GLU B C 1
ATOM 3263 O O . GLU B 1 61 ? -6.701 69.217 39.648 1 42.62 61 GLU B O 1
ATOM 3268 N N . GLN B 1 62 ? -7.286 69.061 37.817 1 43.64 62 GLN B N 1
ATOM 3269 C CA . GLN B 1 62 ? -7.648 67.671 38.071 1 43.64 62 GLN B CA 1
ATOM 3270 C C . GLN B 1 62 ? -6.441 66.865 38.542 1 43.64 62 GLN B C 1
ATOM 3272 O O . GLN B 1 62 ? -5.419 66.81 37.856 1 43.64 62 GLN B O 1
ATOM 3277 N N . THR B 1 63 ? -5.981 66.805 39.81 1 48.36 63 THR B N 1
ATOM 3278 C CA . THR B 1 63 ? -5.021 65.957 40.509 1 48.36 63 THR B CA 1
ATOM 3279 C C . THR B 1 63 ? -4.875 64.611 39.805 1 48.36 63 THR B C 1
ATOM 3281 O O . THR B 1 63 ? -5.771 63.767 39.877 1 48.36 63 THR B O 1
ATOM 3284 N N . VAL B 1 64 ? -4.434 64.601 38.619 1 57.8 64 VAL B N 1
ATOM 3285 C CA . VAL B 1 64 ? -4.106 63.317 38.008 1 57.8 64 VAL B CA 1
ATOM 3286 C C . VAL B 1 64 ? -3.335 62.453 39.004 1 57.8 64 VAL B C 1
ATOM 3288 O O . VAL B 1 64 ? -2.318 62.883 39.551 1 57.8 64 VAL B O 1
ATOM 3291 N N . ASN B 1 65 ? -3.991 61.492 39.727 1 70.53 65 ASN B N 1
ATOM 3292 C CA . ASN B 1 65 ? -3.436 60.522 40.664 1 70.53 65 ASN B CA 1
ATOM 3293 C C . ASN B 1 65 ? -2.381 59.641 40 1 70.53 65 ASN B C 1
ATOM 3295 O O . ASN B 1 65 ? -2.716 58.735 39.234 1 70.53 65 ASN B O 1
ATOM 3299 N N . ASN B 1 66 ? -1.012 60.1 40.109 1 82.62 66 ASN B N 1
ATOM 3300 C CA . ASN B 1 66 ? 0.131 59.372 39.567 1 82.62 66 ASN B CA 1
ATOM 3301 C C . ASN B 1 66 ? 0.11 57.905 39.987 1 82.62 66 ASN B C 1
ATOM 3303 O O . ASN B 1 66 ? 0.644 57.046 39.283 1 82.62 66 ASN B O 1
ATOM 3307 N N . ASP B 1 67 ? -0.731 57.656 41.003 1 85.38 67 ASP B N 1
ATOM 3308 C CA . ASP B 1 67 ? -0.782 56.271 41.461 1 85.38 67 ASP B CA 1
ATOM 3309 C C . ASP B 1 67 ? -1.566 55.397 40.484 1 85.38 67 ASP B C 1
ATOM 3311 O O . ASP B 1 67 ? -1.163 54.27 40.191 1 85.38 67 ASP B O 1
ATOM 3315 N N . SER B 1 68 ? -2.627 55.95 39.94 1 87.69 68 SER B N 1
ATOM 3316 C CA . SER B 1 68 ? -3.439 55.208 38.982 1 87.69 68 SER B CA 1
ATOM 3317 C C . SER B 1 68 ? -2.697 55.009 37.665 1 87.69 68 SER B C 1
ATOM 3319 O O . SER B 1 68 ? -2.783 53.942 37.053 1 87.69 68 SER B O 1
ATOM 3321 N N . ILE B 1 69 ? -1.883 55.961 37.324 1 90.44 69 ILE B N 1
ATOM 3322 C CA . ILE B 1 69 ? -1.129 55.9 36.077 1 90.44 69 ILE B CA 1
ATOM 3323 C C . ILE B 1 69 ? -0.01 54.868 36.2 1 90.44 69 ILE B C 1
ATOM 3325 O O . ILE B 1 69 ? 0.24 54.1 35.268 1 90.44 69 ILE B O 1
ATOM 3329 N N . VAL B 1 70 ? 0.647 54.864 37.385 1 91.51 70 VAL B N 1
ATOM 3330 C CA . VAL B 1 70 ? 1.707 53.891 37.624 1 91.51 70 VAL B CA 1
ATOM 3331 C C . VAL B 1 70 ? 1.136 52.476 37.552 1 91.51 70 VAL B C 1
ATOM 3333 O O . VAL B 1 70 ? 1.769 51.572 37.002 1 91.51 70 VAL B O 1
ATOM 3336 N N . ASN B 1 71 ? -0.117 52.335 38.036 1 91.26 71 ASN B N 1
ATOM 3337 C CA . ASN B 1 71 ? -0.773 51.034 37.955 1 91.26 71 ASN B CA 1
ATOM 3338 C C . ASN B 1 71 ? -1.075 50.647 36.51 1 91.26 71 ASN B C 1
ATOM 3340 O O . ASN B 1 71 ? -0.885 49.494 36.119 1 91.26 71 ASN B O 1
ATOM 3344 N N . ASN B 1 72 ? -1.503 51.561 35.702 1 91.59 72 ASN B N 1
ATOM 3345 C CA . ASN B 1 72 ? -1.76 51.307 34.288 1 91.59 72 ASN B CA 1
ATOM 3346 C C . ASN B 1 72 ? -0.482 50.927 33.545 1 91.59 72 ASN B C 1
ATOM 3348 O O . ASN B 1 72 ? -0.492 50.023 32.708 1 91.59 72 ASN B O 1
ATOM 3352 N N . ILE B 1 73 ? 0.641 51.573 33.912 1 93.72 73 ILE B N 1
ATOM 3353 C CA . ILE B 1 73 ? 1.913 51.335 33.239 1 93.72 73 ILE B CA 1
ATOM 3354 C C . ILE B 1 73 ? 2.422 49.936 33.578 1 93.72 73 ILE B C 1
ATOM 3356 O O . ILE B 1 73 ? 2.902 49.213 32.701 1 93.72 73 ILE B O 1
ATOM 3360 N N . THR B 1 74 ? 2.21 49.521 34.825 1 92.65 74 THR B N 1
ATOM 3361 C CA . THR B 1 74 ? 2.698 48.214 35.253 1 92.65 74 THR B CA 1
ATOM 3362 C C . THR B 1 74 ? 1.863 47.096 34.635 1 92.65 74 THR B C 1
ATOM 3364 O O . THR B 1 74 ? 2.344 45.973 34.472 1 92.65 74 THR B O 1
ATOM 3367 N N . GLN B 1 75 ? 0.569 47.437 34.146 1 93.41 75 GLN B N 1
ATOM 3368 C CA . GLN B 1 75 ? -0.33 46.431 33.591 1 93.41 75 GLN B CA 1
ATOM 3369 C C . GLN B 1 75 ? -0.436 46.563 32.075 1 93.41 75 GLN B C 1
ATOM 3371 O O . GLN B 1 75 ? -1.331 45.983 31.457 1 93.41 75 GLN B O 1
ATOM 3376 N N . ILE B 1 76 ? 0.496 47.207 31.463 1 93.57 76 ILE B N 1
ATOM 3377 C CA . ILE B 1 76 ? 0.402 47.528 30.043 1 93.57 76 ILE B CA 1
ATOM 3378 C C . ILE B 1 76 ? 0.4 46.241 29.222 1 93.57 76 ILE B C 1
ATOM 3380 O O . ILE B 1 76 ? -0.3 46.143 28.212 1 93.57 76 ILE B O 1
ATOM 3384 N N . TRP B 1 77 ? 1.047 45.227 29.669 1 93.54 77 TRP B N 1
ATOM 3385 C CA . TRP B 1 77 ? 1.158 43.977 28.923 1 93.54 77 TRP B CA 1
ATOM 3386 C C . TRP B 1 77 ? -0.119 43.152 29.05 1 93.54 77 TRP B C 1
ATOM 3388 O O . TRP B 1 77 ? -0.468 42.393 28.143 1 93.54 77 TRP B O 1
ATOM 3398 N N . ASN B 1 78 ? -0.807 43.349 30.122 1 92.51 78 ASN B N 1
ATOM 3399 C CA . ASN B 1 78 ? -2.022 42.569 30.335 1 92.51 78 ASN B CA 1
ATOM 3400 C C . ASN B 1 78 ? -3.237 43.24 29.7 1 92.51 78 ASN B C 1
ATOM 3402 O O . ASN B 1 78 ? -4.269 42.599 29.494 1 92.51 78 ASN B O 1
ATOM 3406 N N . GLU B 1 79 ? -3.078 44.49 29.334 1 90.9 79 GLU B N 1
ATOM 3407 C CA . GLU B 1 79 ? -4.184 45.224 28.727 1 90.9 79 GLU B CA 1
ATOM 3408 C C . GLU B 1 79 ? -4.438 44.758 27.297 1 90.9 79 GLU B C 1
ATOM 3410 O O . GLU B 1 79 ? -3.504 44.641 26.501 1 90.9 79 GLU B O 1
ATOM 3415 N N . ASN B 1 80 ? -5.643 44.529 27.002 1 87.53 80 ASN B N 1
ATOM 3416 C CA . ASN B 1 80 ? -6.026 44.154 25.645 1 87.53 80 ASN B CA 1
ATOM 3417 C C . ASN B 1 80 ? -5.933 45.339 24.689 1 87.53 80 ASN B C 1
ATOM 3419 O O . ASN B 1 80 ? -6.439 46.422 24.985 1 87.53 80 ASN B O 1
ATOM 3423 N N . PRO B 1 81 ? -5.3 45.137 23.629 1 83.77 81 PRO B N 1
ATOM 3424 C CA . PRO B 1 81 ? -5.126 46.251 22.694 1 83.77 81 PRO B CA 1
ATOM 3425 C C . PRO B 1 81 ? -6.435 46.679 22.036 1 83.77 81 PRO B C 1
ATOM 3427 O O . PRO B 1 81 ? -6.552 47.814 21.565 1 83.77 81 PRO B O 1
ATOM 3430 N N . VAL B 1 82 ? -7.388 45.812 21.94 1 81.38 82 VAL B N 1
ATOM 3431 C CA . VAL B 1 82 ? -8.673 46.13 21.325 1 81.38 82 VAL B CA 1
ATOM 3432 C C . VAL B 1 82 ? -9.616 46.717 22.373 1 81.38 82 VAL B C 1
ATOM 3434 O O . VAL B 1 82 ? -10.227 47.765 22.149 1 81.38 82 VAL B O 1
ATOM 3437 N N . ASP B 1 83 ? -9.717 46.051 23.498 1 81.03 83 ASP B N 1
ATOM 3438 C CA . ASP B 1 83 ? -10.497 46.525 24.638 1 81.03 83 ASP B CA 1
ATOM 3439 C C . ASP B 1 83 ? -9.602 46.777 25.849 1 81.03 83 ASP B C 1
ATOM 3441 O O . ASP B 1 83 ? -9.292 45.852 26.602 1 81.03 83 ASP B O 1
ATOM 3445 N N . HIS B 1 84 ? -9.311 47.993 26.124 1 83.19 84 HIS B N 1
ATOM 3446 C CA . HIS B 1 84 ? -8.337 48.384 27.136 1 83.19 84 HIS B CA 1
ATOM 3447 C C . HIS B 1 84 ? -8.858 48.102 28.541 1 83.19 84 HIS B C 1
ATOM 3449 O O . HIS B 1 84 ? -8.092 48.118 29.507 1 83.19 84 HIS B O 1
ATOM 3455 N N . SER B 1 85 ? -10.16 47.851 28.676 1 83.79 85 SER B N 1
ATOM 3456 C CA . SER B 1 85 ? -10.74 47.573 29.986 1 83.79 85 SER B CA 1
ATOM 3457 C C . SER B 1 85 ? -10.439 46.146 30.432 1 83.79 85 SER B C 1
ATOM 3459 O O . SER B 1 85 ? -10.514 45.833 31.623 1 83.79 85 SER B O 1
ATOM 3461 N N . LYS B 1 86 ? -10.06 45.325 29.476 1 87.82 86 LYS B N 1
ATOM 3462 C CA . LYS B 1 86 ? -9.801 43.924 29.791 1 87.82 86 LYS B CA 1
ATOM 3463 C C . LYS B 1 86 ? -8.306 43.665 29.958 1 87.82 86 LYS B C 1
ATOM 3465 O O . LYS B 1 86 ? -7.496 44.13 29.153 1 87.82 86 LYS B O 1
ATOM 3470 N N . LEU B 1 87 ? -7.904 42.967 31.001 1 89.61 87 LEU B N 1
ATOM 3471 C CA . LEU B 1 87 ? -6.519 42.613 31.291 1 89.61 87 LEU B CA 1
ATOM 3472 C C . LEU B 1 87 ? -6.273 41.129 31.039 1 89.61 87 LEU B C 1
ATOM 3474 O O . LEU B 1 87 ? -5.891 40.395 31.954 1 89.61 87 LEU B O 1
ATOM 3478 N N . ASP B 1 88 ? -6.483 40.693 29.756 1 88.5 88 ASP B N 1
ATOM 3479 C CA . ASP B 1 88 ? -6.416 39.261 29.483 1 88.5 88 ASP B CA 1
ATOM 3480 C C . ASP B 1 88 ? -5.506 38.971 28.292 1 88.5 88 ASP B C 1
ATOM 3482 O O . ASP B 1 88 ? -5.505 37.859 27.76 1 88.5 88 ASP B O 1
ATOM 3486 N N . PHE B 1 89 ? -4.728 39.931 27.885 1 90.59 89 PHE B N 1
ATOM 3487 C CA . PHE B 1 89 ? -3.932 39.764 26.674 1 90.59 89 PHE B CA 1
ATOM 3488 C C . PHE B 1 89 ? -2.904 38.653 26.852 1 90.59 89 PHE B C 1
ATOM 3490 O O . PHE B 1 89 ? -2.839 37.725 26.043 1 90.59 89 PHE B O 1
ATOM 3497 N N . MET B 1 90 ? -2.161 38.687 27.939 1 90.23 90 MET B N 1
ATOM 3498 C CA . MET B 1 90 ? -1.09 37.715 28.136 1 90.23 90 MET B CA 1
ATOM 3499 C C . MET B 1 90 ? -1.659 36.331 28.432 1 90.23 90 MET B C 1
ATOM 3501 O O . MET B 1 90 ? -1.083 35.319 28.029 1 90.23 90 MET B O 1
ATOM 3505 N N . GLU B 1 91 ? -2.803 36.304 29.056 1 89.35 91 GLU B N 1
ATOM 3506 C CA . GLU B 1 91 ? -3.459 35.024 29.308 1 89.35 91 GLU B CA 1
ATOM 3507 C C . GLU B 1 91 ? -3.939 34.385 28.008 1 89.35 91 GLU B C 1
ATOM 3509 O O . GLU B 1 91 ? -3.77 33.181 27.802 1 89.35 91 GLU B O 1
ATOM 3514 N N . ASN B 1 92 ? -4.534 35.178 27.159 1 88.35 92 ASN B N 1
ATOM 3515 C CA . ASN B 1 92 ? -4.995 34.692 25.863 1 88.35 92 ASN B CA 1
ATOM 3516 C C . ASN B 1 92 ? -3.829 34.25 24.983 1 88.35 92 ASN B C 1
ATOM 3518 O O . ASN B 1 92 ? -3.925 33.245 24.276 1 88.35 92 ASN B O 1
ATOM 3522 N N . LEU B 1 93 ? -2.751 35.012 25.057 1 90.26 93 LEU B N 1
ATOM 3523 C CA . LEU B 1 93 ? -1.561 34.678 24.281 1 90.26 93 LEU B CA 1
ATOM 3524 C C . LEU B 1 93 ? -0.988 33.334 24.716 1 90.26 93 LEU B C 1
ATOM 3526 O O . LEU B 1 93 ? -0.575 32.53 23.878 1 90.26 93 LEU B O 1
ATOM 3530 N N . GLN B 1 94 ? -1.028 33.126 25.992 1 90.04 94 GLN B N 1
ATOM 3531 C CA . GLN B 1 94 ? -0.533 31.853 26.505 1 90.04 94 GLN B CA 1
ATOM 3532 C C . GLN B 1 94 ? -1.439 30.7 26.084 1 90.04 94 GLN B C 1
ATOM 3534 O O . GLN B 1 94 ? -0.957 29.615 25.751 1 90.04 94 GLN B O 1
ATOM 3539 N N . THR B 1 95 ? -2.713 30.895 26.117 1 89.4 95 THR B N 1
ATOM 3540 C CA . THR B 1 95 ? -3.662 29.876 25.684 1 89.4 95 THR B CA 1
ATOM 3541 C C . THR B 1 95 ? -3.458 29.537 24.21 1 89.4 95 THR B C 1
ATOM 3543 O O . THR B 1 95 ? -3.48 28.365 23.829 1 89.4 95 THR B O 1
ATOM 3546 N N . VAL B 1 96 ? -3.269 30.566 23.388 1 89.76 96 VAL B N 1
ATOM 3547 C CA . VAL B 1 96 ? -3.024 30.37 21.963 1 89.76 96 VAL B CA 1
ATOM 3548 C C . VAL B 1 96 ? -1.73 29.584 21.765 1 89.76 96 VAL B C 1
ATOM 3550 O O . VAL B 1 96 ? -1.658 28.7 20.907 1 89.76 96 VAL B O 1
ATOM 3553 N N . ASN B 1 97 ? -0.727 29.885 22.556 1 92.1 97 ASN B N 1
ATOM 3554 C CA . ASN B 1 97 ? 0.56 29.21 22.425 1 92.1 97 ASN B CA 1
ATOM 3555 C C . ASN B 1 97 ? 0.445 27.72 22.735 1 92.1 97 ASN B C 1
ATOM 3557 O O . ASN B 1 97 ? 1.023 26.889 22.033 1 92.1 97 ASN B O 1
ATOM 3561 N N . VAL B 1 98 ? -0.302 27.394 23.779 1 91.69 98 VAL B N 1
ATOM 3562 C CA . VAL B 1 98 ? -0.5 25.998 24.151 1 91.69 98 VAL B CA 1
ATOM 3563 C C . VAL B 1 98 ? -1.273 25.274 23.051 1 91.69 98 VAL B C 1
ATOM 3565 O O . VAL B 1 98 ? -0.895 24.175 22.639 1 91.69 98 VAL B O 1
ATOM 3568 N N . SER B 1 99 ? -2.31 25.885 22.584 1 91.36 99 SER B N 1
ATOM 3569 C CA . SER B 1 99 ? -3.102 25.302 21.507 1 91.36 99 SER B CA 1
ATOM 3570 C C . SER B 1 99 ? -2.278 25.154 20.232 1 91.36 99 SER B C 1
ATOM 3572 O O . SER B 1 99 ? -2.401 24.156 19.519 1 91.36 99 SER B O 1
ATOM 3574 N N . LEU B 1 100 ? -1.477 26.179 20.001 1 93.2 100 LEU B N 1
ATOM 3575 C CA . LEU B 1 100 ? -0.609 26.175 18.828 1 93.2 100 LEU B CA 1
ATOM 3576 C C . LEU B 1 100 ? 0.366 25.003 18.878 1 93.2 100 LEU B C 1
ATOM 3578 O O . LEU B 1 100 ? 0.571 24.318 17.873 1 93.2 100 LEU B O 1
ATOM 3582 N N . SER B 1 101 ? 0.959 24.744 19.999 1 93.86 101 SER B N 1
ATOM 3583 C CA . SER B 1 101 ? 1.9 23.639 20.151 1 93.86 101 SER B CA 1
ATOM 3584 C C . SER B 1 101 ? 1.215 22.295 19.929 1 93.86 101 SER B C 1
ATOM 3586 O O . SER B 1 101 ? 1.743 21.432 19.226 1 93.86 101 SER B O 1
ATOM 3588 N N . THR B 1 102 ? 0.066 22.145 20.485 1 94.28 102 THR B N 1
ATOM 3589 C CA . THR B 1 102 ? -0.7 20.915 20.311 1 94.28 102 THR B CA 1
ATOM 3590 C C . THR B 1 102 ? -1.096 20.728 18.85 1 94.28 102 THR B C 1
ATOM 3592 O O . THR B 1 102 ? -0.944 19.638 18.295 1 94.28 102 THR B O 1
ATOM 3595 N N . PHE B 1 103 ? -1.557 21.826 18.29 1 93.99 103 PHE B N 1
ATOM 3596 C CA . PHE B 1 103 ? -1.982 21.805 16.895 1 93.99 103 PHE B CA 1
ATOM 3597 C C . PHE B 1 103 ? -0.812 21.472 15.977 1 93.99 103 PHE B C 1
ATOM 3599 O O . PHE B 1 103 ? -0.951 20.668 15.053 1 93.99 103 PHE B O 1
ATOM 3606 N N . ALA B 1 104 ? 0.296 22.045 16.209 1 94.36 104 ALA B N 1
ATOM 3607 C CA . ALA B 1 104 ? 1.486 21.806 15.396 1 94.36 104 ALA B CA 1
ATOM 3608 C C . ALA B 1 104 ? 1.923 20.346 15.48 1 94.36 104 ALA B C 1
ATOM 3610 O O . ALA B 1 104 ? 2.324 19.753 14.476 1 94.36 104 ALA B O 1
ATOM 3611 N N . ASP B 1 105 ? 1.828 19.779 16.626 1 95.69 105 ASP B N 1
ATOM 3612 C CA . ASP B 1 105 ? 2.199 18.38 16.82 1 95.69 105 ASP B CA 1
ATOM 3613 C C . ASP B 1 105 ? 1.273 17.453 16.036 1 95.69 105 ASP B C 1
ATOM 3615 O O . ASP B 1 105 ? 1.736 16.532 15.358 1 95.69 105 ASP B O 1
ATOM 3619 N N . ILE B 1 106 ? 0.037 17.669 16.107 1 96.44 106 ILE B N 1
ATOM 3620 C CA . ILE B 1 106 ? -0.956 16.865 15.403 1 96.44 106 ILE B CA 1
ATOM 3621 C C . ILE B 1 106 ? -0.742 16.986 13.895 1 96.44 106 ILE B C 1
ATOM 3623 O O . ILE B 1 106 ? -0.739 15.981 13.18 1 96.44 106 ILE B O 1
ATOM 3627 N N . TRP B 1 107 ? -0.553 18.199 13.44 1 95.54 107 TRP B N 1
ATOM 3628 C CA . TRP B 1 107 ? -0.379 18.425 12.009 1 95.54 107 TRP B CA 1
ATOM 3629 C C . TRP B 1 107 ? 0.889 17.747 11.501 1 95.54 107 TRP B C 1
ATOM 3631 O O . TRP B 1 107 ? 0.901 17.182 10.405 1 95.54 107 TRP B O 1
ATOM 3641 N N . SER B 1 108 ? 1.956 17.783 12.273 1 96.05 108 SER B N 1
ATOM 3642 C CA . SER B 1 108 ? 3.192 17.105 11.895 1 96.05 108 SER B CA 1
ATOM 3643 C C . SER B 1 108 ? 2.97 15.605 11.726 1 96.05 108 SER B C 1
ATOM 3645 O O . SER B 1 108 ? 3.486 14.998 10.785 1 96.05 108 SER B O 1
ATOM 3647 N N . LYS B 1 109 ? 2.212 15.05 12.616 1 96.81 109 LYS B N 1
ATOM 3648 C CA . LYS B 1 109 ? 1.897 13.627 12.529 1 96.81 109 LYS B CA 1
ATOM 3649 C C . LYS B 1 109 ? 1.073 13.322 11.282 1 96.81 109 LYS B C 1
ATOM 3651 O O . LYS B 1 109 ? 1.277 12.294 10.633 1 96.81 109 LYS B O 1
ATOM 3656 N N . LEU B 1 110 ? 0.165 14.198 10.935 1 96.21 110 LEU B N 1
ATOM 3657 C CA . LEU B 1 110 ? -0.628 14.036 9.722 1 96.21 110 LEU B CA 1
ATOM 3658 C C . LEU B 1 110 ? 0.259 14.083 8.482 1 96.21 110 LEU B C 1
ATOM 3660 O O . LEU B 1 110 ? 0.079 13.291 7.554 1 96.21 110 LEU B O 1
ATOM 3664 N N . CYS B 1 111 ? 1.198 14.987 8.508 1 94.67 111 CYS B N 1
ATOM 3665 C CA . CYS B 1 111 ? 2.12 15.103 7.384 1 94.67 111 CYS B CA 1
ATOM 3666 C C . CYS B 1 111 ? 2.931 13.825 7.21 1 94.67 111 CYS B C 1
ATOM 3668 O O . CYS B 1 111 ? 3.071 13.32 6.094 1 94.67 111 CYS B O 1
ATOM 3670 N N . ILE B 1 112 ? 3.4 13.246 8.31 1 95.01 112 ILE B N 1
ATOM 3671 C CA . ILE B 1 112 ? 4.188 12.019 8.277 1 95.01 112 ILE B CA 1
ATOM 3672 C C . ILE B 1 112 ? 3.334 10.872 7.741 1 95.01 112 ILE B C 1
ATOM 3674 O O . ILE B 1 112 ? 3.813 10.044 6.962 1 95.01 112 ILE B O 1
ATOM 3678 N N . LEU B 1 113 ? 2.117 10.822 8.137 1 96.26 113 LEU B N 1
ATOM 3679 C CA . LEU B 1 113 ? 1.219 9.752 7.717 1 96.26 113 LEU B CA 1
ATOM 3680 C C . LEU B 1 113 ? 0.925 9.844 6.224 1 96.26 113 LEU B C 1
ATOM 3682 O O . LEU B 1 113 ? 0.848 8.822 5.538 1 96.26 113 LEU B O 1
ATOM 3686 N N . VAL B 1 114 ? 0.732 11.02 5.71 1 94.14 114 VAL B N 1
ATOM 3687 C CA . VAL B 1 114 ? 0.487 11.195 4.283 1 94.14 114 VAL B CA 1
ATOM 3688 C C . VAL B 1 114 ? 1.688 10.691 3.486 1 94.14 114 VAL B C 1
ATOM 3690 O O . VAL B 1 114 ? 1.527 9.972 2.497 1 94.14 114 VAL B O 1
ATOM 3693 N N . GLU B 1 115 ? 2.876 11.031 3.944 1 92.86 115 GLU B N 1
ATOM 3694 C CA . GLU B 1 115 ? 4.092 10.567 3.282 1 92.86 115 GLU B CA 1
ATOM 3695 C C . GLU B 1 115 ? 4.211 9.047 3.349 1 92.86 115 GLU B C 1
ATOM 3697 O O . GLU B 1 115 ? 4.579 8.404 2.363 1 92.86 115 GLU B O 1
ATOM 3702 N N . ARG B 1 116 ? 3.944 8.538 4.506 1 95.26 116 ARG B N 1
ATOM 3703 C CA . ARG B 1 116 ? 4.017 7.094 4.703 1 95.26 116 ARG B CA 1
ATOM 3704 C C . ARG B 1 116 ? 3.018 6.367 3.809 1 95.26 116 ARG B C 1
ATOM 3706 O O . ARG B 1 116 ? 3.337 5.327 3.23 1 95.26 116 ARG B O 1
ATOM 3713 N N . MET B 1 117 ? 1.798 6.842 3.692 1 93.39 117 MET B N 1
ATOM 3714 C CA . MET B 1 117 ? 0.781 6.25 2.827 1 93.39 117 MET B CA 1
ATOM 3715 C C . MET B 1 117 ? 1.24 6.2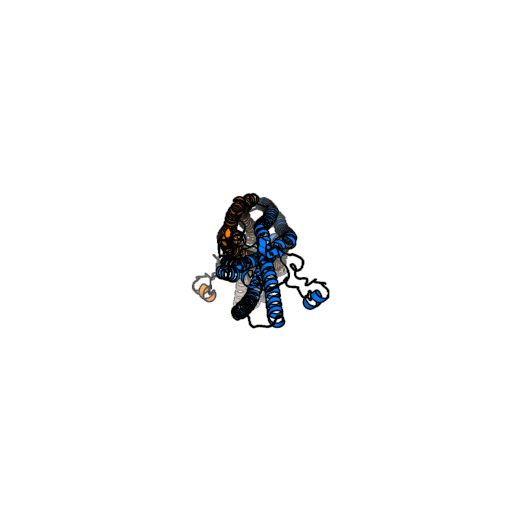44 1.373 1 93.39 117 MET B C 1
ATOM 3717 O O . MET B 1 117 ? 1.047 5.257 0.661 1 93.39 117 MET B O 1
ATOM 3721 N N . GLU B 1 118 ? 1.845 7.321 0.968 1 91.68 118 GLU B N 1
ATOM 3722 C CA . GLU B 1 118 ? 2.337 7.407 -0.403 1 91.68 118 GLU B CA 1
ATOM 3723 C C . GLU B 1 118 ? 3.443 6.387 -0.658 1 91.68 118 GLU B C 1
ATOM 3725 O O . GLU B 1 118 ? 3.475 5.748 -1.712 1 91.68 118 GLU B O 1
ATOM 3730 N N . LYS B 1 119 ? 4.331 6.223 0.269 1 92.08 119 LYS B N 1
ATOM 3731 C CA . LYS B 1 119 ? 5.431 5.274 0.123 1 92.08 119 LYS B CA 1
ATOM 3732 C C . LYS B 1 119 ? 4.916 3.837 0.087 1 92.08 119 LYS B C 1
ATOM 3734 O O . LYS B 1 119 ? 5.432 3.006 -0.663 1 92.08 119 LYS B O 1
ATOM 3739 N N . ARG B 1 120 ? 3.968 3.539 0.884 1 94.49 120 ARG B N 1
ATOM 3740 C CA . ARG B 1 120 ? 3.386 2.201 0.906 1 94.49 120 ARG B CA 1
ATOM 3741 C C . ARG B 1 120 ? 2.655 1.9 -0.398 1 94.49 120 ARG B C 1
ATOM 3743 O O . ARG B 1 120 ? 2.71 0.776 -0.902 1 94.49 120 ARG B O 1
ATOM 3750 N N . GLU B 1 121 ? 1.943 2.925 -0.895 1 93.02 121 GLU B N 1
ATOM 3751 C CA . GLU B 1 121 ? 1.272 2.756 -2.18 1 93.02 121 GLU B CA 1
ATOM 3752 C C . GLU B 1 121 ? 2.279 2.503 -3.299 1 93.02 121 GLU B C 1
ATOM 3754 O O . GLU B 1 121 ? 2.036 1.682 -4.186 1 93.02 121 GLU B O 1
ATOM 3759 N N . LEU B 1 122 ? 3.389 3.197 -3.221 1 92.71 122 LEU B N 1
ATOM 3760 C CA . LEU B 1 122 ? 4.425 2.992 -4.227 1 92.71 122 LEU B CA 1
ATOM 3761 C C . LEU B 1 122 ? 4.972 1.57 -4.164 1 92.71 122 LEU B C 1
ATOM 3763 O O . LEU B 1 122 ? 5.168 0.929 -5.199 1 92.71 122 LEU B O 1
ATOM 3767 N N . ALA B 1 123 ? 5.201 1.095 -2.986 1 95.06 123 ALA B N 1
ATOM 3768 C CA . ALA B 1 123 ? 5.696 -0.267 -2.805 1 95.06 123 ALA B CA 1
ATOM 3769 C C . ALA B 1 123 ? 4.698 -1.29 -3.339 1 95.06 123 ALA B C 1
ATOM 3771 O O . ALA B 1 123 ? 5.088 -2.285 -3.954 1 95.06 123 ALA B O 1
ATOM 3772 N N . LEU B 1 124 ? 3.453 -1.075 -3.092 1 95.44 124 LEU B N 1
ATOM 3773 C CA . LEU B 1 124 ? 2.391 -1.95 -3.577 1 95.44 124 LEU B CA 1
ATOM 3774 C C . LEU B 1 124 ? 2.391 -2.011 -5.101 1 95.44 124 LEU B C 1
ATOM 3776 O O . LEU B 1 124 ? 2.288 -3.094 -5.683 1 95.44 124 LEU B O 1
ATOM 3780 N N . HIS B 1 125 ? 2.556 -0.927 -5.759 1 95.52 125 HIS B N 1
ATOM 3781 C CA . HIS B 1 125 ? 2.486 -0.894 -7.215 1 95.52 125 HIS B CA 1
ATOM 3782 C C . HIS B 1 125 ? 3.764 -1.441 -7.841 1 95.52 125 HIS B C 1
ATOM 3784 O O . HIS B 1 125 ? 3.766 -1.845 -9.006 1 95.52 125 HIS B O 1
ATOM 3790 N N . GLN B 1 126 ? 4.887 -1.431 -7.077 1 96.13 126 GLN B N 1
ATOM 3791 C CA . GLN B 1 126 ? 6.073 -2.151 -7.527 1 96.13 126 GLN B CA 1
ATOM 3792 C C . GLN B 1 126 ? 5.818 -3.654 -7.58 1 96.13 126 GLN B C 1
ATOM 3794 O O . GLN B 1 126 ? 6.307 -4.341 -8.48 1 96.13 126 GLN B O 1
ATOM 3799 N N . ASP B 1 127 ? 5.101 -4.101 -6.625 1 96.6 127 ASP B N 1
ATOM 3800 C CA . ASP B 1 127 ? 4.728 -5.513 -6.621 1 96.6 127 ASP B CA 1
ATOM 3801 C C . ASP B 1 127 ? 3.804 -5.84 -7.792 1 96.6 127 ASP B C 1
ATOM 3803 O O . ASP B 1 127 ? 3.841 -6.949 -8.327 1 96.6 127 ASP B O 1
ATOM 3807 N N . HIS B 1 128 ? 2.933 -4.89 -8.195 1 96.29 128 HIS B N 1
ATOM 3808 C CA . HIS B 1 128 ? 2.107 -5.081 -9.382 1 96.29 128 HIS B CA 1
ATOM 3809 C C . HIS B 1 128 ? 2.967 -5.321 -10.619 1 96.29 128 HIS B C 1
ATOM 3811 O O . HIS B 1 128 ? 2.665 -6.201 -11.428 1 96.29 128 HIS B O 1
ATOM 3817 N N . GLN B 1 129 ? 4.034 -4.567 -10.678 1 96.86 129 GLN B N 1
ATOM 3818 C CA . GLN B 1 129 ? 4.938 -4.723 -11.812 1 96.86 129 GLN B CA 1
ATOM 3819 C C . GLN B 1 129 ? 5.592 -6.102 -11.809 1 96.86 129 GLN B C 1
ATOM 3821 O O . GLN B 1 129 ? 5.699 -6.747 -12.854 1 96.86 129 GLN B O 1
ATOM 3826 N N . ARG B 1 130 ? 6.057 -6.529 -10.67 1 97.64 130 ARG B N 1
ATOM 3827 C CA . ARG B 1 130 ? 6.66 -7.852 -10.548 1 97.64 130 ARG B CA 1
ATOM 3828 C C . ARG B 1 130 ? 5.655 -8.945 -10.895 1 97.64 130 ARG B C 1
ATOM 3830 O O . ARG B 1 130 ? 6.002 -9.928 -11.554 1 97.64 130 ARG B O 1
ATOM 3837 N N . PHE B 1 131 ? 4.404 -8.779 -10.457 1 97.81 131 PHE B N 1
ATOM 3838 C CA . PHE B 1 131 ? 3.354 -9.746 -10.753 1 97.81 131 PHE B CA 1
ATOM 3839 C C . PHE B 1 131 ? 3.13 -9.86 -12.257 1 97.81 131 PHE B C 1
ATOM 3841 O O . PHE B 1 131 ? 3.001 -10.964 -12.789 1 97.81 131 PHE B O 1
ATOM 3848 N N . SER B 1 132 ? 3.128 -8.675 -12.867 1 97.6 132 SER B N 1
ATOM 3849 C CA . SER B 1 132 ? 2.965 -8.656 -14.317 1 97.6 132 SER B CA 1
ATOM 3850 C C . SER B 1 132 ? 4.1 -9.402 -15.011 1 97.6 132 SER B C 1
ATOM 3852 O O . SER B 1 132 ? 3.868 -10.155 -15.959 1 97.6 132 SER B O 1
ATOM 3854 N N . TYR B 1 133 ? 5.258 -9.292 -14.498 1 97.35 133 TYR B N 1
ATOM 3855 C CA . TYR B 1 133 ? 6.424 -9.951 -15.075 1 97.35 133 TYR B CA 1
ATOM 3856 C C . TYR B 1 133 ? 6.301 -11.467 -14.969 1 97.35 133 TYR B C 1
ATOM 3858 O O . TYR B 1 133 ? 6.459 -12.18 -15.963 1 97.35 133 TYR B O 1
ATOM 3866 N N . TYR B 1 134 ? 5.97 -11.979 -13.817 1 97.05 134 TYR B N 1
ATOM 3867 C CA . TYR B 1 134 ? 5.865 -13.418 -13.599 1 97.05 134 TYR B CA 1
ATOM 3868 C C . TYR B 1 134 ? 4.666 -13.997 -14.341 1 97.05 134 TYR B C 1
ATOM 3870 O O . TYR B 1 134 ? 4.711 -15.135 -14.813 1 97.05 134 TYR B O 1
ATOM 3878 N N . LEU B 1 135 ? 3.568 -13.213 -14.435 1 96.71 135 LEU B N 1
ATOM 3879 C CA . LEU B 1 135 ? 2.415 -13.667 -15.206 1 96.71 135 LEU B CA 1
ATOM 3880 C C . LEU B 1 135 ? 2.773 -13.819 -16.68 1 96.71 135 LEU B C 1
ATOM 3882 O O . LEU B 1 135 ? 2.305 -14.747 -17.345 1 96.71 135 LEU B O 1
ATOM 3886 N N . GLY B 1 136 ? 3.632 -12.904 -17.124 1 95.93 136 GLY B N 1
ATOM 3887 C CA . GLY B 1 136 ? 4.128 -13.039 -18.484 1 95.93 136 GLY B CA 1
ATOM 3888 C C . GLY B 1 136 ? 4.933 -14.307 -18.703 1 95.93 136 GLY B C 1
ATOM 3889 O O . GLY B 1 136 ? 4.767 -14.986 -19.718 1 95.93 136 GLY B O 1
ATOM 3890 N N . GLN B 1 137 ? 5.733 -14.662 -17.759 1 95.56 137 GLN B N 1
ATOM 3891 C CA . GLN B 1 137 ? 6.499 -15.903 -17.816 1 95.56 137 GLN B CA 1
ATOM 3892 C C . GLN B 1 137 ? 5.579 -17.12 -17.773 1 95.56 137 GLN B C 1
ATOM 3894 O O . GLN B 1 137 ? 5.824 -18.114 -18.46 1 95.56 137 GLN B O 1
ATOM 3899 N N . PHE B 1 138 ? 4.495 -17.023 -17.009 1 94.51 138 PHE B N 1
ATOM 3900 C CA . PHE B 1 138 ? 3.523 -18.103 -16.886 1 94.51 138 PHE B CA 1
ATOM 3901 C C . PHE B 1 138 ? 2.85 -18.38 -18.225 1 94.51 138 PHE B C 1
ATOM 3903 O O . PHE B 1 138 ? 2.763 -19.531 -18.656 1 94.51 138 PHE B O 1
ATOM 3910 N N . THR B 1 139 ? 2.431 -17.367 -18.915 1 92.9 139 THR B N 1
ATOM 3911 C CA . THR B 1 139 ? 1.725 -17.505 -20.185 1 92.9 139 THR B CA 1
ATOM 3912 C C . THR B 1 139 ? 2.657 -18.044 -21.266 1 92.9 139 THR B C 1
ATOM 3914 O O . THR B 1 139 ? 2.235 -18.819 -22.127 1 92.9 139 THR B O 1
ATOM 3917 N N . SER B 1 140 ? 3.963 -17.737 -21.205 1 90.93 140 SER B N 1
ATOM 3918 C CA . SER B 1 140 ? 4.922 -18.185 -22.209 1 90.93 140 SER B CA 1
ATOM 3919 C C . SER B 1 140 ? 5.292 -19.651 -22.007 1 90.93 140 SER B C 1
ATOM 3921 O O . SER B 1 140 ? 5.657 -20.342 -22.96 1 90.93 140 SER B O 1
ATOM 3923 N N . ASN B 1 141 ? 5.133 -20.151 -20.8 1 88.06 141 ASN B N 1
ATOM 3924 C CA . ASN B 1 141 ? 5.547 -21.514 -20.489 1 88.06 141 ASN B CA 1
ATOM 3925 C C . ASN B 1 141 ? 4.35 -22.455 -20.388 1 88.06 141 ASN B C 1
ATOM 3927 O O . ASN B 1 141 ? 4.517 -23.666 -20.233 1 88.06 141 ASN B O 1
ATOM 3931 N N . SER B 1 142 ? 3.125 -21.947 -20.531 1 85.61 142 SER B N 1
ATOM 3932 C CA . SER B 1 142 ? 1.921 -22.76 -20.388 1 85.61 142 SER B CA 1
ATOM 3933 C C . SER B 1 142 ? 1.756 -23.715 -21.565 1 85.61 142 SER B C 1
ATOM 3935 O O . SER B 1 142 ? 1.183 -24.797 -21.418 1 85.61 142 SER B O 1
ATOM 3937 N N . GLY B 1 143 ? 2.302 -23.397 -22.732 1 78.48 143 GLY B N 1
ATOM 3938 C CA . GLY B 1 143 ? 2.174 -24.214 -23.928 1 78.48 143 GLY B CA 1
ATOM 3939 C C . GLY B 1 143 ? 2.892 -25.546 -23.821 1 78.48 143 GLY B C 1
ATOM 3940 O O . GLY B 1 143 ? 2.426 -26.553 -24.358 1 78.48 143 GLY B O 1
ATOM 3941 N N . ASN B 1 144 ? 3.913 -25.593 -23.066 1 77.65 144 ASN B N 1
ATOM 3942 C CA . ASN B 1 144 ? 4.695 -26.817 -22.931 1 77.65 144 ASN B CA 1
ATOM 3943 C C . ASN B 1 144 ? 4.019 -27.814 -21.995 1 77.65 144 ASN B C 1
ATOM 3945 O O . ASN B 1 144 ? 4.186 -29.026 -22.146 1 77.65 144 ASN B O 1
ATOM 3949 N N . LEU B 1 145 ? 3.22 -27.305 -21.081 1 82.78 145 LEU B N 1
ATOM 3950 C CA . LEU B 1 145 ? 2.578 -28.175 -20.102 1 82.78 145 LEU B CA 1
ATOM 3951 C C . LEU B 1 145 ? 1.211 -28.636 -20.598 1 82.78 145 LEU B C 1
ATOM 3953 O O . LEU B 1 145 ? 0.862 -29.811 -20.466 1 82.78 145 LEU B O 1
ATOM 3957 N N . TYR B 1 146 ? 0.469 -27.797 -21.261 1 79.87 146 TYR B N 1
ATOM 3958 C CA . TYR B 1 146 ? -0.889 -28.111 -21.691 1 79.87 146 TYR B CA 1
ATOM 3959 C C . TYR B 1 146 ? -0.932 -28.411 -23.185 1 79.87 146 TYR B C 1
ATOM 3961 O O . TYR B 1 146 ? -1.937 -28.912 -23.695 1 79.87 146 TYR B O 1
ATOM 3969 N N . GLY B 1 147 ? 0.02 -28.235 -23.951 1 66.48 147 GLY B N 1
ATOM 3970 C CA . GLY B 1 147 ? 0.018 -28.406 -25.396 1 66.48 147 GLY B CA 1
ATOM 3971 C C . GLY B 1 147 ? 0.629 -29.721 -25.842 1 66.48 147 GLY B C 1
ATOM 3972 O O . GLY B 1 147 ? 0.85 -29.936 -27.035 1 66.48 147 GLY B O 1
ATOM 3973 N N . ILE B 1 148 ? 1.098 -30.556 -24.936 1 59.37 148 ILE B N 1
ATOM 3974 C CA . ILE B 1 148 ? 1.794 -31.733 -25.445 1 59.37 148 ILE B CA 1
ATOM 3975 C C . ILE B 1 148 ? 0.783 -32.721 -26.024 1 59.37 148 ILE B C 1
ATOM 3977 O O . ILE B 1 148 ? 0.135 -33.461 -25.281 1 59.37 148 ILE B O 1
ATOM 3981 N N . GLU B 1 149 ? 0.343 -32.475 -27.272 1 59.06 149 GLU B N 1
ATOM 3982 C CA . GLU B 1 149 ? -0.595 -33.26 -28.069 1 59.06 149 GLU B CA 1
ATOM 3983 C C . GLU B 1 149 ? -0.206 -34.735 -28.085 1 59.06 149 GLU B C 1
ATOM 3985 O O . GLU B 1 149 ? -1.073 -35.611 -28.079 1 59.06 149 GLU B O 1
ATOM 3990 N N . ASN B 1 150 ? 1.091 -34.972 -28.02 1 57.36 150 ASN B N 1
ATOM 3991 C CA . ASN B 1 150 ? 1.525 -36.344 -28.261 1 57.36 150 ASN B CA 1
ATOM 3992 C C . ASN B 1 150 ? 1.262 -37.236 -27.051 1 57.36 150 ASN B C 1
ATOM 3994 O O . ASN B 1 150 ? 1.252 -38.463 -27.169 1 57.36 150 ASN B O 1
ATOM 3998 N N . MET B 1 151 ? 1.218 -36.625 -25.852 1 66.58 151 MET B N 1
ATOM 3999 C CA . MET B 1 151 ? 0.956 -37.469 -24.689 1 66.58 151 MET B CA 1
ATOM 4000 C C . MET B 1 151 ? -0.542 -37.68 -24.497 1 66.58 151 MET B C 1
ATOM 4002 O O . MET B 1 151 ? -0.966 -38.71 -23.969 1 66.58 151 MET B O 1
ATOM 4006 N N . VAL B 1 152 ? -1.271 -36.758 -24.824 1 59.42 152 VAL B N 1
ATOM 4007 C CA . VAL B 1 152 ? -2.711 -36.866 -24.612 1 59.42 152 VAL B CA 1
ATOM 4008 C C . VAL B 1 152 ? -3.41 -37.136 -25.943 1 59.42 152 VAL B C 1
ATOM 4010 O O . VAL B 1 152 ? -2.938 -36.706 -26.998 1 59.42 152 VAL B O 1
ATOM 4013 N N . VAL B 1 153 ? -3.898 -38.34 -26.151 1 53.39 153 VAL B N 1
ATOM 4014 C CA . VAL B 1 153 ? -4.626 -38.793 -27.331 1 53.39 153 VAL B CA 1
ATOM 4015 C C . VAL B 1 153 ? -5.144 -37.588 -28.113 1 53.39 153 VAL B C 1
ATOM 4017 O O . VAL B 1 153 ? -5.663 -36.636 -27.527 1 53.39 153 VAL B O 1
ATOM 4020 N N . SER B 1 154 ? -4.584 -37.47 -29.28 1 50.11 154 SER B N 1
ATOM 4021 C CA . SER B 1 154 ? -5.047 -36.686 -30.42 1 50.11 154 SER B CA 1
ATOM 4022 C C . SER B 1 154 ? -6.546 -36.415 -30.332 1 50.11 154 SER B C 1
ATOM 4024 O O . SER B 1 154 ? -7.1 -35.688 -31.158 1 50.11 154 SER B O 1
ATOM 4026 N N . GLU B 1 155 ? -7.099 -37.365 -29.725 1 49.6 155 GLU B N 1
ATOM 4027 C CA . GLU B 1 155 ? -8.527 -37.081 -29.834 1 49.6 155 GLU B CA 1
ATOM 4028 C C . GLU B 1 155 ? -8.898 -35.816 -29.065 1 49.6 155 GLU B C 1
ATOM 4030 O O . GLU B 1 155 ? -10.08 -35.505 -28.906 1 49.6 155 GLU B O 1
ATOM 4035 N N . ALA B 1 156 ? -8.038 -35.443 -28.339 1 50.95 156 ALA B N 1
ATOM 4036 C CA . ALA B 1 156 ? -8.311 -34.181 -27.654 1 50.95 156 ALA B CA 1
ATOM 4037 C C . ALA B 1 156 ? -8.772 -33.111 -28.64 1 50.95 156 ALA B C 1
ATOM 4039 O O . ALA B 1 156 ? -8.156 -32.919 -29.69 1 50.95 156 ALA B O 1
ATOM 4040 N N . GLN B 1 157 ? -9.878 -32.893 -28.571 1 55.56 157 GLN B N 1
ATOM 4041 C CA . GLN B 1 157 ? -10.702 -31.972 -29.347 1 55.56 157 GLN B CA 1
ATOM 4042 C C . GLN B 1 157 ? -10.019 -30.615 -29.496 1 55.56 157 GLN B C 1
ATOM 4044 O O . GLN B 1 157 ? -9.486 -30.073 -28.526 1 55.56 157 GLN B O 1
ATOM 4049 N N . PRO B 1 158 ? -9.586 -30.331 -30.795 1 58.64 158 PRO B N 1
ATOM 4050 C CA . PRO B 1 158 ? -9.111 -28.999 -31.178 1 58.64 158 PRO B CA 1
ATOM 4051 C C . PRO B 1 158 ? -9.598 -27.904 -30.231 1 58.64 158 PRO B C 1
ATOM 4053 O O . PRO B 1 158 ? -8.903 -26.906 -30.027 1 58.64 158 PRO B O 1
ATOM 4056 N N . GLU B 1 159 ? -10.617 -28.286 -29.539 1 61.08 159 GLU B N 1
ATOM 4057 C CA . GLU B 1 159 ? -11.246 -27.276 -28.693 1 61.08 159 GLU B CA 1
ATOM 4058 C C . GLU B 1 159 ? -10.433 -27.036 -27.424 1 61.08 159 GLU B C 1
ATOM 4060 O O . GLU B 1 159 ? -10.36 -25.908 -26.932 1 61.08 159 GLU B O 1
ATOM 4065 N N . GLU B 1 160 ? -9.711 -28.156 -27.036 1 63.4 160 GLU B N 1
ATOM 4066 C CA . GLU B 1 160 ? -8.999 -28.004 -25.771 1 63.4 160 GLU B CA 1
ATOM 4067 C C . GLU B 1 160 ? -7.754 -27.138 -25.939 1 63.4 160 GLU B C 1
ATOM 4069 O O . GLU B 1 160 ? -7.429 -26.331 -25.066 1 63.4 160 GLU B O 1
ATOM 4074 N N . SER B 1 161 ? -7.034 -27.325 -27.077 1 67.14 161 SER B N 1
ATOM 4075 C CA . SER B 1 161 ? -5.876 -26.481 -27.356 1 67.14 161 SER B CA 1
ATOM 4076 C C . SER B 1 161 ? -6.289 -25.028 -27.563 1 67.14 161 SER B C 1
ATOM 4078 O O . SER B 1 161 ? -5.565 -24.11 -27.171 1 67.14 161 SER B O 1
ATOM 4080 N N . GLN B 1 162 ? -7.49 -24.849 -28.042 1 77.28 162 GLN B N 1
ATOM 4081 C CA . GLN B 1 162 ? -7.991 -23.503 -28.298 1 77.28 162 GLN B CA 1
ATOM 4082 C C . GLN B 1 162 ? -8.324 -22.783 -26.995 1 77.28 162 GLN B C 1
ATOM 4084 O O . GLN B 1 162 ? -8.133 -21.57 -26.884 1 77.28 162 GLN B O 1
ATOM 4089 N N . ASN B 1 163 ? -8.651 -23.552 -25.978 1 84.45 163 ASN B N 1
ATOM 4090 C CA . ASN B 1 163 ? -9.035 -22.949 -24.706 1 84.45 163 ASN B CA 1
ATOM 4091 C C . ASN B 1 163 ? -7.827 -22.376 -23.971 1 84.45 163 ASN B C 1
ATOM 4093 O O . ASN B 1 163 ? -7.921 -21.319 -23.343 1 84.45 163 ASN B O 1
ATOM 4097 N N . MET B 1 164 ? -6.702 -23.001 -24.189 1 84.12 164 MET B N 1
ATOM 4098 C CA . MET B 1 164 ? -5.506 -22.493 -23.521 1 84.12 164 MET B CA 1
ATOM 4099 C C . MET B 1 164 ? -5.033 -21.194 -24.165 1 84.12 164 MET B C 1
ATOM 4101 O O . MET B 1 164 ? -4.558 -20.291 -23.474 1 84.12 164 MET B O 1
ATOM 4105 N N . SER B 1 165 ? -5.218 -21.149 -25.458 1 86.66 165 SER B N 1
ATOM 4106 C CA . SER B 1 165 ? -4.831 -19.931 -26.162 1 86.66 165 SER B CA 1
ATOM 4107 C C . SER B 1 165 ? -5.696 -18.749 -25.737 1 86.66 165 SER B C 1
ATOM 4109 O O . SER B 1 165 ? -5.196 -17.635 -25.569 1 86.66 165 SER B O 1
ATOM 4111 N N . ILE B 1 166 ? -6.96 -18.973 -25.47 1 90.38 166 ILE B N 1
ATOM 4112 C CA . ILE B 1 166 ? -7.883 -17.94 -25.013 1 90.38 166 ILE B CA 1
ATOM 4113 C C . ILE B 1 166 ? -7.505 -17.499 -23.601 1 90.38 166 ILE B C 1
ATOM 4115 O O . ILE B 1 166 ? -7.459 -16.301 -23.309 1 90.38 166 ILE B O 1
ATOM 4119 N N . ILE B 1 167 ? -7.209 -18.426 -22.761 1 92.28 167 ILE B N 1
ATOM 4120 C CA . ILE B 1 167 ? -6.833 -18.135 -21.382 1 92.28 167 ILE B CA 1
ATOM 4121 C C . ILE B 1 167 ? -5.56 -17.292 -21.361 1 92.28 167 ILE B C 1
ATOM 4123 O O . ILE B 1 167 ? -5.483 -16.291 -20.646 1 92.28 167 ILE B O 1
ATOM 4127 N N . ASN B 1 168 ? -4.621 -17.681 -22.204 1 91.86 168 ASN B N 1
ATOM 4128 C CA . ASN B 1 168 ? -3.365 -16.941 -22.248 1 91.86 168 ASN B CA 1
ATOM 4129 C C . ASN B 1 168 ? -3.569 -15.518 -22.758 1 91.86 168 ASN B C 1
ATOM 4131 O O . ASN B 1 168 ? -2.925 -14.583 -22.279 1 91.86 168 ASN B O 1
ATOM 4135 N N . THR B 1 169 ? -4.456 -15.338 -23.707 1 93.14 169 THR B N 1
ATOM 4136 C CA . THR B 1 169 ? -4.745 -14.008 -24.233 1 93.14 169 THR B CA 1
ATOM 4137 C C . THR B 1 169 ? -5.348 -13.117 -23.151 1 93.14 169 THR B C 1
ATOM 4139 O O . THR B 1 169 ? -4.959 -11.956 -23.008 1 93.14 169 THR B O 1
ATOM 4142 N N . ILE B 1 170 ? -6.23 -13.686 -22.373 1 94.53 170 ILE B N 1
ATOM 4143 C CA . ILE B 1 170 ? -6.887 -12.919 -21.32 1 94.53 170 ILE B CA 1
ATOM 4144 C C . ILE B 1 170 ? -5.9 -12.646 -20.187 1 94.53 170 ILE B C 1
ATOM 4146 O O . ILE B 1 170 ? -5.921 -11.572 -19.582 1 94.53 170 ILE B O 1
ATOM 4150 N N . LEU B 1 171 ? -5.015 -13.54 -19.926 1 95.24 171 LEU B N 1
ATOM 4151 C CA . LEU B 1 171 ? -3.999 -13.329 -18.9 1 95.24 171 LEU B CA 1
ATOM 4152 C C . LEU B 1 171 ? -3.039 -12.216 -19.307 1 95.24 171 LEU B C 1
ATOM 4154 O O . LEU B 1 171 ? -2.529 -11.488 -18.453 1 95.24 171 LEU B O 1
ATOM 4158 N N . LYS B 1 172 ? -2.828 -12.135 -20.614 1 95.06 172 LYS B N 1
ATOM 4159 C CA . LYS B 1 172 ? -2 -11.034 -21.1 1 95.06 172 LYS B CA 1
ATOM 4160 C C . LYS B 1 172 ? -2.676 -9.688 -20.856 1 95.06 172 LYS B C 1
ATOM 4162 O O . LYS B 1 172 ? -2.004 -8.685 -20.608 1 95.06 172 LYS B O 1
ATOM 4167 N N . GLN B 1 173 ? -3.994 -9.682 -20.896 1 95.5 173 GLN B N 1
ATOM 4168 C CA . GLN B 1 173 ? -4.733 -8.469 -20.564 1 95.5 173 GLN B CA 1
ATOM 4169 C C . GLN B 1 173 ? -4.601 -8.132 -19.081 1 95.5 173 GLN B C 1
ATOM 4171 O O . GLN B 1 173 ? -4.516 -6.959 -18.711 1 95.5 173 GLN B O 1
ATOM 4176 N N . VAL B 1 174 ? -4.595 -9.146 -18.265 1 96.25 174 VAL B N 1
ATOM 4177 C CA . VAL B 1 174 ? -4.388 -8.946 -16.835 1 96.25 174 VAL B CA 1
ATOM 4178 C C . VAL B 1 174 ? -2.998 -8.364 -16.59 1 96.25 174 VAL B C 1
ATOM 4180 O O . VAL B 1 174 ? -2.83 -7.467 -15.761 1 96.25 174 VAL B O 1
ATOM 4183 N N . MET B 1 175 ? -2.054 -8.882 -17.344 1 96.64 175 MET B N 1
ATOM 4184 C CA . MET B 1 175 ? -0.695 -8.353 -17.266 1 96.64 175 MET B CA 1
ATOM 4185 C C . MET B 1 175 ? -0.671 -6.864 -17.596 1 96.64 175 MET B C 1
ATOM 4187 O O . MET B 1 175 ? -0.044 -6.077 -16.885 1 96.64 175 MET B O 1
ATOM 4191 N N . LYS B 1 176 ? -1.36 -6.493 -18.576 1 95.42 176 LYS B N 1
ATOM 4192 C CA . LYS B 1 176 ? -1.431 -5.095 -18.991 1 95.42 176 LYS B CA 1
ATOM 4193 C C . LYS B 1 176 ? -2.092 -4.236 -17.917 1 95.42 176 LYS B C 1
ATOM 4195 O O . LYS B 1 176 ? -1.685 -3.095 -17.69 1 95.42 176 LYS B O 1
ATOM 4200 N N . TYR B 1 177 ? -3.072 -4.792 -17.286 1 95.98 177 TYR B N 1
ATOM 4201 C CA . TYR B 1 177 ? -3.744 -4.094 -16.196 1 95.98 177 TYR B CA 1
ATOM 4202 C C . TYR B 1 177 ? -2.76 -3.733 -15.09 1 95.98 177 TYR B C 1
ATOM 4204 O O . TYR B 1 177 ? -2.716 -2.586 -14.64 1 95.98 177 TYR B O 1
ATOM 4212 N N . PHE B 1 178 ? -1.949 -4.645 -14.682 1 96.88 178 PHE B N 1
ATOM 4213 C CA . PHE B 1 178 ? -1.004 -4.414 -13.595 1 96.88 178 PHE B CA 1
ATOM 4214 C C . PHE B 1 178 ? 0.076 -3.425 -14.017 1 96.88 178 PHE B C 1
ATOM 4216 O O . PHE B 1 178 ? 0.499 -2.583 -13.222 1 96.88 178 PHE B O 1
ATOM 4223 N N . THR B 1 179 ? 0.456 -3.49 -15.234 1 95.89 179 THR B N 1
ATOM 4224 C CA . THR B 1 179 ? 1.451 -2.553 -15.744 1 95.89 179 THR B CA 1
ATOM 4225 C C . THR B 1 179 ? 0.874 -1.143 -15.825 1 95.89 179 THR B C 1
ATOM 4227 O O . THR B 1 179 ? 1.535 -0.173 -15.448 1 95.89 179 THR B O 1
ATOM 4230 N N . THR B 1 180 ? -0.365 -1.066 -16.255 1 95.7 180 THR B N 1
ATOM 4231 C CA . THR B 1 180 ? -1.033 0.226 -16.369 1 95.7 180 THR B CA 1
ATOM 4232 C C . THR B 1 180 ? -1.249 0.847 -14.991 1 95.7 180 THR B C 1
ATOM 4234 O O . THR B 1 180 ? -1.083 2.056 -14.817 1 95.7 180 THR B O 1
ATOM 4237 N N . THR B 1 181 ? -1.656 -0 -14.061 1 94.79 181 THR B N 1
ATOM 4238 C CA . THR B 1 181 ? -1.9 0.495 -12.711 1 94.79 181 THR B CA 1
ATOM 4239 C C . THR B 1 181 ? -0.618 1.057 -12.102 1 94.79 181 THR B C 1
ATOM 4241 O O . THR B 1 181 ? -0.652 2.067 -11.395 1 94.79 181 THR B O 1
ATOM 4244 N N . LYS B 1 182 ? 0.514 0.458 -12.38 1 95.67 182 LYS B N 1
ATOM 4245 C CA . LYS B 1 182 ? 1.799 0.966 -11.91 1 95.67 182 LYS B CA 1
ATOM 4246 C C . LYS B 1 182 ? 2.138 2.299 -12.571 1 95.67 182 LYS B C 1
ATOM 4248 O O . LYS B 1 182 ? 2.59 3.232 -11.903 1 95.67 182 LYS B O 1
ATOM 4253 N N . GLN B 1 183 ? 1.859 2.397 -13.81 1 95.49 183 GLN B N 1
ATOM 4254 C CA . GLN B 1 183 ? 2.125 3.635 -14.533 1 95.49 183 GLN B CA 1
ATOM 4255 C C . GLN B 1 183 ? 1.252 4.774 -14.014 1 95.49 183 GLN B C 1
ATOM 4257 O O . GLN B 1 183 ? 1.73 5.896 -13.831 1 95.49 183 GLN B O 1
ATOM 4262 N N . LEU B 1 184 ? 0.036 4.469 -13.76 1 94.4 184 LEU B N 1
ATOM 4263 C CA . LEU B 1 184 ? -0.893 5.465 -13.239 1 94.4 184 LEU B CA 1
ATOM 4264 C C . LEU B 1 184 ? -0.461 5.939 -11.855 1 94.4 184 LEU B C 1
ATOM 4266 O O . LEU B 1 184 ? -0.55 7.13 -11.546 1 94.4 184 LEU B O 1
ATOM 4270 N N . LYS B 1 185 ? 0.049 5.024 -11.081 1 93.47 185 LYS B N 1
ATOM 4271 C CA . LYS B 1 185 ? 0.492 5.395 -9.74 1 93.47 185 LYS B CA 1
ATOM 4272 C C . LYS B 1 185 ? 1.753 6.253 -9.795 1 93.47 185 LYS B C 1
ATOM 4274 O O . LYS B 1 185 ? 1.914 7.182 -9 1 93.47 185 LYS B O 1
ATOM 4279 N N . ASP B 1 186 ? 2.652 6 -10.699 1 92.56 186 ASP B N 1
ATOM 4280 C CA . ASP B 1 186 ? 3.845 6.822 -10.881 1 92.56 186 ASP B CA 1
ATOM 4281 C C . ASP B 1 186 ? 3.473 8.253 -11.263 1 92.56 186 ASP B C 1
ATOM 4283 O O . ASP B 1 186 ? 4.055 9.209 -10.746 1 92.56 186 ASP B O 1
ATOM 4287 N N . ASP B 1 187 ? 2.494 8.38 -12.021 1 91.93 187 ASP B N 1
ATOM 4288 C CA . ASP B 1 187 ? 2.021 9.698 -12.433 1 91.93 187 ASP B CA 1
ATOM 4289 C C . ASP B 1 187 ? 1.372 10.439 -11.265 1 91.93 187 ASP B C 1
ATOM 4291 O O . ASP B 1 187 ? 1.592 11.638 -11.085 1 91.93 187 ASP B O 1
ATOM 4295 N N . GLU B 1 188 ? 0.59 9.72 -10.555 1 90.63 188 GLU B N 1
ATOM 4296 C CA . GLU B 1 188 ? -0.062 10.297 -9.383 1 90.63 188 GLU B CA 1
ATOM 4297 C C . GLU B 1 188 ? 0.965 10.795 -8.37 1 90.63 188 GLU B C 1
ATOM 4299 O O . GLU B 1 188 ? 0.825 11.892 -7.825 1 90.63 188 GLU B O 1
ATOM 4304 N N . LEU B 1 189 ? 2.02 10.021 -8.148 1 88.06 189 LEU B N 1
ATOM 4305 C CA . LEU B 1 189 ? 3.034 10.353 -7.152 1 88.06 189 LEU B CA 1
ATOM 4306 C C . LEU B 1 189 ? 3.838 11.575 -7.582 1 88.06 189 LEU B C 1
ATOM 4308 O O . LEU B 1 189 ? 4.232 12.39 -6.745 1 88.06 189 LEU B O 1
ATOM 4312 N N . THR B 1 190 ? 4.071 11.687 -8.779 1 86.1 190 THR B N 1
ATOM 4313 C CA . THR B 1 190 ? 4.794 12.849 -9.283 1 86.1 190 THR B CA 1
ATOM 4314 C C . THR B 1 190 ? 3.986 14.125 -9.062 1 86.1 190 THR B C 1
ATOM 4316 O O . THR B 1 190 ? 4.537 15.154 -8.666 1 86.1 190 THR B O 1
ATOM 4319 N N . SER B 1 191 ? 2.703 14.028 -9.223 1 82.31 191 SER B N 1
ATOM 4320 C CA . SER B 1 191 ? 1.818 15.167 -9 1 82.31 191 SER B CA 1
ATOM 4321 C C . SER B 1 191 ? 1.659 15.461 -7.513 1 82.31 191 SER B C 1
ATOM 4323 O O . SER B 1 191 ? 1.69 16.622 -7.097 1 82.31 191 SER B O 1
ATOM 4325 N N . LEU B 1 192 ? 1.545 14.434 -6.654 1 80.49 192 LEU B N 1
ATOM 4326 C CA . LEU B 1 192 ? 1.318 14.567 -5.219 1 80.49 192 LEU B CA 1
ATOM 4327 C C . LEU B 1 192 ? 2.566 15.089 -4.517 1 80.49 192 LEU B C 1
ATOM 4329 O O . LEU B 1 192 ? 2.474 15.937 -3.626 1 80.49 192 LEU B O 1
ATOM 4333 N N . SER B 1 193 ? 3.735 14.503 -4.815 1 74.4 193 SER B N 1
ATOM 4334 C CA . SER B 1 193 ? 4.979 14.888 -4.158 1 74.4 193 SER B CA 1
ATOM 4335 C C . SER B 1 193 ? 5.313 16.353 -4.421 1 74.4 193 SER B C 1
ATOM 4337 O O . SER B 1 193 ? 5.865 17.034 -3.554 1 74.4 193 SER B O 1
ATOM 4339 N N . SER B 1 194 ? 4.854 16.916 -5.429 1 73.54 194 SER B N 1
ATOM 4340 C CA . SER B 1 194 ? 5.212 18.286 -5.783 1 73.54 194 SER B CA 1
ATOM 4341 C C . SER B 1 194 ? 4.243 19.287 -5.163 1 73.54 194 SER B C 1
ATOM 4343 O O . SER B 1 194 ? 4.66 20.203 -4.45 1 73.54 194 SER B O 1
ATOM 4345 N N . ASP B 1 195 ? 3.008 18.93 -5.127 1 81.86 195 ASP B N 1
ATOM 4346 C CA . ASP B 1 195 ? 2.065 19.999 -4.812 1 81.86 195 ASP B CA 1
ATOM 4347 C C . ASP B 1 195 ? 1.396 19.761 -3.46 1 81.86 195 ASP B C 1
ATOM 4349 O O . ASP B 1 195 ? 1.379 20.649 -2.605 1 81.86 195 ASP B O 1
ATOM 4353 N N . THR B 1 196 ? 0.953 18.566 -3.283 1 84.29 196 THR B N 1
ATOM 4354 C CA . THR B 1 196 ? 0.143 18.308 -2.098 1 84.29 196 THR B CA 1
ATOM 4355 C C . THR B 1 196 ? 1.014 18.264 -0.846 1 84.29 196 THR B C 1
ATOM 4357 O O . THR B 1 196 ? 0.699 18.904 0.16 1 84.29 196 THR B O 1
ATOM 4360 N N . LEU B 1 197 ? 2.194 17.633 -0.885 1 86.42 197 LEU B N 1
ATOM 4361 C CA . LEU B 1 197 ? 3.082 17.543 0.269 1 86.42 197 LEU B CA 1
ATOM 4362 C C . LEU B 1 197 ? 3.66 18.911 0.618 1 86.42 197 LEU B C 1
ATOM 4364 O O . LEU B 1 197 ? 3.835 19.234 1.795 1 86.42 197 LEU B O 1
ATOM 4368 N N . GLU B 1 198 ? 3.785 19.699 -0.392 1 89.18 198 GLU B N 1
ATOM 4369 C CA . GLU B 1 198 ? 4.279 21.055 -0.171 1 89.18 198 GLU B CA 1
ATOM 4370 C C . GLU B 1 198 ? 3.25 21.903 0.57 1 89.18 198 GLU B C 1
ATOM 4372 O O . GLU B 1 198 ? 3.605 22.696 1.445 1 89.18 198 GLU B O 1
ATOM 4377 N N . ASN B 1 199 ? 2.037 21.724 0.244 1 89.98 199 ASN B N 1
ATOM 4378 C CA . ASN B 1 199 ? 0.985 22.472 0.926 1 89.98 199 ASN B CA 1
ATOM 4379 C C . ASN B 1 199 ? 0.886 22.082 2.399 1 89.98 199 ASN B C 1
ATOM 4381 O O . ASN B 1 199 ? 0.689 22.941 3.26 1 89.98 199 ASN B O 1
ATOM 4385 N N . PHE B 1 200 ? 1.058 20.849 2.681 1 91.67 200 PHE B N 1
ATOM 4386 C CA . PHE B 1 200 ? 1.068 20.399 4.068 1 91.67 200 PHE B CA 1
ATOM 4387 C C . PHE B 1 200 ? 2.23 21.024 4.831 1 91.67 200 PHE B C 1
ATOM 4389 O O . PHE B 1 200 ? 2.066 21.462 5.972 1 91.67 200 PHE B O 1
ATOM 4396 N N . ARG B 1 201 ? 3.328 21.161 4.156 1 92.14 201 ARG B N 1
ATOM 4397 C CA . ARG B 1 201 ? 4.52 21.712 4.794 1 92.14 201 ARG B CA 1
ATOM 4398 C C . ARG B 1 201 ? 4.393 23.22 4.979 1 92.14 201 ARG B C 1
ATOM 4400 O O . ARG B 1 201 ? 4.919 23.778 5.945 1 92.14 201 ARG B O 1
ATOM 4407 N N . LYS B 1 202 ? 3.609 23.861 4.087 1 93.6 202 LYS B N 1
ATOM 4408 C CA . LYS B 1 202 ? 3.379 25.298 4.21 1 93.6 202 LYS B CA 1
ATOM 4409 C C . LYS B 1 202 ? 2.657 25.629 5.513 1 93.6 202 LYS B C 1
ATOM 4411 O O . LYS B 1 202 ? 3.017 26.585 6.203 1 93.6 202 LYS B O 1
ATOM 4416 N N . LEU B 1 203 ? 1.658 24.837 5.807 1 93.35 203 LEU B N 1
ATOM 4417 C CA . LEU B 1 203 ? 0.935 25.081 7.051 1 93.35 203 LEU B CA 1
ATOM 4418 C C . LEU B 1 203 ? 1.843 24.865 8.258 1 93.35 203 LEU B C 1
ATOM 4420 O O . LEU B 1 203 ? 1.765 25.608 9.239 1 93.35 203 LEU B O 1
ATOM 4424 N N . GLN B 1 204 ? 2.703 23.872 8.165 1 93.48 204 GLN B N 1
ATOM 4425 C CA . GLN B 1 204 ? 3.656 23.627 9.243 1 93.48 204 GLN B CA 1
ATOM 4426 C C . GLN B 1 204 ? 4.561 24.836 9.463 1 93.48 204 GLN B C 1
ATOM 4428 O O . GLN B 1 204 ? 4.84 25.209 10.604 1 93.48 204 GLN B O 1
ATOM 4433 N N . ASP B 1 205 ? 4.887 25.48 8.417 1 93.67 205 ASP B N 1
ATOM 4434 C CA . ASP B 1 205 ? 5.745 26.659 8.487 1 93.67 205 ASP B CA 1
ATOM 4435 C C . ASP B 1 205 ? 5.02 27.828 9.15 1 93.67 205 ASP B C 1
ATOM 4437 O O . ASP B 1 205 ? 5.609 28.557 9.951 1 93.67 205 ASP B O 1
ATOM 4441 N N . TYR B 1 206 ? 3.743 27.977 8.824 1 94.11 206 TYR B N 1
ATOM 4442 C CA . TYR B 1 206 ? 2.959 29.053 9.421 1 94.11 206 TYR B CA 1
ATOM 4443 C C . TYR B 1 206 ? 2.787 28.835 10.919 1 94.11 206 TYR B C 1
ATOM 4445 O O . TYR B 1 206 ? 2.886 29.779 11.706 1 94.11 206 TYR B O 1
ATOM 4453 N N . LEU B 1 207 ? 2.593 27.608 11.307 1 93.78 207 LEU B N 1
ATOM 4454 C CA . LEU B 1 207 ? 2.435 27.294 12.722 1 93.78 207 LEU B CA 1
ATOM 4455 C C . LEU B 1 207 ? 3.736 27.534 13.481 1 93.78 207 LEU B C 1
ATOM 4457 O O . LEU B 1 207 ? 3.729 28.132 14.56 1 93.78 207 LEU B O 1
ATOM 4461 N N . ALA B 1 208 ? 4.828 27.178 12.899 1 93.44 208 ALA B N 1
ATOM 4462 C CA . ALA B 1 208 ? 6.135 27.388 13.518 1 93.44 208 ALA B CA 1
ATOM 4463 C C . ALA B 1 208 ? 6.457 28.876 13.626 1 93.44 208 ALA B C 1
ATOM 4465 O O . ALA B 1 208 ? 6.994 29.329 14.64 1 93.44 208 ALA B O 1
ATOM 4466 N N . SER B 1 209 ? 6.083 29.601 12.586 1 94.1 209 SER B N 1
ATOM 4467 C CA . SER B 1 209 ? 6.352 31.035 12.564 1 94.1 209 SER B CA 1
ATOM 4468 C C . SER B 1 209 ? 5.608 31.754 13.685 1 94.1 209 SER B C 1
ATOM 4470 O O . SER B 1 209 ? 6.174 32.617 14.359 1 94.1 209 SER B O 1
ATOM 4472 N N . LEU B 1 210 ? 4.367 31.377 13.873 1 93.96 210 LEU B N 1
ATOM 4473 C CA . LEU B 1 210 ? 3.592 32.005 14.937 1 93.96 210 LEU B CA 1
ATOM 4474 C C . LEU B 1 210 ? 4.153 31.639 16.307 1 93.96 210 LEU B C 1
ATOM 4476 O O . LEU B 1 210 ? 4.187 32.476 17.213 1 93.96 210 LEU B O 1
ATOM 4480 N N . HIS B 1 211 ? 4.602 30.423 16.428 1 94.03 211 HIS B N 1
ATOM 4481 C CA . HIS B 1 211 ? 5.207 29.984 17.681 1 94.03 211 HIS B CA 1
ATOM 4482 C C . HIS B 1 211 ? 6.45 30.804 18.01 1 94.03 211 HIS B C 1
ATOM 4484 O O . HIS B 1 211 ? 6.605 31.278 19.138 1 94.03 211 HIS B O 1
ATOM 4490 N N . PHE B 1 212 ? 7.244 31.08 17.034 1 92.9 212 PHE B N 1
ATOM 4491 C CA . PHE B 1 212 ? 8.468 31.849 17.227 1 92.9 212 PHE B CA 1
ATOM 4492 C C . PHE B 1 212 ? 8.148 33.307 17.532 1 92.9 212 PHE B C 1
ATOM 4494 O O . PHE B 1 212 ? 8.854 33.954 18.309 1 92.9 212 PHE B O 1
ATOM 4501 N N . LEU B 1 213 ? 7.075 33.747 16.921 1 94.53 213 LEU B N 1
ATOM 4502 C CA . LEU B 1 213 ? 6.653 35.118 17.188 1 94.53 213 LEU B CA 1
ATOM 4503 C C . LEU B 1 213 ? 6.214 35.278 18.64 1 94.53 213 LEU B C 1
ATOM 4505 O O . LEU B 1 213 ? 6.59 36.247 19.303 1 94.53 213 LEU B O 1
ATOM 4509 N N . ILE B 1 214 ? 5.507 34.335 19.179 1 94.95 214 ILE B N 1
ATOM 4510 C CA . ILE B 1 214 ? 5.032 34.394 20.557 1 94.95 214 ILE B CA 1
ATOM 4511 C C . ILE B 1 214 ? 6.216 34.293 21.516 1 94.95 214 ILE B C 1
ATOM 4513 O O . ILE B 1 214 ? 6.254 34.979 22.54 1 94.95 214 ILE B O 1
ATOM 4517 N N . GLU B 1 215 ? 7.157 33.511 21.154 1 94.16 215 GLU B N 1
ATOM 4518 C CA . GLU B 1 215 ? 8.363 33.393 21.969 1 94.16 215 GLU B CA 1
ATOM 4519 C C . GLU B 1 215 ? 9.129 34.711 22.016 1 94.16 215 GLU B C 1
ATOM 4521 O O . GLU B 1 215 ? 9.61 35.118 23.075 1 94.16 215 GLU B O 1
ATOM 4526 N N . ARG B 1 216 ? 9.204 35.425 20.919 1 94.09 216 ARG B N 1
ATOM 4527 C CA . ARG B 1 216 ? 9.874 36.719 20.847 1 94.09 216 ARG B CA 1
ATOM 4528 C C . ARG B 1 216 ? 9.148 37.759 21.694 1 94.09 216 ARG B C 1
ATOM 4530 O O . ARG B 1 216 ? 9.784 38.571 22.37 1 94.09 216 ARG B O 1
ATOM 4537 N N . ILE B 1 217 ? 7.851 37.711 21.702 1 94.66 217 ILE B N 1
ATOM 4538 C CA . ILE B 1 217 ? 7.055 38.643 22.494 1 94.66 217 ILE B CA 1
ATOM 4539 C C . ILE B 1 217 ? 7.258 38.361 23.981 1 94.66 217 ILE B C 1
ATOM 4541 O O . ILE B 1 217 ? 7.384 39.288 24.784 1 94.66 217 ILE B O 1
ATOM 4545 N N . GLY B 1 218 ? 7.301 37.071 24.29 1 93.31 218 GLY B N 1
ATOM 4546 C CA . GLY B 1 218 ? 7.554 36.709 25.675 1 93.31 218 GLY B CA 1
ATOM 4547 C C . GLY B 1 218 ? 8.893 37.206 26.186 1 93.31 218 GLY B C 1
ATOM 4548 O O . GLY B 1 218 ? 8.982 37.735 27.296 1 93.31 218 GLY B O 1
ATOM 4549 N N . ASN B 1 219 ? 9.927 37.149 25.415 1 94.54 219 ASN B N 1
ATOM 4550 C CA . ASN B 1 219 ? 11.256 37.628 25.78 1 94.54 219 ASN B CA 1
ATOM 4551 C C . ASN B 1 219 ? 11.286 39.147 25.918 1 94.54 219 ASN B C 1
ATOM 4553 O O . ASN B 1 219 ? 11.878 39.678 26.86 1 94.54 219 ASN B O 1
ATOM 4557 N N . PHE B 1 220 ? 10.595 39.82 25.004 1 94.49 220 PHE B N 1
ATOM 4558 C CA . PHE B 1 220 ? 10.537 41.276 25.045 1 94.49 220 PHE B CA 1
ATOM 4559 C C . PHE B 1 220 ? 9.756 41.752 26.264 1 94.49 220 PHE B C 1
ATOM 4561 O O . PHE B 1 220 ? 10.116 42.753 26.887 1 94.49 220 PHE B O 1
ATOM 4568 N N . LYS B 1 221 ? 8.698 41.074 26.577 1 96.18 221 LYS B N 1
ATOM 4569 C CA . LYS B 1 221 ? 7.922 41.408 27.767 1 96.18 221 LYS B CA 1
ATOM 4570 C C . LYS B 1 221 ? 8.789 41.356 29.022 1 96.18 221 LYS B C 1
ATOM 4572 O O . LYS B 1 221 ? 8.785 42.292 29.824 1 96.18 221 LYS B O 1
ATOM 4577 N N . ASN B 1 222 ? 9.591 40.298 29.215 1 95.91 222 ASN B N 1
ATOM 4578 C CA . ASN B 1 222 ? 10.434 40.139 30.396 1 95.91 222 ASN B CA 1
ATOM 4579 C C . ASN B 1 222 ? 11.474 41.251 30.496 1 95.91 222 ASN B C 1
ATOM 4581 O O . ASN B 1 222 ? 11.68 41.82 31.569 1 95.91 222 ASN B O 1
ATOM 4585 N N . ALA B 1 223 ? 12.015 41.654 29.394 1 95.11 223 ALA B N 1
ATOM 4586 C CA . ALA B 1 223 ? 13.035 42.699 29.368 1 95.11 223 ALA B CA 1
ATOM 4587 C C . ALA B 1 223 ? 12.418 44.073 29.612 1 95.11 223 ALA B C 1
ATOM 4589 O O . ALA B 1 223 ? 12.957 44.875 30.378 1 95.11 223 ALA B O 1
ATOM 4590 N N . SER B 1 224 ? 11.276 44.355 29.002 1 95.31 224 SER B N 1
ATOM 4591 C CA . SER B 1 224 ? 10.633 45.661 29.105 1 95.31 224 SER B CA 1
ATOM 4592 C C . SER B 1 224 ? 10.032 45.873 30.49 1 95.31 224 SER B C 1
ATOM 4594 O O . SER B 1 224 ? 10.025 46.993 31.005 1 95.31 224 SER B O 1
ATOM 4596 N N . GLU B 1 225 ? 9.508 44.787 31.068 1 95.21 225 GLU B N 1
ATOM 4597 C CA . GLU B 1 225 ? 8.957 44.902 32.415 1 95.21 225 GLU B CA 1
ATOM 4598 C C . GLU B 1 225 ? 10.035 45.295 33.421 1 95.21 225 GLU B C 1
ATOM 4600 O O . GLU B 1 225 ? 9.802 46.135 34.292 1 95.21 225 GLU B O 1
ATOM 4605 N N . LYS B 1 226 ? 11.224 44.759 33.346 1 95.83 226 LYS B N 1
ATOM 4606 C CA . LYS B 1 226 ? 12.346 45.123 34.206 1 95.83 226 LYS B CA 1
ATOM 4607 C C . LYS B 1 226 ? 12.75 46.579 33.995 1 95.83 226 LYS B C 1
ATOM 4609 O O . LYS B 1 226 ? 12.981 47.31 34.96 1 95.83 226 LYS B O 1
ATOM 4614 N N . GLN B 1 227 ? 12.729 47.03 32.768 1 96.26 227 GLN B N 1
ATOM 4615 C CA . GLN B 1 227 ? 13.108 48.4 32.438 1 96.26 227 GLN B CA 1
ATOM 4616 C C . GLN B 1 227 ? 12.075 49.397 32.955 1 96.26 227 GLN B C 1
ATOM 4618 O O . GLN B 1 227 ? 12.43 50.484 33.414 1 96.26 227 GLN B O 1
ATOM 4623 N N . ILE B 1 228 ? 10.81 49.002 32.881 1 96.33 228 ILE B N 1
ATOM 4624 C CA . ILE B 1 228 ? 9.74 49.868 33.364 1 96.33 228 ILE B CA 1
ATOM 4625 C C . ILE B 1 228 ? 9.891 50.087 34.867 1 96.33 228 ILE B C 1
ATOM 4627 O O . ILE B 1 228 ? 9.785 51.216 35.351 1 96.33 228 ILE B O 1
ATOM 4631 N N . HIS B 1 229 ? 10.212 49.045 35.592 1 95.11 229 HIS B N 1
ATOM 4632 C CA . HIS B 1 229 ? 10.358 49.156 37.039 1 95.11 229 HIS B CA 1
ATOM 4633 C C . HIS B 1 229 ? 11.537 50.052 37.406 1 95.11 229 HIS B C 1
ATOM 4635 O O . HIS B 1 229 ? 11.434 50.877 38.316 1 95.11 229 HIS B O 1
ATOM 4641 N N . VAL B 1 230 ? 12.604 49.952 36.64 1 95.87 230 VAL B N 1
ATOM 4642 C CA . VAL B 1 230 ? 13.792 50.758 36.898 1 95.87 230 VAL B CA 1
ATOM 4643 C C . VAL B 1 230 ? 13.492 52.227 36.607 1 95.87 230 VAL B C 1
ATOM 4645 O O . VAL B 1 230 ? 13.817 53.105 37.41 1 95.87 230 VAL B O 1
ATOM 4648 N N . LEU B 1 231 ? 12.757 52.5 35.542 1 96.02 231 LEU B N 1
ATOM 4649 C CA . LEU B 1 231 ? 12.456 53.866 35.128 1 96.02 231 LEU B CA 1
ATOM 4650 C C . LEU B 1 231 ? 11.429 54.503 36.058 1 96.02 231 LEU B C 1
ATOM 4652 O O . LEU B 1 231 ? 11.566 55.669 36.436 1 96.02 231 LEU B O 1
ATOM 4656 N N . LEU B 1 232 ? 10.433 53.755 36.452 1 94.57 232 LEU B N 1
ATOM 4657 C CA . LEU B 1 232 ? 9.412 54.278 37.354 1 94.57 232 LEU B CA 1
ATOM 4658 C C . LEU B 1 232 ? 10.01 54.611 38.717 1 94.57 232 LEU B C 1
ATOM 4660 O O . LEU B 1 232 ? 9.687 55.645 39.305 1 94.57 232 LEU B O 1
ATOM 4664 N N . ASN B 1 233 ? 10.903 53.769 39.227 1 94.59 233 ASN B N 1
ATOM 4665 C CA . ASN B 1 233 ? 11.575 54.031 40.495 1 94.59 233 ASN B CA 1
ATOM 4666 C C . ASN B 1 233 ? 12.446 55.281 40.42 1 94.59 233 ASN B C 1
ATOM 4668 O O . ASN B 1 233 ? 12.451 56.096 41.344 1 94.59 233 ASN B O 1
ATOM 4672 N N . ARG B 1 234 ? 13.104 55.454 39.314 1 95.1 234 ARG B N 1
ATOM 4673 C CA . ARG B 1 234 ? 13.937 56.634 39.107 1 95.1 234 ARG B CA 1
ATOM 4674 C C . ARG B 1 234 ? 13.09 57.901 39.056 1 95.1 234 ARG B C 1
ATOM 4676 O O . ARG B 1 234 ? 13.44 58.913 39.666 1 95.1 234 ARG B O 1
ATOM 4683 N N . ILE B 1 235 ? 11.984 57.817 38.405 1 93.97 235 ILE B N 1
ATOM 4684 C CA . ILE B 1 235 ? 11.094 58.963 38.251 1 93.97 235 ILE B CA 1
ATOM 4685 C C . ILE B 1 235 ? 10.471 59.318 39.599 1 93.97 235 ILE B C 1
ATOM 4687 O O . ILE B 1 235 ? 10.427 60.49 39.98 1 93.97 235 ILE B O 1
ATOM 4691 N N . MET B 1 236 ? 10.096 58.294 40.356 1 90.5 236 MET B N 1
ATOM 4692 C CA . MET B 1 236 ? 9.457 58.529 41.648 1 90.5 236 MET B CA 1
ATOM 4693 C C . MET B 1 236 ? 10.454 59.097 42.653 1 90.5 236 MET B C 1
ATOM 4695 O O . MET B 1 236 ? 10.131 60.023 43.399 1 90.5 236 MET B O 1
ATOM 4699 N N . LYS B 1 237 ? 11.665 58.591 42.639 1 92.15 237 LYS B N 1
ATOM 4700 C CA . LYS B 1 237 ? 12.694 59.085 43.549 1 92.15 237 LYS B CA 1
ATOM 4701 C C . LYS B 1 237 ? 13.082 60.522 43.212 1 92.15 237 LYS B C 1
ATOM 4703 O O . LYS B 1 237 ? 13.231 61.356 44.107 1 92.15 237 LYS B O 1
ATOM 4708 N N . THR B 1 238 ? 13.205 60.787 41.909 1 91.9 238 THR B N 1
ATOM 4709 C CA . THR B 1 238 ? 13.565 62.132 41.472 1 91.9 238 THR B CA 1
ATOM 4710 C C . THR B 1 238 ? 12.448 63.121 41.79 1 91.9 238 THR B C 1
ATOM 4712 O O . THR B 1 238 ? 12.712 64.25 42.211 1 91.9 238 THR B O 1
ATOM 4715 N N . ASN B 1 239 ? 11.206 62.7 41.601 1 87.32 239 ASN B N 1
ATOM 4716 C CA . ASN B 1 239 ? 10.052 63.536 41.911 1 87.32 239 ASN B CA 1
ATOM 4717 C C . ASN B 1 239 ? 9.964 63.839 43.404 1 87.32 239 ASN B C 1
ATOM 4719 O O . ASN B 1 239 ? 9.659 64.967 43.796 1 87.32 239 ASN B O 1
ATOM 4723 N N . GLU B 1 240 ? 10.237 62.857 44.225 1 87.19 240 GLU B N 1
ATOM 4724 C CA . GLU B 1 240 ? 10.213 63.048 45.672 1 87.19 240 GLU B CA 1
ATOM 4725 C C . GLU B 1 240 ? 11.313 64.007 46.12 1 87.19 240 GLU B C 1
ATOM 4727 O O . GLU B 1 240 ? 11.086 64.862 46.978 1 87.19 240 GLU B O 1
ATOM 4732 N N . ARG B 1 241 ? 12.462 63.856 45.532 1 89.22 241 ARG B N 1
ATOM 4733 C CA . ARG B 1 241 ? 13.578 64.735 45.868 1 89.22 241 ARG B CA 1
ATOM 4734 C C . ARG B 1 241 ? 13.28 66.175 45.465 1 89.22 241 ARG B C 1
ATOM 4736 O O . ARG B 1 241 ? 13.586 67.11 46.209 1 89.22 241 ARG B O 1
ATOM 4743 N N . LEU B 1 242 ? 12.704 66.305 44.319 1 87.31 242 LEU B N 1
ATOM 4744 C CA . LEU B 1 242 ? 12.341 67.636 43.846 1 87.31 242 LEU B CA 1
ATOM 4745 C C . LEU B 1 242 ? 11.279 68.26 44.744 1 87.31 242 LEU B C 1
ATOM 4747 O O . LEU B 1 242 ? 11.325 69.46 45.025 1 87.31 242 LEU B O 1
ATOM 4751 N N . PHE B 1 243 ? 10.396 67.424 45.201 1 82.17 243 PHE B N 1
ATOM 4752 C CA . PHE B 1 243 ? 9.345 67.9 46.092 1 82.17 243 PHE B CA 1
ATOM 4753 C C . PHE B 1 243 ? 9.93 68.359 47.423 1 82.17 243 PHE B C 1
ATOM 4755 O O . PHE B 1 243 ? 9.521 69.387 47.966 1 82.17 243 PHE B O 1
ATOM 4762 N N . GLN B 1 244 ? 10.893 67.705 47.917 1 83.75 244 GLN B N 1
ATOM 4763 C CA . GLN B 1 244 ? 11.535 68.053 49.18 1 83.75 244 GLN B CA 1
ATOM 4764 C C . GLN B 1 244 ? 12.316 69.358 49.059 1 83.75 244 GLN B C 1
ATOM 4766 O O . GLN B 1 244 ? 12.332 70.167 49.99 1 83.75 244 GLN B O 1
ATOM 4771 N N . ILE B 1 245 ? 12.933 69.584 47.929 1 83.82 245 ILE B N 1
ATOM 4772 C CA . ILE B 1 245 ? 13.714 70.797 47.711 1 83.82 245 ILE B CA 1
ATOM 4773 C C . ILE B 1 245 ? 12.78 72.001 47.612 1 83.82 245 ILE B C 1
ATOM 4775 O O . ILE B 1 245 ? 13.108 73.089 48.092 1 83.82 245 ILE B O 1
ATOM 4779 N N . LYS B 1 246 ? 11.689 71.821 47.053 1 77.93 246 LYS B N 1
ATOM 4780 C CA . LYS B 1 246 ? 10.711 72.892 46.89 1 77.93 246 LYS B CA 1
ATOM 4781 C C . LYS B 1 246 ? 10.149 73.333 48.239 1 77.93 246 LYS B C 1
ATOM 4783 O O . LYS B 1 246 ? 9.936 74.526 48.469 1 77.93 246 LYS B O 1
ATOM 4788 N N . ILE B 1 247 ? 9.986 72.4 49.103 1 74.97 247 ILE B N 1
ATOM 4789 C CA . ILE B 1 247 ? 9.435 72.715 50.417 1 74.97 247 ILE B CA 1
ATOM 4790 C C . ILE B 1 247 ? 10.488 73.432 51.259 1 74.97 247 ILE B C 1
ATOM 4792 O O . ILE B 1 247 ? 10.17 74.368 51.996 1 74.97 247 ILE B O 1
ATOM 4796 N N . LYS B 1 248 ? 11.778 73.111 51.186 1 73.55 248 LYS B N 1
ATOM 4797 C CA . LYS B 1 248 ? 12.814 73.666 52.052 1 73.55 248 LYS B CA 1
ATOM 4798 C C . LYS B 1 248 ? 13.356 74.978 51.49 1 73.55 248 LYS B C 1
ATOM 4800 O O . LYS B 1 248 ? 14.066 75.709 52.183 1 73.55 248 LYS B O 1
ATOM 4805 N N . SER B 1 249 ? 12.885 75.726 50.499 1 65.13 249 SER B N 1
ATOM 4806 C CA . SER B 1 249 ? 13.204 77.022 49.908 1 65.13 249 SER B CA 1
ATOM 4807 C C . SER B 1 249 ? 14.706 77.18 49.701 1 65.13 249 SER B C 1
ATOM 4809 O O . SER B 1 249 ? 15.167 78.221 49.227 1 65.13 249 SER B O 1
ATOM 4811 N N . ASP B 1 250 ? 15.56 76.264 50.27 1 57.72 250 ASP B N 1
ATOM 4812 C CA . ASP B 1 250 ? 16.98 76.568 50.421 1 57.72 250 ASP B CA 1
ATOM 4813 C C . ASP B 1 250 ? 17.719 76.408 49.094 1 57.72 250 ASP B C 1
ATOM 4815 O O . ASP B 1 250 ? 18.886 76.789 48.978 1 57.72 250 ASP B O 1
ATOM 4819 N N . ILE B 1 251 ? 17.445 75.359 48.275 1 57.2 251 ILE B N 1
ATOM 4820 C CA . ILE B 1 251 ? 18.513 74.79 47.46 1 57.2 251 ILE B CA 1
ATOM 4821 C C . ILE B 1 251 ? 18.625 75.559 46.146 1 57.2 251 ILE B C 1
ATOM 4823 O O . ILE B 1 251 ? 17.617 76.007 45.594 1 57.2 251 ILE B O 1
ATOM 4827 N N . ARG B 1 252 ? 19.954 75.739 45.793 1 62.94 252 ARG B N 1
ATOM 4828 C CA . ARG B 1 252 ? 20.668 76.378 44.692 1 62.94 252 ARG B CA 1
ATOM 4829 C C . ARG B 1 252 ? 20.114 75.927 43.345 1 62.94 252 ARG B C 1
ATOM 4831 O O . ARG B 1 252 ? 19.703 74.775 43.191 1 62.94 252 ARG B O 1
ATOM 4838 N N . GLY B 1 253 ? 19.946 76.662 42.389 1 69.86 253 GLY B N 1
ATOM 4839 C CA . GLY B 1 253 ? 19.467 76.667 41.015 1 69.86 253 GLY B CA 1
ATOM 4840 C C . GLY B 1 253 ? 20.059 75.552 40.173 1 69.86 253 GLY B C 1
ATOM 4841 O O . GLY B 1 253 ? 19.356 74.931 39.374 1 69.86 253 GLY B O 1
ATOM 4842 N N . SER B 1 254 ? 21.285 75.025 40.596 1 82.27 254 SER B N 1
ATOM 4843 C CA . SER B 1 254 ? 21.988 74.078 39.738 1 82.27 254 SER B CA 1
ATOM 4844 C C . SER B 1 254 ? 21.512 72.65 39.983 1 82.27 254 SER B C 1
ATOM 4846 O O . SER B 1 254 ? 21.36 71.87 39.041 1 82.27 254 SER B O 1
ATOM 4848 N N . GLU B 1 255 ? 21.283 72.245 41.295 1 84.37 255 GLU B N 1
ATOM 4849 C CA . GLU B 1 255 ? 20.818 70.901 41.627 1 84.37 255 GLU B CA 1
ATOM 4850 C C . GLU B 1 255 ? 19.396 70.67 41.123 1 84.37 255 GLU B C 1
ATOM 4852 O O . GLU B 1 255 ? 19.068 69.578 40.655 1 84.37 255 GLU B O 1
ATOM 4857 N N . VAL B 1 256 ? 18.615 71.624 41.17 1 83.53 256 VAL B N 1
ATOM 4858 C CA . VAL B 1 256 ? 17.238 71.546 40.696 1 83.53 256 VAL B CA 1
ATOM 4859 C C . VAL B 1 256 ? 17.222 71.341 39.183 1 83.53 256 VAL B C 1
ATOM 4861 O O . VAL B 1 256 ? 16.444 70.535 38.668 1 83.53 256 VAL B O 1
ATOM 4864 N N . ASP B 1 257 ? 18.154 71.976 38.534 1 85.57 257 ASP B N 1
ATOM 4865 C CA . ASP B 1 257 ? 18.237 71.845 37.082 1 85.57 257 ASP B CA 1
ATOM 4866 C C . ASP B 1 257 ? 18.646 70.43 36.681 1 85.57 257 ASP B C 1
ATOM 4868 O O . ASP B 1 257 ? 18.145 69.89 35.693 1 85.57 257 ASP B O 1
ATOM 4872 N N . LYS B 1 258 ? 19.515 69.876 37.412 1 89.61 258 LYS B N 1
ATOM 4873 C CA . LYS B 1 258 ? 19.96 68.513 37.136 1 89.61 258 LYS B CA 1
ATOM 4874 C C . LYS B 1 258 ? 18.834 67.509 37.365 1 89.61 258 LYS B C 1
ATOM 4876 O O . LYS B 1 258 ? 18.647 66.586 36.57 1 89.61 258 LYS B O 1
ATOM 4881 N N . LEU B 1 259 ? 18.139 67.704 38.412 1 90.11 259 LEU B N 1
ATOM 4882 C CA . LEU B 1 259 ? 17.043 66.8 38.743 1 90.11 259 LEU B CA 1
ATOM 4883 C C . LEU B 1 259 ? 15.909 66.926 37.731 1 90.11 259 LEU B C 1
ATOM 4885 O O . LEU B 1 259 ? 15.282 65.929 37.367 1 90.11 259 LEU B O 1
ATOM 4889 N N . VAL B 1 260 ? 15.66 68.139 37.279 1 87.56 260 VAL B N 1
ATOM 4890 C CA . VAL B 1 260 ? 14.627 68.367 36.274 1 87.56 260 VAL B CA 1
ATOM 4891 C C . VAL B 1 260 ? 15.032 67.71 34.957 1 87.56 260 VAL B C 1
ATOM 4893 O O . VAL B 1 260 ? 14.199 67.112 34.272 1 87.56 260 VAL B O 1
ATOM 4896 N N . LYS B 1 261 ? 16.328 67.757 34.661 1 90.33 261 LYS B N 1
ATOM 4897 C CA . LYS B 1 261 ? 16.832 67.11 33.453 1 90.33 261 LYS B CA 1
ATOM 4898 C C . LYS B 1 261 ? 16.72 65.591 33.556 1 90.33 261 LYS B C 1
ATOM 4900 O O . LYS B 1 261 ? 16.304 64.929 32.603 1 90.33 261 LYS B O 1
ATOM 4905 N N . LEU B 1 262 ? 17.019 65.092 34.676 1 91.47 262 LEU B N 1
ATOM 4906 C CA . LEU B 1 262 ? 16.931 63.653 34.903 1 91.47 262 LEU B CA 1
ATOM 4907 C C . LEU B 1 262 ? 15.483 63.179 34.831 1 91.47 262 LEU B C 1
ATOM 4909 O O . LEU B 1 262 ? 15.2 62.121 34.263 1 91.47 262 LEU B O 1
ATOM 4913 N N . LEU B 1 263 ? 14.591 63.929 35.361 1 91.16 263 LEU B N 1
ATOM 4914 C CA . LEU B 1 263 ? 13.172 63.591 35.349 1 91.16 263 LEU B CA 1
ATOM 4915 C C . LEU B 1 263 ? 12.618 63.621 33.929 1 91.16 263 LEU B C 1
ATOM 4917 O O . LEU B 1 263 ? 11.894 62.71 33.521 1 91.16 263 LEU B O 1
ATOM 4921 N N . THR B 1 264 ? 12.99 64.617 33.161 1 89.76 264 THR B N 1
ATOM 4922 C CA . THR B 1 264 ? 12.515 64.755 31.789 1 89.76 264 THR B CA 1
ATOM 4923 C C . THR B 1 264 ? 13.075 63.642 30.908 1 89.76 264 THR B C 1
ATOM 4925 O O . THR B 1 264 ? 12.352 63.068 30.091 1 89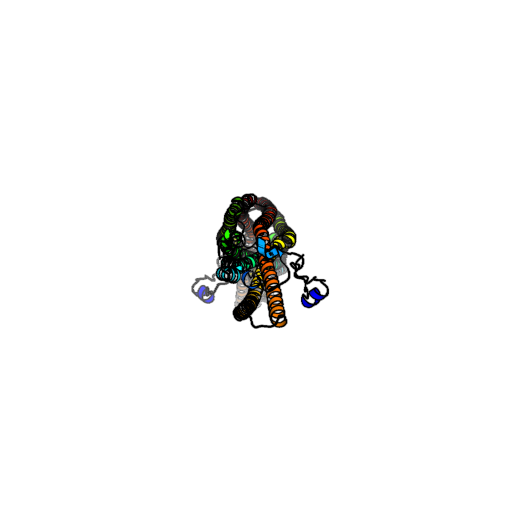.76 264 THR B O 1
ATOM 4928 N N . GLU B 1 265 ? 14.314 63.326 31.128 1 92.76 265 GLU B N 1
ATOM 4929 C CA . GLU B 1 265 ? 14.944 62.259 30.356 1 92.76 265 GLU B CA 1
ATOM 4930 C C . GLU B 1 265 ? 14.334 60.901 30.691 1 92.76 265 GLU B C 1
ATOM 4932 O O . GLU B 1 265 ? 14.089 60.088 29.797 1 92.76 265 GLU B O 1
ATOM 4937 N N . SER B 1 266 ? 14.109 60.665 31.957 1 94.04 266 SER B N 1
ATOM 4938 C CA . SER B 1 266 ? 13.522 59.396 32.376 1 94.04 266 SER B CA 1
ATOM 4939 C C . SER B 1 266 ? 12.083 59.266 31.89 1 94.04 266 SER B C 1
ATOM 4941 O O . SER B 1 266 ? 11.648 58.179 31.503 1 94.04 266 SER B O 1
ATOM 4943 N N . ALA B 1 267 ? 11.421 60.387 31.908 1 90.05 267 ALA B N 1
ATOM 4944 C CA . ALA B 1 267 ? 10.044 60.382 31.421 1 90.05 267 ALA B CA 1
ATOM 4945 C C . ALA B 1 267 ? 9.994 60.127 29.918 1 90.05 267 ALA B C 1
ATOM 4947 O O . ALA B 1 267 ? 9.11 59.418 29.431 1 90.05 267 ALA B O 1
ATOM 4948 N N . GLU B 1 268 ? 10.962 60.69 29.219 1 89.45 268 GLU B N 1
ATOM 4949 C CA . GLU B 1 268 ? 11.036 60.472 27.777 1 89.45 268 GLU B CA 1
ATOM 4950 C C . GLU B 1 268 ? 11.398 59.025 27.455 1 89.45 268 GLU B C 1
ATOM 4952 O O . GLU B 1 268 ? 10.843 58.433 26.527 1 89.45 268 GLU B O 1
ATOM 4957 N N . GLU B 1 269 ? 12.256 58.478 28.216 1 93.14 269 GLU B N 1
ATOM 4958 C CA . GLU B 1 269 ? 12.631 57.08 28.031 1 93.14 269 GLU B CA 1
ATOM 4959 C C . GLU B 1 269 ? 11.454 56.151 28.311 1 93.14 269 GLU B C 1
ATOM 4961 O O . GLU B 1 269 ? 11.243 55.172 27.592 1 93.14 269 GLU B O 1
ATOM 4966 N N . LEU B 1 270 ? 10.741 56.43 29.311 1 93.93 270 LEU B N 1
ATOM 4967 C CA . LEU B 1 270 ? 9.565 55.636 29.648 1 93.93 270 LEU B CA 1
ATOM 4968 C C . LEU B 1 270 ? 8.518 55.719 28.542 1 93.93 270 LEU B C 1
ATOM 4970 O O . LEU B 1 270 ? 7.943 54.702 28.148 1 93.93 270 LEU B O 1
ATOM 4974 N N . ASN B 1 271 ? 8.342 56.962 28.066 1 89.99 271 ASN B N 1
ATOM 4975 C CA . ASN B 1 271 ? 7.381 57.142 26.983 1 89.99 271 ASN B CA 1
ATOM 4976 C C . ASN B 1 271 ? 7.79 56.366 25.735 1 89.99 271 ASN B C 1
ATOM 4978 O O . ASN B 1 271 ? 6.941 55.802 25.043 1 89.99 271 ASN B O 1
ATOM 4982 N N . ASN B 1 272 ? 9.065 56.358 25.45 1 89.57 272 ASN B N 1
ATOM 4983 C CA . ASN B 1 272 ? 9.557 55.597 24.307 1 89.57 272 ASN B CA 1
ATOM 4984 C C . ASN B 1 272 ? 9.353 54.097 24.502 1 89.57 272 ASN B C 1
ATOM 4986 O O . ASN B 1 272 ? 8.947 53.396 23.574 1 89.57 272 ASN B O 1
ATOM 4990 N N . LEU B 1 273 ? 9.618 53.638 25.674 1 92.08 273 LEU B N 1
ATOM 4991 C CA . LEU B 1 273 ? 9.443 52.225 25.991 1 92.08 273 LEU B CA 1
ATOM 4992 C C . LEU B 1 273 ? 7.975 51.823 25.891 1 92.08 273 LEU B C 1
ATOM 4994 O O . LEU B 1 273 ? 7.649 50.785 25.311 1 92.08 273 LEU B O 1
ATOM 4998 N N . LEU B 1 274 ? 7.087 52.647 26.376 1 92.44 274 LEU B N 1
ATOM 4999 C CA . LEU B 1 274 ? 5.655 52.375 26.324 1 92.44 274 LEU B CA 1
ATOM 5000 C C . LEU B 1 274 ? 5.155 52.369 24.883 1 92.44 274 LEU B C 1
ATOM 5002 O O . LEU B 1 274 ? 4.341 51.522 24.508 1 92.44 274 LEU B O 1
ATOM 5006 N N . SER B 1 275 ? 5.677 53.312 24.102 1 90.15 275 SER B N 1
ATOM 5007 C CA . SER B 1 275 ? 5.316 53.355 22.688 1 90.15 275 SER B CA 1
ATOM 5008 C C . SER B 1 275 ? 5.727 52.073 21.973 1 90.15 275 SER B C 1
ATOM 5010 O O . SER B 1 275 ? 4.97 51.54 21.159 1 90.15 275 SER B O 1
ATOM 5012 N N . TYR B 1 276 ? 6.869 51.538 22.306 1 90.33 276 TYR B N 1
ATOM 5013 C CA . TYR B 1 276 ? 7.37 50.305 21.71 1 90.33 276 TYR B CA 1
ATOM 5014 C C . TYR B 1 276 ? 6.49 49.12 22.087 1 90.33 276 TYR B C 1
ATOM 5016 O O . TYR B 1 276 ? 6.169 48.282 21.241 1 90.33 276 TYR B O 1
ATOM 5024 N N . ILE B 1 277 ? 6.09 49.039 23.274 1 92.67 277 ILE B N 1
ATOM 5025 C CA . ILE B 1 277 ? 5.268 47.934 23.754 1 92.67 277 ILE B CA 1
ATOM 5026 C C . ILE B 1 277 ? 3.917 47.949 23.042 1 92.67 277 ILE B C 1
ATOM 5028 O O . ILE B 1 277 ? 3.436 46.908 22.589 1 92.67 277 ILE B O 1
ATOM 5032 N N . ILE B 1 278 ? 3.347 49.122 22.875 1 90.29 278 ILE B N 1
ATOM 5033 C CA . ILE B 1 278 ? 2.058 49.257 22.206 1 90.29 278 ILE B CA 1
ATOM 5034 C C . ILE B 1 278 ? 2.19 48.838 20.743 1 90.29 278 ILE B C 1
ATOM 5036 O O . ILE B 1 278 ? 1.315 48.155 20.206 1 90.29 278 ILE B O 1
ATOM 5040 N N . LEU B 1 279 ? 3.309 49.183 20.169 1 88.9 279 LEU B N 1
ATOM 5041 C CA . LEU B 1 279 ? 3.545 48.831 18.773 1 88.9 279 LEU B CA 1
ATOM 5042 C C . LEU B 1 279 ? 3.722 47.324 18.614 1 88.9 279 LEU B C 1
ATOM 5044 O O . LEU B 1 279 ? 3.206 46.731 17.664 1 88.9 279 LEU B O 1
ATOM 5048 N N . VAL B 1 280 ? 4.446 46.666 19.439 1 91.4 280 VAL B N 1
ATOM 5049 C CA . VAL B 1 280 ? 4.682 45.227 19.392 1 91.4 280 VAL B CA 1
ATOM 5050 C C . VAL B 1 280 ? 3.358 44.481 19.542 1 91.4 280 VAL B C 1
ATOM 5052 O O . VAL B 1 280 ? 3.078 43.544 18.791 1 91.4 280 VAL B O 1
ATOM 5055 N N . LYS B 1 281 ? 2.515 44.878 20.446 1 90.32 281 LYS B N 1
ATOM 5056 C CA . LYS B 1 281 ? 1.224 44.235 20.673 1 90.32 281 LYS B CA 1
ATOM 5057 C C . LYS B 1 281 ? 0.303 44.413 19.469 1 90.32 281 LYS B C 1
ATOM 5059 O O . LYS B 1 281 ? -0.392 43.476 19.068 1 90.32 281 LYS B O 1
ATOM 5064 N N . SER B 1 282 ? 0.374 45.638 18.854 1 87.19 282 SER B N 1
ATOM 5065 C CA . SER B 1 282 ? -0.449 45.901 17.679 1 87.19 282 SER B CA 1
ATOM 5066 C C . SER B 1 282 ? 0.016 45.077 16.482 1 87.19 282 SER B C 1
ATOM 5068 O O . SER B 1 282 ? -0.804 44.595 15.698 1 87.19 282 SER B O 1
ATOM 5070 N N . THR B 1 283 ? 1.285 44.954 16.324 1 88.37 283 THR B N 1
ATOM 5071 C CA . THR B 1 283 ? 1.835 44.155 15.235 1 88.37 283 THR B CA 1
ATOM 5072 C C . THR B 1 283 ? 1.477 42.682 15.409 1 88.37 283 THR B C 1
ATOM 5074 O O . THR B 1 283 ? 1.163 41.995 14.435 1 88.37 283 THR B O 1
ATOM 5077 N N . PHE B 1 284 ? 1.515 42.19 16.591 1 91.22 284 PHE B N 1
ATOM 5078 C CA . PHE B 1 284 ? 1.138 40.804 16.845 1 91.22 284 PHE B CA 1
ATOM 5079 C C . PHE B 1 284 ? -0.315 40.559 16.456 1 91.22 284 PHE B C 1
ATOM 5081 O O . PHE B 1 284 ? -0.632 39.547 15.827 1 91.22 284 PHE B O 1
ATOM 5088 N N . LEU B 1 285 ? -1.166 41.47 16.841 1 87.87 285 LEU B N 1
ATOM 5089 C CA . LEU B 1 285 ? -2.582 41.307 16.531 1 87.87 285 LEU B CA 1
ATOM 5090 C C . LEU B 1 285 ? -2.805 41.251 15.024 1 87.87 285 LEU B C 1
ATOM 5092 O O . LEU B 1 285 ? -3.629 40.47 14.542 1 87.87 285 LEU B O 1
ATOM 5096 N N . THR B 1 286 ? -2.037 42.083 14.324 1 87.38 286 THR B N 1
ATOM 5097 C CA . THR B 1 286 ? -2.149 42.075 12.87 1 87.38 286 THR B CA 1
ATOM 5098 C C . THR B 1 286 ? -1.666 40.745 12.298 1 87.38 286 THR B C 1
ATOM 5100 O O . THR B 1 286 ? -2.309 40.172 11.416 1 87.38 286 THR B O 1
ATOM 5103 N N . GLU B 1 287 ? -0.582 40.245 12.83 1 89.76 287 GLU B N 1
ATOM 5104 C CA . GLU B 1 287 ? -0.038 38.969 12.375 1 89.76 287 GLU B CA 1
ATOM 5105 C C . GLU B 1 287 ? -0.976 37.815 12.718 1 89.76 287 GLU B C 1
ATOM 5107 O O . GLU B 1 287 ? -1.116 36.869 11.94 1 89.76 287 GLU B O 1
ATOM 5112 N N . PHE B 1 288 ? -1.589 37.91 13.842 1 89.41 288 PHE B N 1
ATOM 5113 C CA . PHE B 1 288 ? -2.511 36.865 14.272 1 89.41 288 PHE B CA 1
ATOM 5114 C C . PHE B 1 288 ? -3.756 36.847 13.393 1 89.41 288 PHE B C 1
ATOM 5116 O O . PHE B 1 288 ? -4.282 35.779 13.074 1 89.41 288 PHE B O 1
ATOM 5123 N N . ARG B 1 289 ? -4.17 38.046 12.978 1 85.26 289 ARG B N 1
ATOM 5124 C CA . ARG B 1 289 ? -5.291 38.129 12.047 1 85.26 289 ARG B CA 1
ATOM 5125 C C . ARG B 1 289 ? -4.947 37.47 10.716 1 85.26 289 ARG B C 1
ATOM 5127 O O . ARG B 1 289 ? -5.778 36.774 10.129 1 85.26 289 ARG B O 1
ATOM 5134 N N . LEU B 1 290 ? -3.748 37.673 10.257 1 87.5 290 LEU B N 1
ATOM 5135 C CA . LEU B 1 290 ? -3.292 37.049 9.02 1 87.5 290 LEU B CA 1
ATOM 5136 C C . LEU B 1 290 ? -3.186 35.536 9.182 1 87.5 290 LEU B C 1
ATOM 5138 O O . LEU B 1 290 ? -3.48 34.786 8.248 1 87.5 290 LEU B O 1
ATOM 5142 N N . PHE B 1 291 ? -2.789 35.147 10.373 1 89.83 291 PHE B N 1
ATOM 5143 C CA . PHE B 1 291 ? -2.661 33.724 10.665 1 89.83 291 PHE B CA 1
ATOM 5144 C C . PHE B 1 291 ? -4.019 33.034 10.606 1 89.83 291 PHE B C 1
ATOM 5146 O O . PHE B 1 291 ? -4.113 31.869 10.215 1 89.83 291 PHE B O 1
ATOM 5153 N N . GLN B 1 292 ? -5.08 33.708 10.978 1 86.94 292 GLN B N 1
ATOM 5154 C CA . GLN B 1 292 ? -6.414 33.118 10.979 1 86.94 292 GLN B CA 1
ATOM 5155 C C . GLN B 1 292 ? -6.829 32.693 9.573 1 86.94 292 GLN B C 1
ATOM 5157 O O . GLN B 1 292 ? -7.661 31.799 9.409 1 86.94 292 GLN B O 1
ATOM 5162 N N . LYS B 1 293 ? -6.161 33.244 8.543 1 86.83 293 LYS B N 1
ATOM 5163 C CA . LYS B 1 293 ? -6.484 32.914 7.158 1 86.83 293 LYS B CA 1
ATOM 5164 C C . LYS B 1 293 ? -5.871 31.577 6.754 1 86.83 293 LYS B C 1
ATOM 5166 O O . LYS B 1 293 ? -6.202 31.029 5.7 1 86.83 293 LYS B O 1
ATOM 5171 N N . THR B 1 294 ? -5.012 31.043 7.605 1 90.22 294 THR B N 1
ATOM 5172 C CA . THR B 1 294 ? -4.379 29.763 7.309 1 90.22 294 THR B CA 1
ATOM 5173 C C . THR B 1 294 ? -5.406 28.634 7.324 1 90.22 294 THR B C 1
ATOM 5175 O O . THR B 1 294 ? -5.141 27.54 6.822 1 90.22 294 THR B O 1
ATOM 5178 N N . LYS B 1 295 ? -6.639 28.91 7.912 1 89.66 295 LYS B N 1
ATOM 5179 C CA . LYS B 1 295 ? -7.696 27.904 7.89 1 89.66 295 LYS B CA 1
ATOM 5180 C C . LYS B 1 295 ? -8.098 27.559 6.458 1 89.66 295 LYS B C 1
ATOM 5182 O O . LYS B 1 295 ? -8.461 26.417 6.168 1 89.66 295 LYS B O 1
ATOM 5187 N N . TYR B 1 296 ? -7.938 28.534 5.523 1 90.44 296 TYR B N 1
ATOM 5188 C CA . TYR B 1 296 ? -8.295 28.3 4.129 1 90.44 296 TYR B CA 1
ATOM 5189 C C . TYR B 1 296 ? -7.228 27.469 3.425 1 90.44 296 TYR B C 1
ATOM 5191 O O . TYR B 1 296 ? -7.509 26.809 2.422 1 90.44 296 TYR B O 1
ATOM 5199 N N . LEU B 1 297 ? -6.027 27.558 3.947 1 91.17 297 LEU B N 1
ATOM 5200 C CA . LEU B 1 297 ? -4.962 26.713 3.418 1 91.17 297 LEU B CA 1
ATOM 5201 C C . LEU B 1 297 ? -5.258 25.239 3.675 1 91.17 297 LEU B C 1
ATOM 5203 O O . LEU B 1 297 ? -4.945 24.384 2.844 1 91.17 297 LEU B O 1
ATOM 5207 N N . VAL B 1 298 ? -5.853 24.959 4.81 1 92.47 298 VAL B N 1
ATOM 5208 C CA . VAL B 1 298 ? -6.245 23.591 5.13 1 92.47 298 VAL B CA 1
ATOM 5209 C C . VAL B 1 298 ? -7.284 23.102 4.123 1 92.47 298 VAL B C 1
ATOM 5211 O O . VAL B 1 298 ? -7.173 21.992 3.597 1 92.47 298 VAL B O 1
ATOM 5214 N N . SER B 1 299 ? -8.23 23.955 3.843 1 92.85 299 SER B N 1
ATOM 5215 C CA . SER B 1 299 ? -9.266 23.61 2.876 1 92.85 299 SER B CA 1
ATOM 5216 C C . SER B 1 299 ? -8.67 23.343 1.498 1 92.85 299 SER B C 1
ATOM 5218 O O . SER B 1 299 ? -8.977 22.328 0.869 1 92.85 299 SER B O 1
ATOM 5220 N N . GLU B 1 300 ? -7.794 24.206 1.096 1 92.49 300 GLU B N 1
ATOM 5221 C CA . GLU B 1 300 ? -7.161 24.063 -0.212 1 92.49 300 GLU B CA 1
ATOM 5222 C C . GLU B 1 300 ? -6.331 22.785 -0.286 1 92.49 300 GLU B C 1
ATOM 5224 O O . GLU B 1 300 ? -6.351 22.084 -1.3 1 92.49 300 GLU B O 1
ATOM 5229 N N . THR B 1 301 ? -5.638 22.522 0.719 1 93.08 301 THR B N 1
ATOM 5230 C CA . THR B 1 301 ? -4.774 21.347 0.756 1 93.08 301 THR B CA 1
ATOM 5231 C C . THR B 1 301 ? -5.592 20.069 0.605 1 93.08 301 THR B C 1
ATOM 5233 O O . THR B 1 301 ? -5.251 19.197 -0.198 1 93.08 301 THR B O 1
ATOM 5236 N N . PHE B 1 302 ? -6.702 19.968 1.28 1 94.15 302 PHE B N 1
ATOM 5237 C CA . PHE B 1 302 ? -7.527 18.767 1.224 1 94.15 302 PHE B CA 1
ATOM 5238 C C . PHE B 1 302 ? -8.266 18.679 -0.106 1 94.15 302 PHE B C 1
ATOM 5240 O O . PHE B 1 302 ? -8.429 17.59 -0.661 1 94.15 302 PHE B O 1
ATOM 5247 N N . GLN B 1 303 ? -8.68 19.796 -0.619 1 93.36 303 GLN B N 1
ATOM 5248 C CA . GLN B 1 303 ? -9.342 19.788 -1.92 1 93.36 303 GLN B CA 1
ATOM 5249 C C . GLN B 1 303 ? -8.394 19.311 -3.016 1 93.36 303 GLN B C 1
ATOM 5251 O O . GLN B 1 303 ? -8.759 18.466 -3.837 1 93.36 303 GLN B O 1
ATOM 5256 N N . ASP B 1 304 ? -7.18 19.843 -2.946 1 91.34 304 ASP B N 1
ATOM 5257 C CA . ASP B 1 304 ? -6.189 19.449 -3.942 1 91.34 304 ASP B CA 1
ATOM 5258 C C . ASP B 1 304 ? -5.828 17.972 -3.804 1 91.34 304 ASP B C 1
ATOM 5260 O O . ASP B 1 304 ? -5.699 17.263 -4.804 1 91.34 304 ASP B O 1
ATOM 5264 N N . TRP B 1 305 ? -5.653 17.544 -2.653 1 92.83 305 TRP B N 1
ATOM 5265 C CA . TRP B 1 305 ? -5.286 16.159 -2.377 1 92.83 305 TRP B CA 1
ATOM 5266 C C . TRP B 1 305 ? -6.349 15.199 -2.902 1 92.83 305 TRP B C 1
ATOM 5268 O O . TRP B 1 305 ? -6.032 14.235 -3.603 1 92.83 305 TRP B O 1
ATOM 5278 N N . PHE B 1 306 ? -7.621 15.517 -2.678 1 94.02 306 PHE B N 1
ATOM 5279 C CA . PHE B 1 306 ? -8.694 14.603 -3.051 1 94.02 306 PHE B CA 1
ATOM 5280 C C . PHE B 1 306 ? -9.043 14.752 -4.527 1 94.02 306 PHE B C 1
ATOM 5282 O O . PHE B 1 306 ? -9.57 13.823 -5.143 1 94.02 306 PHE B O 1
ATOM 5289 N N . LEU B 1 307 ? -8.741 15.953 -5.071 1 92.5 307 LEU B N 1
ATOM 5290 C CA . LEU B 1 307 ? -8.924 16.11 -6.51 1 92.5 307 LEU B CA 1
ATOM 5291 C C . LEU B 1 307 ? -8.043 15.132 -7.279 1 92.5 307 LEU B C 1
ATOM 5293 O O . LEU B 1 307 ? -8.512 14.459 -8.2 1 92.5 307 LEU B O 1
ATOM 5297 N N . GLU B 1 308 ? -6.829 15.071 -6.864 1 91.22 308 GLU B N 1
ATOM 5298 C CA . GLU B 1 308 ? -5.894 14.144 -7.495 1 91.22 308 GLU B CA 1
ATOM 5299 C C . GLU B 1 308 ? -6.29 12.694 -7.228 1 91.22 308 GLU B C 1
ATOM 5301 O O . GLU B 1 308 ? -6.227 11.853 -8.127 1 91.22 308 GLU B O 1
ATOM 5306 N N . LYS B 1 309 ? -6.741 12.35 -6.059 1 92.49 309 LYS B N 1
ATOM 5307 C CA . LYS B 1 309 ? -7.127 10.991 -5.692 1 92.49 309 LYS B CA 1
ATOM 5308 C C . LYS B 1 309 ? -8.331 10.523 -6.504 1 92.49 309 LYS B C 1
ATOM 5310 O O . LYS B 1 309 ? -8.396 9.363 -6.917 1 92.49 309 LYS B O 1
ATOM 5315 N N . VAL B 1 310 ? -9.272 11.424 -6.724 1 94.35 310 VAL B N 1
ATOM 5316 C CA . VAL B 1 310 ? -10.471 11.061 -7.472 1 94.35 310 VAL B CA 1
ATOM 5317 C C . VAL B 1 310 ? -10.119 10.853 -8.943 1 94.35 310 VAL B C 1
ATOM 5319 O O . VAL B 1 310 ? -10.582 9.897 -9.569 1 94.35 310 VAL B O 1
ATOM 5322 N N . LYS B 1 311 ? -9.297 11.743 -9.453 1 94.15 311 LYS B N 1
ATOM 5323 C CA . LYS B 1 311 ? -8.888 11.633 -10.85 1 94.15 311 LYS B CA 1
ATOM 5324 C C . LYS B 1 311 ? -8.22 10.289 -11.122 1 94.15 311 LYS B C 1
ATOM 5326 O O . LYS B 1 311 ? -8.647 9.545 -12.008 1 94.15 311 LYS B O 1
ATOM 5331 N N . TYR B 1 312 ? -7.271 9.959 -10.406 1 93.27 312 TYR B N 1
ATOM 5332 C CA . TYR B 1 312 ? -6.52 8.73 -10.633 1 93.27 312 TYR B CA 1
ATOM 5333 C C . TYR B 1 312 ? -7.301 7.516 -10.144 1 93.27 312 TYR B C 1
ATOM 5335 O O . TYR B 1 312 ? -7.137 6.411 -10.668 1 93.27 312 TYR B O 1
ATOM 5343 N N . GLY B 1 313 ? -8.167 7.711 -9.131 1 92.23 313 GLY B N 1
ATOM 5344 C CA . GLY B 1 313 ? -9.05 6.633 -8.716 1 92.23 313 GLY B CA 1
ATOM 5345 C C . GLY B 1 313 ? -10.008 6.193 -9.807 1 92.23 313 GLY B C 1
ATOM 5346 O O . GLY B 1 313 ? -10.253 4.997 -9.98 1 92.23 313 GLY B O 1
ATOM 5347 N N . GLU B 1 314 ? -10.446 7.14 -10.521 1 94.25 314 GLU B N 1
ATOM 5348 C CA . GLU B 1 314 ? -11.358 6.849 -11.624 1 94.25 314 GLU B CA 1
ATOM 5349 C C . GLU B 1 314 ? -10.64 6.115 -12.754 1 94.25 314 GLU B C 1
ATOM 5351 O O . GLU B 1 314 ? -11.181 5.168 -13.327 1 94.25 314 GLU B O 1
ATOM 5356 N N . LEU B 1 315 ? -9.466 6.555 -13.069 1 95.06 315 LEU B N 1
ATOM 5357 C CA . LEU B 1 315 ? -8.685 5.906 -14.117 1 95.06 315 LEU B CA 1
ATOM 5358 C C . LEU B 1 315 ? -8.364 4.463 -13.741 1 95.06 315 LEU B C 1
ATOM 5360 O O . LEU B 1 315 ? -8.433 3.568 -14.586 1 95.06 315 LEU B O 1
ATOM 5364 N N . GLN B 1 316 ? -8.057 4.242 -12.494 1 94.1 316 GLN B N 1
ATOM 5365 C CA . GLN B 1 316 ? -7.756 2.897 -12.014 1 94.1 316 GLN B CA 1
ATOM 5366 C C . GLN B 1 316 ? -8.995 2.007 -12.058 1 94.1 316 GLN B C 1
ATOM 5368 O O . GLN B 1 316 ? -8.913 0.838 -12.438 1 94.1 316 GLN B O 1
ATOM 5373 N N . GLN B 1 317 ? -10.097 2.547 -11.679 1 94.3 317 GLN B N 1
ATOM 5374 C CA . GLN B 1 317 ? -11.34 1.783 -11.689 1 94.3 317 GLN B CA 1
ATOM 5375 C C . GLN B 1 317 ? -11.755 1.426 -13.114 1 94.3 317 GLN B C 1
ATOM 5377 O O . GLN B 1 317 ? -12.265 0.331 -13.361 1 94.3 317 GLN B O 1
ATOM 5382 N N . ASP B 1 318 ? -11.547 2.322 -13.997 1 94.87 318 ASP B N 1
ATOM 5383 C CA . ASP B 1 318 ? -11.85 2.053 -15.399 1 94.87 318 ASP B CA 1
ATOM 5384 C C . ASP B 1 318 ? -10.991 0.912 -15.938 1 94.87 318 ASP B C 1
ATOM 5386 O O . ASP B 1 318 ? -11.487 0.038 -16.651 1 94.87 318 ASP B O 1
ATOM 5390 N N . SER B 1 319 ? -9.763 0.96 -15.591 1 95.16 319 SER B N 1
ATOM 5391 C CA . SER B 1 319 ? -8.858 -0.104 -16.013 1 95.16 319 SER B CA 1
ATOM 5392 C C . SER B 1 319 ? -9.257 -1.443 -15.402 1 95.16 319 SER B C 1
ATOM 5394 O O . SER B 1 319 ? -9.214 -2.476 -16.075 1 95.16 319 SER B O 1
ATOM 5396 N N . LEU B 1 320 ? -9.692 -1.417 -14.173 1 95.6 320 LEU B N 1
ATOM 5397 C CA . LEU B 1 320 ? -10.121 -2.622 -13.472 1 95.6 320 LEU B CA 1
ATOM 5398 C C . LEU B 1 320 ? -11.379 -3.203 -14.108 1 95.6 320 LEU B C 1
ATOM 5400 O O . LEU B 1 320 ? -11.478 -4.416 -14.304 1 95.6 320 LEU B O 1
ATOM 5404 N N . GLN B 1 321 ? -12.292 -2.375 -14.489 1 95.31 321 GLN B N 1
ATOM 5405 C CA . GLN B 1 321 ? -13.536 -2.821 -15.107 1 95.31 321 GLN B CA 1
ATOM 5406 C C . GLN B 1 321 ? -13.282 -3.416 -16.489 1 95.31 321 GLN B C 1
ATOM 5408 O O . GLN B 1 321 ? -13.913 -4.404 -16.87 1 95.31 321 GLN B O 1
ATOM 5413 N N . ARG B 1 322 ? -12.37 -2.846 -17.197 1 94.8 322 ARG B N 1
ATOM 5414 C CA . ARG B 1 322 ? -12.036 -3.352 -18.524 1 94.8 322 ARG B CA 1
ATOM 5415 C C . ARG B 1 322 ? -11.474 -4.768 -18.445 1 94.8 322 ARG B C 1
ATOM 5417 O O . ARG B 1 322 ? -11.908 -5.656 -19.182 1 94.8 322 ARG B O 1
ATOM 5424 N N . VAL B 1 323 ? -10.566 -4.953 -17.564 1 95.52 323 VAL B N 1
ATOM 5425 C CA . VAL B 1 323 ? -9.949 -6.269 -17.428 1 95.52 323 VAL B CA 1
ATOM 5426 C C . VAL B 1 323 ? -10.978 -7.272 -16.912 1 95.52 323 VAL B C 1
ATOM 5428 O O . VAL B 1 323 ? -10.99 -8.431 -17.333 1 95.52 323 VAL B O 1
ATOM 5431 N N . PHE B 1 324 ? -11.884 -6.851 -16.056 1 94.99 324 PHE B N 1
ATOM 5432 C CA . PHE B 1 324 ? -12.911 -7.732 -15.512 1 94.99 324 PHE B CA 1
ATOM 5433 C C . PHE B 1 324 ? -13.851 -8.211 -16.612 1 94.99 324 PHE B C 1
ATOM 5435 O O . PHE B 1 324 ? -14.247 -9.379 -16.632 1 94.99 324 PHE B O 1
ATOM 5442 N N . ASN B 1 325 ? -14.158 -7.361 -17.505 1 94.19 325 ASN B N 1
ATOM 5443 C CA . ASN B 1 325 ? -15.016 -7.736 -18.624 1 94.19 325 ASN B CA 1
ATOM 5444 C C . ASN B 1 325 ? -14.348 -8.777 -19.518 1 94.19 325 ASN B C 1
ATOM 5446 O O . ASN B 1 325 ? -15.001 -9.714 -19.98 1 94.19 325 ASN B O 1
ATOM 5450 N N . ASP B 1 326 ? -13.047 -8.658 -19.675 1 93.96 326 ASP B N 1
ATOM 5451 C CA . ASP B 1 326 ? -12.3 -9.632 -20.465 1 93.96 326 ASP B CA 1
ATOM 5452 C C . ASP B 1 326 ? -12.251 -10.987 -19.763 1 93.96 326 ASP B C 1
ATOM 5454 O O . ASP B 1 326 ? -12.33 -12.032 -20.412 1 93.96 326 ASP B O 1
ATOM 5458 N N . LEU B 1 327 ? -12.199 -10.945 -18.454 1 94.05 327 LEU B N 1
ATOM 5459 C CA . LEU B 1 327 ? -12.056 -12.154 -17.651 1 94.05 327 LEU B CA 1
ATOM 5460 C C . LEU B 1 327 ? -13.337 -12.981 -17.678 1 94.05 327 LEU B C 1
ATOM 5462 O O . LEU B 1 327 ? -13.301 -14.197 -17.477 1 94.05 327 LEU B O 1
ATOM 5466 N N . GLN B 1 328 ? -14.44 -12.367 -17.91 1 90.19 328 GLN B N 1
ATOM 5467 C CA . GLN B 1 328 ? -15.713 -13.078 -17.958 1 90.19 328 GLN B CA 1
ATOM 5468 C C . GLN B 1 328 ? -15.782 -14.003 -19.169 1 90.19 328 GLN B C 1
ATOM 5470 O O . GLN B 1 328 ? -16.566 -14.954 -19.186 1 90.19 328 GLN B O 1
ATOM 5475 N N . ASP B 1 329 ? -14.879 -13.792 -20.173 1 86.1 329 ASP B N 1
ATOM 5476 C CA . ASP B 1 329 ? -14.871 -14.586 -21.398 1 86.1 329 ASP B CA 1
ATOM 5477 C C . ASP B 1 329 ? -13.935 -15.785 -21.269 1 86.1 329 ASP B C 1
ATOM 5479 O O . ASP B 1 329 ? -13.79 -16.57 -22.208 1 86.1 329 ASP B O 1
ATOM 5483 N N . MET B 1 330 ? -13.423 -15.936 -20.082 1 88.3 330 MET B N 1
ATOM 5484 C CA . MET B 1 330 ? -12.519 -17.064 -19.877 1 88.3 330 MET B CA 1
ATOM 5485 C C . MET B 1 330 ? -13.296 -18.372 -19.776 1 88.3 330 MET B C 1
ATOM 5487 O O . MET B 1 330 ? -14.343 -18.429 -19.127 1 88.3 330 MET B O 1
ATOM 5491 N N . PRO B 1 331 ? -12.834 -19.338 -20.495 1 83.3 331 PRO B N 1
ATOM 5492 C CA . PRO B 1 331 ? -13.506 -20.638 -20.427 1 83.3 331 PRO B CA 1
ATOM 5493 C C . PRO B 1 331 ? -13.412 -21.278 -19.044 1 83.3 331 PRO B C 1
ATOM 5495 O O . PRO B 1 331 ? -12.391 -21.144 -18.365 1 83.3 331 PRO B O 1
ATOM 5498 N N . LEU B 1 332 ? -14.618 -21.84 -18.435 1 74.05 332 LEU B N 1
ATOM 5499 C CA . LEU B 1 332 ? -14.66 -22.467 -17.118 1 74.05 332 LEU B CA 1
ATOM 5500 C C . LEU B 1 332 ? -14.842 -23.976 -17.239 1 74.05 332 LEU B C 1
ATOM 5502 O O . LEU B 1 332 ? -14.961 -24.675 -16.23 1 74.05 332 LEU B O 1
ATOM 5506 N N . LYS B 1 333 ? -15.073 -24.632 -18.428 1 71.78 333 LYS B N 1
ATOM 5507 C CA . LYS B 1 333 ? -15.258 -26.067 -18.625 1 71.78 333 LYS B CA 1
ATOM 5508 C C . LYS B 1 333 ? -14.617 -26.53 -19.93 1 71.78 333 LYS B C 1
ATOM 5510 O O . LYS B 1 333 ? -14.472 -25.745 -20.869 1 71.78 333 LYS B O 1
#

Foldseek 3Di:
DDDDPVPVVVCCVVVVVPVPPDPCVVPDDDDDPLQDDDLCVLVPPLPVPDPVVVVVPPPPPPPPPNVSNLVCLLQVQQADLVHRVGRCNVVVLVVVLVVLVVVLVVLVVVLVVVVVVLVVVLVVLVVLLVVLVVLVVVLVCVCVVQVPCVVPPVVPDPVSSVQSVLVSVLSNLVSVLSVVLNVLSVVLCVVCVPPLSVLSVVLSVLSVVLNVLSVVLVVLCVVLSVVSVVLVVLLVVLSVVSVVCVVVVDDDSPVNVVSVVSNVVSSVVSSVSSSVNSVSSVVSVVSVVVSVCCVVSVVVSVVVSVVSVVVSVVVSVVSVVVSVVSVVPRDPD/DDDPDVPPVVCCVVVVVPVPPDPCVVPDDDDDPLQADDLCVLVPPLPVPDPVVVVVPPPPPPPPPSVSNLVCLLQVQQADLVHRVGRCNVVVLVVVLVVLVVVLVVLVVVLVVVVVVLVVVLVVLVVLLVVLVVLVVCLVCVCVVQVPCVVPPVVPPPVSSVQSVLVSVLSNLVSVLSVVLNVLSVVLCVVCVPPLSVLSVVLSVLSVVLNVLSVVLVVLCVVLSVVSVVLVVLLVVLSVVSVVCVVVVDDDSPVNVVSVVSNVVSSVVSSVSSSSNSVSSVVSVVSVVVSVCCVVSVVVSVVVSVVSVVVSVVVSVVSVVVSVVSVVPRDPD

Radius of gyration: 50.52 Å; Cα contacts (8 Å, |Δi|>4): 516; chains: 2; bounding box: 46×173×94 Å

pLDDT: mean 81.79, std 18.27, range [15.88, 97.83]

Nearest PDB structures (foldseek):
  8afz-assembly1_B  TM=4.957E-01  e=8.287E-03  Homo sapiens
  7sqc-assembly1_1Y  TM=3.184E-01  e=1.267E-01  Chlamydomonas reinhardtii
  7sqc-assembly1_1W  TM=2.563E-01  e=1.157E-01  Chlamydomonas reinhardtii
  5i6j-assembly1_A-2  TM=2.671E-01  e=1.009E-01  Homo sapiens
  8rd2-assembly2_B  TM=5.465E-01  e=4.008E+00  Trypanosoma brucei

Organism: NCBI:txid460523

Solvent-accessible surface area (backbone atoms only — not comparable to full-atom values): 36890 Å² total; per-residue (Å²): 132,77,89,57,62,97,56,51,55,79,56,33,54,67,67,39,80,64,72,81,57,60,89,55,75,86,61,84,58,85,70,56,75,66,63,57,78,80,59,58,81,68,55,59,76,68,65,84,74,70,69,74,66,63,74,74,58,72,58,80,72,72,78,73,58,58,65,60,28,52,51,44,56,77,41,52,70,28,32,23,91,82,48,68,88,41,71,48,36,52,59,50,50,51,52,34,49,56,36,44,54,54,50,47,53,43,51,51,52,48,51,53,48,55,52,50,48,51,52,49,51,50,53,44,35,52,50,30,41,53,47,24,51,45,51,51,52,47,54,70,47,42,55,56,60,66,54,50,51,86,68,38,64,70,75,57,49,76,60,60,65,49,48,52,54,53,44,41,54,44,50,50,45,48,28,48,44,30,45,48,51,29,52,53,49,54,54,50,47,60,55,38,64,60,50,43,54,46,45,55,49,50,54,53,49,52,49,50,46,52,52,43,51,53,52,51,51,53,54,48,48,59,56,49,53,54,51,48,54,53,41,52,52,52,41,51,53,44,51,51,52,51,48,53,45,64,72,62,73,69,72,62,75,64,64,55,49,50,47,51,50,51,41,52,52,40,52,51,50,47,51,52,52,51,34,50,52,54,48,54,55,51,51,47,44,53,51,51,54,58,52,55,55,51,62,30,50,54,40,49,38,52,41,53,47,44,50,53,49,51,56,53,48,50,54,48,50,52,49,51,52,54,45,46,58,51,45,70,70,44,63,75,123,139,95,74,91,55,101,64,59,61,78,58,41,56,68,69,42,81,64,70,80,57,62,89,55,75,87,62,85,60,84,70,58,74,66,62,57,78,80,56,60,82,68,55,57,77,68,65,82,74,69,68,74,66,62,74,72,59,71,60,80,69,72,77,73,58,58,65,59,27,53,53,44,56,76,39,52,70,28,32,24,90,84,49,69,89,40,72,48,37,54,60,50,50,49,51,33,50,55,35,44,52,54,49,49,52,44,51,51,51,49,51,51,48,55,53,48,46,51,52,47,51,52,53,45,34,51,50,30,41,52,46,23,51,46,51,52,52,48,53,72,50,43,55,58,60,65,53,52,51,87,69,39,61,72,73,59,48,73,60,60,64,51,48,53,54,52,43,40,53,45,48,51,46,49,29,50,43,28,45,47,52,29,53,52,49,55,54,51,47,59,54,38,64,61,49,42,54,46,45,54,50,50,53,52,49,54,50,51,50,51,53,52,50,53,52,52,50,53,54,49,48,60,54,49,52,56,49,47,53,55,42,51,51,52,41,51,53,46,50,51,51,52,48,53,44,62,72,63,74,69,73,61,75,65,65,55,50,51,47,51,49,50,41,52,51,42,50,49,50,48,51,51,52,52,31,50,52,54,50,53,56,52,50,48,43,54,51,50,54,59,52,55,55,51,61,30,52,54,40,49,39,52,41,53,46,45,51,53,49,51,54,54,48,49,56,48,49,51,49,51,51,54,45,46,60,51,44,71,71,44,61,76,124

InterPro domains:
  IPR028662 Sorting nexin-8/Mvp1 [PTHR47554] (87-332)
  IPR045734 Sorting nexin 8/Mvp1, BAR domain [PF19566] (87-332)

Secondary structure (DSSP, 8-state):
----SS--HHHHHHHTT-----TTTT--PPPPGGG----HHHHTTT-SS-GGGTGGGGS------HHHHHHHHHTTTTS-SS-TT---HHHHHHHHHHHHHHHHHHHHHHHHHHHHHHHHHHHHHHHHHHHHHHHHHHHHHHHHHH--TTTS-TTS-HHHHHHHHHHHHHHHHHHHHHHHHHHHHHHHHHHIIIIIHHHHHHHHHHHHHHHHHHHHHHHHHHHHHHHHHHHHHHHHHHHHHHHHHHHHS---HHHHHHHHHHHHHHHHHHHHHHHHHHHHHHHHHHHHHHHTTHHHHHHHHHHHHHHHHHHHHHHHHHHHHHHHHHHTTS---/----SS--HHHHHHHTT-----TTTT--PPPPGGG----HHHHTTT-SS-GGGTGGGGS------HHHHHHHHHTTTTS-SS-TT---HHHHHHHHHHHHHHHHHHHHHHHHHHHHHHHHHHHHHHHHHHHHHHHHHHHHHHHHHH--TTTS-TTS-HHHHHHHHHHHHHHHHHHHHHHHHHHHHHHHHHHIIIIIHHHHHHHHHHHHHHHHHHHHHHHHHHHHHHHHHHHHHHHHHHHHHHHHHHHHS---HHHHHHHHHHHHHHHHHHHHHHHHHHHHHHHHHHHHHHHTTHHHHHHHHHHHHHHHHHHHHHHHHHHHHHHHHHHTTS---

Sequence (666 aa):
MFLTVPNDFSNWKKFANIELTDEFESIKINVPKRFKLNFDQVLRGLNDQDPELEEQAQVPEQTVNNDSIVNNITQIWNENPVDHSKLDFMENLQTVNVSLSTFADIWSKLCILVERMEKRELALHQDHQRFSYYLGQFTSNSGNLYGIENMVVSEAQPEESQNMSIINTILKQVMKYFTTTKQLKDDELTSLSSDTLENFRKLQDYLASLHFLIERIGNFKNASEKQIHVLLNRIMKTNERLFQIKIKSDIRGSEVDKLVKLLTESAEELNNLLSYIILVKSTFLTEFRLFQKTKYLVSETFQDWFLEKVKYGELQQDSLQRVFNDLQDMPLKMFLTVPNDFSNWKKFANIELTDEFESIKINVPKRFKLNFDQVLRGLNDQDPELEEQAQVPEQTVNNDSIVNNITQIWNENPVDHSKLDFMENLQTVNVSLSTFADIWSKLCILVERMEKRELALHQDHQRFSYYLGQFTSNSGNLYGIENMVVSEAQPEESQNMSIINTILKQVMKYFTTTKQLKDDELTSLSSDTLENFRKLQDYLASLHFLIERIGNFKNASEKQIHVLLNRIMKTNERLFQIKIKSDIRGSEVDKLVKLLTESAEELNNLLSYIILVKSTFLTEFRLFQKTKYLVSETFQDWFLEKVKYGELQQDSLQRVFNDLQDMPLK